Protein AF-0000000077101734 (afdb_homodimer)

pLDDT: mean 95.92, std 3.93, range [73.69, 98.94]

Secondary structure (DSSP, 8-state):
-HHHHHHHHHTTTTHHHHHHHHHHHHHTGGGS-HHHHHHHHHHHHHHHHHHTTEEEEEE-GGGS-SSS--EEEE----TTHHHHHHHH-SS--EEEEEGGGGGSTTHHHHHHHTTPEEE-TT-HHHHHHHHHHHHHHHHTT--EEE-TT-S--SSTTPPPPPPGGGGHHHHHHT--EEEEEEESTTHHHHSS--S-EEEEEEEPPPB-HHHHTTS-HHHHHHHHHHHHHHHHHT-/-HHHHHHHHHTTTTHHHHHHHHHHHHHTGGGS-HHHHHHHHHHHHHHHHHHTTEEEEEE-GGGS-SSS--EEEE----TTHHHHHHHH-SS--EEEEEGGGGGSTTHHHHHHHTTPEEE-TT-HHHHHHHHHHHHHHHHTT--EEE-TT-S--SSTTPPPPPPGGGGHHHHHHT--EEEEEEESTTHHHHSS--S-EEEEEEEPPPB-HHHHTTS-HHHHHHHHHHHHHHHHHT-

Sequence (470 aa):
MKRILLMVFRNIFLVPFMWIKLCYYASHVDKYPEEKRFAMLKFITSRANKGGNVTIEVHGEENIPEKDGFIFYPNHQGLYDVLAVAEACPRPFSVVAKKEVADIQFLKQVFACMKAYMIDRDDIRQSMQVILSVAEEVKRGRNYLIFAEGTRSKNGNEVQTLKGGSFKAAVKAKCPIVPVALVDAFLPFDSNTIKPVTVQVHFLKPLYYDDYKHMKTTEIAEQVKERIQKAIGLQMKRILLMVFRNIFLVPFMWIKLCYYASHVDKYPEEKRFAMLKFITSRANKGGNVTIEVHGEENIPEKDGFIFYPNHQGLYDVLAVAEACPRPFSVVAKKEVADIQFLKQVFACMKAYMIDRDDIRQSMQVILSVAEEVKRGRNYLIFAEGTRSKNGNEVQTLKGGSFKAAVKAKCPIVPVALVDAFLPFDSNTIKPVTVQVHFLKPLYYDDYKHMKTTEIAEQVKERIQKAIGLQ

Nearest PDB structures (foldseek):
  5kym-assembly2_B  TM=7.836E-01  e=4.437E-12  Thermotoga 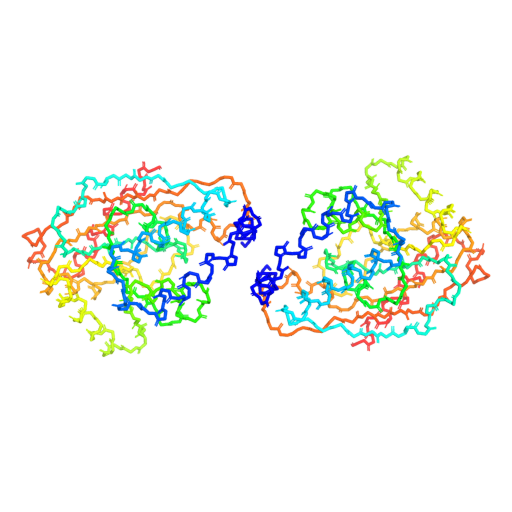maritima MSB8
  5kym-assembly1_A  TM=7.667E-01  e=6.655E-12  Thermotoga maritima MSB8
  5knk-assembly1_B-2  TM=5.303E-01  e=5.495E-05  Acinetobacter baumannii NIPH 410
  3hh1-assembly1_B  TM=5.830E-01  e=6.915E-01  Chlorobaculum tepidum
  5iw8-assembly1_A  TM=3.128E-01  e=2.473E+00  Mycobacterium tuberculosis H37Rv

Foldseek 3Di:
DVLQVQLCVQCVVCVVVLLVVLQVCLVVLVVDDLLVLLVSLLVSLVSSCVSLQEAEAEADLVQPDPFFLEEEEEFAADPQVVSNCSNRHPDQAAEEEAPVLCPDPPVVSSNSNSVHHHDHPVDPVRNLVSLQVLLVVSLVGHYYYYHQQNDHDPPAQDGHQGHLSNCVSCLSNQHKYWYKAKHRSNCSPPPPDSPRDYIYIHTDRIDGSVNDNPDRSSVVRVVSSVRNVVVRVVD/DVLQVQLCVQCVVCVVVLLVVLQVCLVVLVVDDLLVLLVSLLVSLVSSCVSLQEAEAEADLVQPDPFFLEEEEEFAADPQVVSNCSNRHPDQAAEEEAPVLCPDPPVVSSNSNSVHHHDHPVDPVRNLVSLQVLLVVSLVGHYYYYHQQNDHDPPAQDGHQGHLSSCVSCLSNQHKYWYKAKHRSNCSPPPPDSPRDYIYIHTDRIDGSVNDNPHRSSVVRVVSSVRNSVVRVVD

Organism: Anaerostipes caccae (strain DSM 14662 / CCUG 47493 / JCM 13470 / NCIMB 13811 / L1-92) (NCBI:txid411490)

InterPro domains:
  IPR002123 Phospholipid/glycerol acyltransferase [PF01553] (56-182)
  IPR002123 Phospholipid/glycerol acyltransferase [SM00563] (70-185)
  IPR004552 1-acyl-sn-glycerol-3-phosphate acyltransferase [TIGR00530] (54-182)

Solvent-accessible surface area (backbone atoms only — not comparable to full-atom values): 23902 Å² total; per-residue (Å²): 64,55,12,56,53,36,17,48,59,71,33,40,81,47,47,44,57,54,50,50,51,45,49,50,40,29,75,40,43,86,79,45,58,64,63,58,46,42,50,52,50,30,52,53,46,49,51,36,28,59,38,28,36,43,42,78,45,74,38,44,68,84,37,54,69,90,64,69,19,32,36,36,39,33,64,42,36,42,89,47,40,64,54,54,48,52,56,62,44,95,63,65,54,25,37,57,39,55,48,76,54,57,72,37,82,66,53,28,36,51,36,40,48,36,64,40,46,66,34,47,90,89,36,66,68,59,35,51,50,50,36,52,51,48,14,54,43,22,63,72,42,41,28,34,35,38,51,33,43,78,53,62,33,91,60,60,74,52,73,65,72,44,42,26,74,62,42,48,22,41,62,71,33,56,24,40,38,27,34,23,30,57,37,54,40,32,46,62,64,73,29,86,48,59,66,75,44,66,26,37,42,32,38,35,74,52,44,42,38,87,75,48,70,88,51,52,42,57,55,50,24,50,52,44,44,51,52,30,48,51,58,51,66,71,100,63,55,13,56,53,35,17,46,59,71,32,39,81,48,45,44,56,53,50,50,51,44,48,49,42,30,75,39,43,86,78,46,57,62,64,58,44,42,49,51,49,28,50,53,46,49,53,37,28,58,38,28,35,44,43,79,45,72,37,44,69,85,37,54,69,90,62,68,17,33,36,37,40,32,62,42,35,44,89,48,41,64,54,54,50,50,56,64,43,95,62,66,52,26,36,56,39,55,48,75,54,56,71,37,82,66,52,28,36,50,37,40,48,36,63,40,47,68,32,46,90,89,35,65,69,58,34,52,50,49,36,53,51,49,15,54,43,22,62,72,40,40,27,35,35,38,50,34,43,79,51,63,31,92,60,61,74,54,73,64,70,44,43,26,76,64,41,48,22,41,64,72,34,56,24,39,37,27,33,24,29,55,37,54,41,31,46,64,64,72,28,87,50,58,68,75,44,67,28,36,41,32,37,36,74,53,42,43,38,89,75,48,71,88,52,51,41,56,53,50,25,51,52,44,46,50,53,30,47,52,57,51,68,71,100

Radius of gyration: 28.19 Å; Cα contacts (8 Å, |Δi|>4): 875; chains: 2; bounding box: 44×86×60 Å

Structure (mmCIF, N/CA/C/O backbone):
data_AF-0000000077101734-model_v1
#
loop_
_entity.id
_entity.type
_entity.pdbx_description
1 polymer '1-acyl-sn-glycerol-3-phosphate acyltransferase'
#
loop_
_atom_site.group_PDB
_atom_site.id
_atom_site.type_symbol
_atom_site.label_atom_id
_atom_site.label_alt_id
_atom_site.label_comp_id
_atom_site.label_asym_id
_atom_site.label_entity_id
_atom_site.label_seq_id
_atom_site.pdbx_PDB_ins_code
_atom_site.Cartn_x
_atom_site.Cartn_y
_atom_site.Cartn_z
_atom_site.occupancy
_atom_site.B_iso_or_equiv
_atom_site.auth_seq_id
_atom_site.auth_comp_id
_atom_site.auth_asym_id
_atom_site.auth_atom_id
_atom_site.pdbx_PDB_model_num
ATOM 1 N N . MET A 1 1 ? 2.293 -4.672 2.643 1 78.12 1 MET A N 1
ATOM 2 C CA . MET A 1 1 ? 1.727 -3.566 1.875 1 78.12 1 MET A CA 1
ATOM 3 C C . MET A 1 1 ? 2.805 -2.559 1.496 1 78.12 1 MET A C 1
ATOM 5 O O . MET A 1 1 ? 2.787 -2.01 0.393 1 78.12 1 MET A O 1
ATOM 9 N N . LYS A 1 2 ? 3.881 -2.48 2.285 1 86.19 2 LYS A N 1
ATOM 10 C CA . LYS A 1 2 ? 4.984 -1.582 1.952 1 86.19 2 LYS A CA 1
ATOM 11 C C . LYS A 1 2 ? 5.648 -1.991 0.642 1 86.19 2 LYS A C 1
ATOM 13 O O . LYS A 1 2 ? 6 -1.138 -0.176 1 86.19 2 LYS A O 1
ATOM 18 N N . ARG A 1 3 ? 5.699 -3.262 0.476 1 92.75 3 ARG A N 1
ATOM 19 C CA . ARG A 1 3 ? 6.355 -3.768 -0.725 1 92.75 3 ARG A CA 1
ATOM 20 C C . ARG A 1 3 ? 5.531 -3.465 -1.97 1 92.75 3 ARG A C 1
ATOM 22 O O . ARG A 1 3 ? 6.082 -3.152 -3.027 1 92.75 3 ARG A O 1
ATOM 29 N N . ILE A 1 4 ? 4.219 -3.586 -1.874 1 91.88 4 ILE A N 1
ATOM 30 C CA . ILE A 1 4 ? 3.35 -3.285 -3.006 1 91.88 4 ILE A CA 1
ATOM 31 C C . ILE A 1 4 ? 3.508 -1.818 -3.4 1 91.88 4 ILE A C 1
ATOM 33 O O . ILE A 1 4 ? 3.605 -1.495 -4.586 1 91.88 4 ILE A O 1
ATOM 37 N N . LEU A 1 5 ? 3.545 -0.958 -2.395 1 90.69 5 LEU A N 1
ATOM 38 C CA . LEU A 1 5 ? 3.768 0.458 -2.664 1 90.69 5 LEU A CA 1
ATOM 39 C C . LEU A 1 5 ? 5.109 0.678 -3.35 1 90.69 5 LEU A C 1
ATOM 41 O O . LEU A 1 5 ? 5.227 1.513 -4.25 1 90.69 5 LEU A O 1
ATOM 45 N N . LEU A 1 6 ? 6.141 -0.069 -2.949 1 93.5 6 LEU A N 1
ATOM 46 C CA . LEU A 1 6 ? 7.457 -0.001 -3.574 1 93.5 6 LEU A CA 1
ATOM 47 C C . LEU A 1 6 ? 7.395 -0.459 -5.027 1 93.5 6 LEU A C 1
ATOM 49 O O . LEU A 1 6 ? 8.016 0.15 -5.902 1 93.5 6 LEU A O 1
ATOM 53 N N . MET A 1 7 ? 6.648 -1.553 -5.242 1 94.94 7 MET A N 1
ATOM 54 C CA . MET A 1 7 ? 6.445 -2.055 -6.598 1 94.94 7 MET A CA 1
ATOM 55 C C . MET A 1 7 ? 5.852 -0.974 -7.496 1 94.94 7 MET A C 1
ATOM 57 O O . MET A 1 7 ? 6.309 -0.781 -8.625 1 94.94 7 MET A O 1
ATOM 61 N N . VAL A 1 8 ? 4.863 -0.293 -6.996 1 93.25 8 VAL A N 1
ATOM 62 C CA . VAL A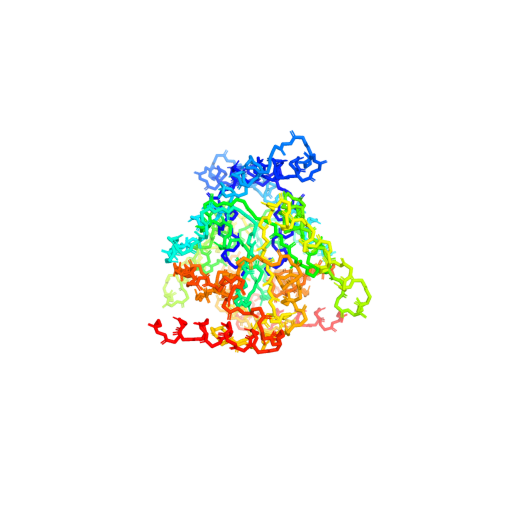 1 8 ? 4.18 0.75 -7.758 1 93.25 8 VAL A CA 1
ATOM 63 C C . VAL A 1 8 ? 5.117 1.94 -7.953 1 93.25 8 VAL A C 1
ATOM 65 O O . VAL A 1 8 ? 5.262 2.445 -9.07 1 93.25 8 VAL A O 1
ATOM 68 N N . PHE A 1 9 ? 5.848 2.338 -6.961 1 92.19 9 PHE A N 1
ATOM 69 C CA . PHE A 1 9 ? 6.711 3.514 -6.988 1 92.19 9 PHE A CA 1
ATOM 70 C C . PHE A 1 9 ? 7.852 3.324 -7.977 1 92.19 9 PHE A C 1
ATOM 72 O O . PHE A 1 9 ? 8.141 4.215 -8.781 1 92.19 9 PHE A O 1
ATOM 79 N N . ARG A 1 10 ? 8.484 2.215 -7.965 1 94.75 10 ARG A N 1
ATOM 80 C CA . ARG A 1 10 ? 9.648 1.977 -8.805 1 94.75 10 ARG A CA 1
ATOM 81 C C . ARG A 1 10 ? 9.25 1.753 -10.258 1 94.75 10 ARG A C 1
ATOM 83 O O . ARG A 1 10 ? 10.094 1.794 -11.156 1 94.75 10 ARG A O 1
ATOM 90 N N . ASN A 1 11 ? 7.918 1.534 -10.438 1 95.88 11 ASN A N 1
ATOM 91 C CA . ASN A 1 11 ? 7.383 1.415 -11.789 1 95.88 11 ASN A CA 1
ATOM 92 C C . ASN A 1 11 ? 6.379 2.521 -12.094 1 95.88 11 ASN A C 1
ATOM 94 O O . ASN A 1 11 ? 5.473 2.338 -12.906 1 95.88 11 ASN A O 1
ATOM 98 N N . ILE A 1 12 ? 6.469 3.59 -11.477 1 93.62 12 ILE A N 1
ATOM 99 C CA . ILE A 1 12 ? 5.445 4.629 -11.414 1 93.62 12 ILE A CA 1
ATOM 100 C C . ILE A 1 12 ? 5.086 5.078 -12.828 1 93.62 12 ILE A C 1
ATOM 102 O O . ILE A 1 12 ? 3.922 5.367 -13.117 1 93.62 12 ILE A O 1
ATOM 106 N N . PHE A 1 13 ? 5.973 5.113 -13.812 1 93 13 PHE A N 1
ATOM 107 C CA . PHE A 1 13 ? 5.742 5.613 -15.156 1 93 13 PHE A CA 1
ATOM 108 C C . PHE A 1 13 ? 5.164 4.52 -16.047 1 93 13 PHE A C 1
ATOM 110 O O . PHE A 1 13 ? 4.523 4.812 -17.062 1 93 13 PHE A O 1
ATOM 117 N N . LEU A 1 14 ? 5.336 3.33 -15.594 1 94.94 14 LEU A N 1
ATOM 118 C CA . LEU A 1 14 ? 4.863 2.217 -16.406 1 94.94 14 LEU A CA 1
ATOM 119 C C . LEU A 1 14 ? 3.516 1.71 -15.906 1 94.94 14 LEU A C 1
ATOM 121 O O . LEU A 1 14 ? 2.797 1.017 -16.625 1 94.94 14 LEU A O 1
ATOM 125 N N . VAL A 1 15 ? 3.211 2.053 -14.648 1 95.25 15 VAL A N 1
ATOM 126 C CA . VAL A 1 15 ? 2.053 1.475 -13.977 1 95.25 15 VAL A CA 1
ATOM 127 C C . VAL A 1 15 ? 0.784 1.792 -14.766 1 95.25 15 VAL A C 1
ATOM 129 O O . VAL A 1 15 ? -0.008 0.896 -15.062 1 95.25 15 VAL A O 1
ATOM 132 N N . PRO A 1 16 ? 0.594 3.074 -15.234 1 94.25 16 PRO A N 1
ATOM 133 C CA . PRO A 1 16 ? -0.624 3.338 -16 1 94.25 16 PRO A CA 1
ATOM 134 C C . PRO A 1 16 ? -0.69 2.529 -17.297 1 94.25 16 PRO A C 1
ATOM 136 O O . PRO A 1 16 ? -1.744 1.982 -17.641 1 94.25 16 PRO A O 1
ATOM 139 N N . PHE A 1 17 ? 0.403 2.412 -17.938 1 95.31 17 PHE A N 1
ATOM 140 C CA . PHE A 1 17 ? 0.454 1.661 -19.188 1 95.31 17 PHE A CA 1
ATOM 141 C C . PHE A 1 17 ? 0.2 0.179 -18.938 1 95.31 17 PHE A C 1
ATOM 143 O O . PHE A 1 17 ? -0.592 -0.448 -19.641 1 95.31 17 PHE A O 1
ATOM 150 N N . MET A 1 18 ? 0.87 -0.36 -17.984 1 96 18 MET A N 1
ATOM 151 C CA . MET A 1 18 ? 0.702 -1.771 -17.641 1 96 18 MET A CA 1
ATOM 152 C C . MET A 1 18 ? -0.729 -2.061 -17.203 1 96 18 MET A C 1
ATOM 154 O O . MET A 1 18 ? -1.287 -3.107 -17.531 1 96 18 MET A O 1
ATOM 158 N N . TRP A 1 19 ? -1.323 -1.105 -16.469 1 95.5 19 TRP A N 1
ATOM 159 C CA . TRP A 1 19 ? -2.703 -1.259 -16.016 1 95.5 19 TRP A CA 1
ATOM 160 C C . TRP A 1 19 ? -3.666 -1.259 -17.203 1 95.5 19 TRP A C 1
ATOM 162 O O . TRP A 1 19 ? -4.562 -2.102 -17.281 1 95.5 19 TRP A O 1
ATOM 172 N N . ILE A 1 20 ? -3.477 -0.383 -18.141 1 96.12 20 ILE A N 1
ATOM 173 C CA . ILE A 1 20 ? -4.324 -0.295 -19.328 1 96.12 20 ILE A CA 1
ATOM 174 C C . ILE A 1 20 ? -4.203 -1.581 -20.141 1 96.12 20 ILE A C 1
ATOM 176 O O . ILE A 1 20 ? -5.211 -2.145 -20.578 1 96.12 20 ILE A O 1
ATOM 180 N N . LYS A 1 21 ? -2.979 -2.006 -20.297 1 96.88 21 LYS A N 1
ATOM 181 C CA . LYS A 1 21 ? -2.74 -3.225 -21.062 1 96.88 21 LYS A CA 1
ATOM 182 C C . LYS A 1 21 ? -3.396 -4.43 -20.391 1 96.88 21 LYS A C 1
ATOM 184 O O . LYS A 1 21 ? -4.059 -5.23 -21.062 1 96.88 21 LYS A O 1
ATOM 189 N N . LEU A 1 22 ? -3.232 -4.551 -19.125 1 97.5 22 LEU A N 1
ATOM 190 C CA . LEU A 1 22 ? -3.828 -5.648 -18.375 1 97.5 22 LEU A CA 1
ATOM 191 C C . LEU A 1 22 ? -5.348 -5.629 -18.5 1 97.5 22 LEU A C 1
ATOM 193 O O . LEU A 1 22 ? -5.969 -6.66 -18.766 1 97.5 22 LEU A O 1
ATOM 197 N N . CYS A 1 23 ? -5.949 -4.473 -18.344 1 96.94 23 CYS A N 1
ATOM 198 C CA . CYS A 1 23 ? -7.398 -4.332 -18.422 1 96.94 23 CYS A CA 1
ATOM 199 C C . CYS A 1 23 ? -7.895 -4.641 -19.844 1 96.94 23 CYS A C 1
ATOM 201 O O . CYS A 1 23 ? -8.938 -5.281 -20.016 1 96.94 23 CYS A O 1
ATOM 203 N N . TYR A 1 24 ? -7.16 -4.184 -20.781 1 97.5 24 TYR A N 1
ATOM 204 C CA . TYR A 1 24 ? -7.539 -4.445 -22.156 1 97.5 24 TYR A CA 1
ATOM 205 C C . TYR A 1 24 ? -7.527 -5.938 -22.453 1 97.5 24 TYR A C 1
ATOM 207 O O . TYR A 1 24 ? -8.492 -6.473 -23.016 1 97.5 24 TYR A O 1
ATOM 215 N N . TYR A 1 25 ? -6.449 -6.625 -22.062 1 97.75 25 TYR A N 1
ATOM 216 C CA . TYR A 1 25 ? -6.352 -8.062 -22.281 1 97.75 25 TYR A CA 1
ATOM 217 C C . TYR A 1 25 ? -7.449 -8.797 -21.516 1 97.75 25 TYR A C 1
ATOM 219 O O . TYR A 1 25 ? -8.031 -9.766 -22.031 1 97.75 25 TYR A O 1
ATOM 227 N N . ALA A 1 26 ? -7.715 -8.32 -20.328 1 97.31 26 ALA A N 1
ATOM 228 C CA . ALA A 1 26 ? -8.734 -8.945 -19.484 1 97.31 26 ALA A CA 1
ATOM 229 C C . ALA A 1 26 ? -10.117 -8.812 -20.094 1 97.31 26 ALA A C 1
ATOM 231 O O . ALA A 1 26 ? -10.945 -9.727 -20 1 97.31 26 ALA A O 1
ATOM 232 N N . SER A 1 27 ? -10.375 -7.684 -20.75 1 96.94 27 SER A N 1
ATOM 233 C CA . SER A 1 27 ? -11.688 -7.422 -21.328 1 96.94 27 SER A CA 1
ATOM 234 C C . SER A 1 27 ? -11.797 -8.008 -22.734 1 96.94 27 SER A C 1
ATOM 236 O O . SER A 1 27 ? -12.898 -8.125 -23.281 1 96.94 27 SER A O 1
ATOM 238 N N . HIS A 1 28 ? -10.695 -8.398 -23.344 1 97.56 28 HIS A N 1
ATOM 239 C CA . HIS A 1 28 ? -10.656 -8.961 -24.688 1 97.56 28 HIS A CA 1
ATOM 240 C C . HIS A 1 28 ? -9.852 -10.266 -24.719 1 97.56 28 HIS A C 1
ATOM 242 O O . HIS A 1 28 ? -8.984 -10.445 -25.562 1 97.56 28 HIS A O 1
ATOM 248 N N . VAL A 1 29 ? -10.148 -11.078 -23.797 1 96.06 29 VAL A N 1
ATOM 249 C CA . VAL A 1 29 ? -9.352 -12.273 -23.531 1 96.06 29 VAL A CA 1
ATOM 250 C C . VAL A 1 29 ? -9.312 -13.156 -24.781 1 96.06 29 VAL A C 1
ATOM 252 O O . VAL A 1 29 ? -8.312 -13.836 -25.031 1 96.06 29 VAL A O 1
ATOM 255 N N . ASP A 1 30 ? -10.32 -13.188 -25.578 1 96.25 30 ASP A N 1
ATOM 256 C CA . ASP A 1 30 ? -10.414 -14.094 -26.719 1 96.25 30 ASP A CA 1
ATOM 257 C C . ASP A 1 30 ? -9.703 -13.516 -27.953 1 96.25 30 ASP A C 1
ATOM 259 O O . ASP A 1 30 ? -9.523 -14.211 -28.953 1 96.25 30 ASP A O 1
ATOM 263 N N . LYS A 1 31 ? -9.305 -12.273 -27.812 1 96.62 31 LYS A N 1
ATOM 264 C CA . LYS A 1 31 ? -8.633 -11.625 -28.938 1 96.62 31 LYS A CA 1
ATOM 265 C C . LYS A 1 31 ? -7.184 -12.086 -29.062 1 96.62 31 LYS A C 1
ATOM 267 O O . LYS A 1 31 ? -6.566 -11.945 -30.109 1 96.62 31 LYS A O 1
ATOM 272 N N . TYR A 1 32 ? -6.59 -12.648 -28.016 1 95.94 32 TYR A N 1
ATOM 273 C CA . TYR A 1 32 ? -5.184 -13.023 -27.984 1 95.94 32 TYR A CA 1
ATOM 274 C C . TYR A 1 32 ? -5.012 -14.477 -27.578 1 95.94 32 TYR A C 1
ATOM 276 O O . TYR A 1 32 ? -5.742 -14.969 -26.719 1 95.94 32 TYR A O 1
ATOM 284 N N . PRO A 1 33 ? -4.062 -15.07 -28.25 1 96.19 33 PRO A N 1
ATOM 285 C CA . PRO A 1 33 ? -3.756 -16.438 -27.797 1 96.19 33 PRO A CA 1
ATOM 286 C C . PRO A 1 33 ? -3.266 -16.469 -26.344 1 96.19 33 PRO A C 1
ATOM 288 O O . PRO A 1 33 ? -2.787 -15.461 -25.828 1 96.19 33 PRO A O 1
ATOM 291 N N . GLU A 1 34 ? -3.416 -17.609 -25.75 1 96.56 34 GLU A N 1
ATOM 292 C CA . GLU A 1 34 ? -3.072 -17.781 -24.344 1 96.56 34 GLU A CA 1
ATOM 293 C C . GLU A 1 34 ? -1.6 -17.469 -24.094 1 96.56 34 GLU A C 1
ATOM 295 O O . GLU A 1 34 ? -1.248 -16.906 -23.047 1 96.56 34 GLU A O 1
ATOM 300 N N . GLU A 1 35 ? -0.808 -17.812 -25.016 1 96.94 35 GLU A N 1
ATOM 301 C CA . GLU A 1 35 ? 0.626 -17.594 -24.875 1 96.94 35 GLU A CA 1
ATOM 302 C C . GLU A 1 35 ? 0.939 -16.094 -24.766 1 96.94 35 GLU A C 1
ATOM 304 O O . GLU A 1 35 ? 1.795 -15.688 -23.984 1 96.94 35 GLU A O 1
ATOM 309 N N . LYS A 1 36 ? 0.226 -15.344 -25.531 1 97.5 36 LYS A N 1
ATOM 310 C CA . LYS A 1 36 ? 0.439 -13.898 -25.531 1 97.5 36 LYS A CA 1
ATOM 311 C C . LYS A 1 36 ? -0.053 -13.266 -24.234 1 97.5 36 LYS A C 1
ATOM 313 O O . LYS A 1 36 ? 0.612 -12.391 -23.672 1 97.5 36 LYS A O 1
ATOM 318 N N . ARG A 1 37 ? -1.223 -13.688 -23.812 1 98.19 37 ARG A N 1
ATOM 319 C CA . ARG A 1 37 ? -1.743 -13.188 -22.547 1 98.19 37 ARG A CA 1
ATOM 320 C C . ARG A 1 37 ? -0.804 -13.531 -21.391 1 98.19 37 ARG A C 1
ATOM 322 O O . ARG A 1 37 ? -0.529 -12.688 -20.547 1 98.19 37 ARG A O 1
ATOM 329 N N . PHE A 1 38 ? -0.293 -14.727 -21.422 1 98.06 38 PHE A N 1
ATOM 330 C CA . PHE A 1 38 ? 0.594 -15.195 -20.359 1 98.06 38 PHE A CA 1
ATOM 331 C C . PHE A 1 38 ? 1.911 -14.43 -20.375 1 98.06 38 PHE A C 1
ATOM 333 O O . PHE A 1 38 ? 2.451 -14.094 -19.328 1 98.06 38 PHE A O 1
ATOM 340 N N . ALA A 1 39 ? 2.396 -14.172 -21.516 1 97.75 39 ALA A N 1
ATOM 341 C CA . ALA A 1 39 ? 3.625 -13.398 -21.656 1 97.75 39 ALA A CA 1
ATOM 342 C C . ALA A 1 39 ? 3.453 -11.992 -21.078 1 97.75 39 ALA A C 1
ATOM 344 O O . ALA A 1 39 ? 4.355 -11.469 -20.422 1 97.75 39 ALA A O 1
ATOM 345 N N . MET A 1 40 ? 2.32 -11.414 -21.375 1 97.94 40 MET A N 1
ATOM 346 C CA . MET A 1 40 ? 2.002 -10.102 -20.828 1 97.94 40 MET A CA 1
ATOM 347 C C . MET A 1 40 ? 1.952 -10.141 -19.297 1 97.94 40 MET A C 1
ATOM 349 O O . MET A 1 40 ? 2.52 -9.266 -18.641 1 97.94 40 MET A O 1
ATOM 353 N N . LEU A 1 41 ? 1.351 -11.156 -18.766 1 98.25 41 LEU A N 1
ATOM 354 C CA . LEU A 1 41 ? 1.281 -11.312 -17.312 1 98.25 41 LEU A CA 1
ATOM 355 C C . LEU A 1 41 ? 2.674 -11.492 -16.719 1 98.25 41 LEU A C 1
ATOM 357 O O . LEU A 1 41 ? 2.99 -10.906 -15.68 1 98.25 41 LEU A O 1
ATOM 361 N N . LYS A 1 42 ? 3.453 -12.234 -17.375 1 97.81 42 LYS A N 1
ATOM 362 C CA . LYS A 1 42 ? 4.816 -12.469 -16.906 1 97.81 42 LYS A CA 1
ATOM 363 C C . LYS A 1 42 ? 5.625 -11.18 -16.906 1 97.81 42 LYS A C 1
ATOM 365 O O . LYS A 1 42 ? 6.41 -10.93 -15.992 1 97.81 42 LYS A O 1
ATOM 370 N N . PHE A 1 43 ? 5.449 -10.438 -17.906 1 97.5 43 PHE A N 1
ATOM 371 C CA . PHE A 1 43 ? 6.133 -9.148 -17.984 1 97.5 43 PHE A CA 1
ATOM 372 C C . PHE A 1 43 ? 5.754 -8.266 -16.797 1 97.5 43 PHE A C 1
ATOM 374 O O . PHE A 1 43 ? 6.625 -7.73 -16.109 1 97.5 43 PHE A O 1
ATOM 381 N N . ILE A 1 44 ? 4.469 -8.148 -16.594 1 97.56 44 ILE A N 1
ATOM 382 C CA . ILE A 1 44 ? 3.969 -7.285 -15.523 1 97.56 44 ILE A CA 1
ATOM 383 C C . ILE A 1 44 ? 4.457 -7.801 -14.172 1 97.56 44 ILE A C 1
ATOM 385 O O . ILE A 1 44 ? 4.941 -7.027 -13.344 1 97.56 44 ILE A O 1
ATOM 389 N N . THR A 1 45 ? 4.375 -9.117 -13.961 1 97.5 45 THR A N 1
ATOM 390 C CA . THR A 1 45 ? 4.777 -9.711 -12.688 1 97.5 45 THR A CA 1
ATOM 391 C C . THR A 1 45 ? 6.277 -9.562 -12.469 1 97.5 45 THR A C 1
ATOM 393 O O . THR A 1 45 ? 6.723 -9.258 -11.359 1 97.5 45 THR A O 1
ATOM 396 N N . SER A 1 46 ? 7.008 -9.758 -13.508 1 97.75 46 SER A N 1
ATOM 397 C CA . SER A 1 46 ? 8.461 -9.641 -13.398 1 97.75 46 SER A CA 1
ATOM 398 C C . SER A 1 46 ? 8.875 -8.203 -13.07 1 97.75 46 SER A C 1
ATOM 400 O O . SER A 1 46 ? 9.766 -7.988 -12.25 1 97.75 46 SER A O 1
ATOM 402 N N . ARG A 1 47 ? 8.234 -7.254 -13.695 1 97.44 47 ARG A N 1
ATOM 403 C CA . ARG A 1 47 ? 8.492 -5.848 -13.406 1 97.44 47 ARG A CA 1
ATOM 404 C C . ARG A 1 47 ? 8.133 -5.504 -11.969 1 97.44 47 ARG A C 1
ATOM 406 O O . ARG A 1 47 ? 8.891 -4.812 -11.281 1 97.44 47 ARG A O 1
ATOM 413 N N . ALA A 1 48 ? 6.992 -5.957 -11.578 1 97.19 48 ALA A N 1
ATOM 414 C CA . ALA A 1 48 ? 6.551 -5.727 -10.203 1 97.19 48 ALA A CA 1
ATOM 415 C C . ALA A 1 48 ? 7.527 -6.34 -9.203 1 97.19 48 ALA A C 1
ATOM 417 O O . ALA A 1 48 ? 7.898 -5.699 -8.219 1 97.19 48 ALA A O 1
ATOM 418 N N . ASN A 1 49 ? 7.98 -7.555 -9.484 1 98.12 49 ASN A N 1
ATOM 419 C CA . ASN A 1 49 ? 8.891 -8.25 -8.586 1 98.12 49 ASN A CA 1
ATOM 420 C C . ASN A 1 49 ? 10.242 -7.539 -8.492 1 98.12 49 ASN A C 1
ATOM 422 O O . ASN A 1 49 ? 10.773 -7.359 -7.395 1 98.12 49 ASN A O 1
ATOM 426 N N . LYS A 1 50 ? 10.742 -7.152 -9.609 1 97.56 50 LYS A N 1
ATOM 427 C CA . LYS A 1 50 ? 12 -6.402 -9.602 1 97.56 50 LYS A CA 1
ATOM 428 C C . LYS A 1 50 ? 11.867 -5.117 -8.789 1 97.56 50 LYS A C 1
ATOM 430 O O . LYS A 1 50 ? 12.727 -4.809 -7.961 1 97.56 50 LYS A O 1
ATOM 435 N N . GLY A 1 51 ? 10.812 -4.426 -8.992 1 97.12 51 GLY A N 1
ATOM 436 C CA . GLY A 1 51 ? 10.57 -3.191 -8.266 1 97.12 51 GLY A CA 1
ATOM 437 C C . GLY A 1 51 ? 10.367 -3.404 -6.777 1 97.12 51 GLY A C 1
ATOM 438 O O . GLY A 1 51 ? 10.648 -2.512 -5.977 1 97.12 51 GLY A O 1
ATOM 439 N N . GLY A 1 52 ? 9.867 -4.547 -6.363 1 97.19 52 GLY A N 1
ATOM 440 C CA . GLY A 1 52 ? 9.531 -4.84 -4.98 1 97.19 52 GLY A CA 1
ATOM 441 C C . GLY A 1 52 ? 10.617 -5.613 -4.254 1 97.19 52 GLY A C 1
ATOM 442 O O . GLY A 1 52 ? 10.383 -6.141 -3.164 1 97.19 52 GLY A O 1
ATOM 443 N N . ASN A 1 53 ? 11.766 -5.789 -4.848 1 97.94 53 ASN A N 1
ATOM 444 C CA . ASN A 1 53 ? 12.883 -6.52 -4.266 1 97.94 53 ASN A CA 1
ATOM 445 C C . ASN A 1 53 ? 12.539 -7.988 -4.031 1 97.94 53 ASN A C 1
ATOM 447 O O . ASN A 1 53 ? 12.82 -8.531 -2.963 1 97.94 53 ASN A O 1
ATOM 451 N N . VAL A 1 54 ? 11.891 -8.57 -4.984 1 98.38 54 VAL A N 1
ATOM 452 C CA . VAL A 1 54 ? 11.539 -9.984 -4.91 1 98.38 54 VAL A CA 1
ATOM 453 C C . VAL A 1 54 ? 12.312 -10.766 -5.969 1 98.38 54 VAL A C 1
ATOM 455 O O . VAL A 1 54 ? 12.297 -10.406 -7.148 1 98.38 54 VAL A O 1
ATOM 458 N N . THR A 1 55 ? 12.969 -11.75 -5.586 1 98.5 55 THR A N 1
ATOM 459 C CA . THR A 1 55 ? 13.648 -12.672 -6.492 1 98.5 55 THR A CA 1
ATOM 460 C C . THR A 1 55 ? 12.953 -14.031 -6.504 1 98.5 55 THR A C 1
ATOM 462 O O . THR A 1 55 ? 12.672 -14.602 -5.445 1 98.5 55 THR A O 1
ATOM 465 N N . ILE A 1 56 ? 12.656 -14.484 -7.66 1 98.5 56 ILE A N 1
ATOM 466 C CA . ILE A 1 56 ? 12.062 -15.805 -7.812 1 98.5 56 ILE A CA 1
ATOM 467 C C . ILE A 1 56 ? 13.133 -16.812 -8.195 1 98.5 56 ILE A C 1
ATOM 469 O O . ILE A 1 56 ? 13.805 -16.656 -9.219 1 98.5 56 ILE A O 1
ATOM 473 N N . GLU A 1 57 ? 13.328 -17.766 -7.344 1 98.38 57 GLU A N 1
ATOM 474 C CA . GLU A 1 57 ? 14.195 -18.906 -7.656 1 98.38 57 GLU A CA 1
ATOM 475 C C . GLU A 1 57 ? 13.383 -20.109 -8.117 1 98.38 57 GLU A C 1
ATOM 477 O O . GLU A 1 57 ? 12.516 -20.594 -7.383 1 98.38 57 GLU A O 1
ATOM 482 N N . VAL A 1 58 ? 13.719 -20.562 -9.281 1 98.5 58 VAL A N 1
ATOM 483 C CA . VAL A 1 58 ? 12.961 -21.672 -9.875 1 98.5 58 VAL A CA 1
ATOM 484 C C . VAL A 1 58 ? 13.766 -22.953 -9.781 1 98.5 58 VAL A C 1
ATOM 486 O O . VAL A 1 58 ? 14.953 -22.984 -10.133 1 98.5 58 VAL A O 1
ATOM 489 N N . HIS A 1 59 ? 13.133 -23.969 -9.242 1 98.12 59 HIS A N 1
ATOM 490 C CA . HIS A 1 59 ? 13.727 -25.297 -9.156 1 98.12 59 HIS A CA 1
ATOM 491 C C . HIS A 1 59 ? 12.828 -26.359 -9.797 1 98.12 59 HIS A C 1
ATOM 493 O O . HIS A 1 59 ? 11.602 -26.25 -9.719 1 98.12 59 HIS A O 1
ATOM 499 N N . GLY A 1 60 ? 13.438 -27.297 -10.445 1 98.38 60 GLY A N 1
ATOM 500 C CA . GLY A 1 60 ? 12.703 -28.438 -10.969 1 98.38 60 GLY A CA 1
ATOM 501 C C . GLY A 1 60 ? 11.898 -28.109 -12.211 1 98.38 60 GLY A C 1
ATOM 502 O O . GLY A 1 60 ? 10.867 -28.734 -12.477 1 98.38 60 GLY A O 1
ATOM 503 N N . GLU A 1 61 ? 12.297 -27.141 -12.914 1 97.88 61 GLU A N 1
ATOM 504 C CA . GLU A 1 61 ? 11.617 -26.781 -14.156 1 97.88 61 GLU A CA 1
ATOM 505 C C . GLU A 1 61 ? 11.555 -27.953 -15.125 1 97.88 61 GLU A C 1
ATOM 507 O O . GLU A 1 61 ? 10.586 -28.109 -15.867 1 97.88 61 GLU A O 1
ATOM 512 N N . GLU A 1 62 ? 12.547 -28.781 -15.102 1 97.56 62 GLU A N 1
ATOM 513 C CA . GLU A 1 62 ? 12.633 -29.953 -15.961 1 97.56 62 GLU A CA 1
ATOM 514 C C . GLU A 1 62 ? 11.555 -30.969 -15.625 1 97.56 62 GLU A C 1
ATOM 516 O O . GLU A 1 62 ? 11.281 -31.891 -16.406 1 97.56 62 GLU A O 1
ATOM 521 N N . ASN A 1 63 ? 10.992 -30.812 -14.414 1 98.5 63 ASN A N 1
ATOM 522 C CA . ASN A 1 63 ? 9.961 -31.75 -13.984 1 98.5 63 ASN A CA 1
ATOM 523 C C . ASN A 1 63 ? 8.609 -31.422 -14.625 1 98.5 63 ASN A C 1
ATOM 525 O O . ASN A 1 63 ? 7.691 -32.25 -14.586 1 98.5 63 ASN A O 1
ATOM 529 N N . ILE A 1 64 ? 8.438 -30.281 -15.211 1 98.5 64 ILE A N 1
ATOM 530 C CA . ILE A 1 64 ? 7.191 -29.953 -15.891 1 98.5 64 ILE A CA 1
ATOM 531 C C . ILE A 1 64 ? 7.016 -30.828 -17.125 1 98.5 64 ILE A C 1
ATOM 533 O O . ILE A 1 64 ? 7.914 -30.938 -17.953 1 98.5 64 ILE A O 1
ATOM 537 N N . PRO A 1 65 ? 5.922 -31.484 -17.234 1 98.38 65 PRO A N 1
ATOM 538 C CA . PRO A 1 65 ? 5.715 -32.406 -18.359 1 98.38 65 PRO A CA 1
ATOM 539 C C . PRO A 1 65 ? 5.922 -31.719 -19.719 1 98.38 65 PRO A C 1
ATOM 541 O O . PRO A 1 65 ? 5.574 -30.547 -19.875 1 98.38 65 PRO A O 1
ATOM 544 N N . GLU A 1 66 ? 6.457 -32.438 -20.688 1 96.62 66 GLU A N 1
ATOM 545 C CA . GLU A 1 66 ? 6.703 -31.906 -22.016 1 96.62 66 GLU A CA 1
ATOM 546 C C . GLU A 1 66 ? 5.395 -31.562 -22.734 1 96.62 66 GLU A C 1
ATOM 548 O O . GLU A 1 66 ? 5.297 -30.547 -23.422 1 96.62 66 GLU A O 1
ATOM 553 N N . LYS A 1 67 ? 4.465 -32.469 -22.547 1 97.25 67 LYS A N 1
ATOM 554 C CA . LYS A 1 67 ? 3.156 -32.25 -23.156 1 97.25 67 LYS A CA 1
ATOM 555 C C . LYS A 1 67 ? 2.236 -31.484 -22.203 1 97.25 67 LYS A C 1
ATOM 557 O O . LYS A 1 67 ? 2.207 -31.75 -21 1 97.25 67 LYS A O 1
ATOM 562 N N . ASP A 1 68 ? 1.491 -30.594 -22.766 1 98.06 68 ASP A N 1
ATOM 563 C CA . ASP A 1 68 ? 0.51 -29.844 -21.984 1 98.06 68 ASP A CA 1
ATOM 564 C C . ASP A 1 68 ? -0.641 -30.734 -21.547 1 98.06 68 ASP A C 1
ATOM 566 O O . ASP A 1 68 ? -0.746 -31.891 -21.984 1 98.06 68 ASP A O 1
ATOM 570 N N . GLY A 1 69 ? -1.491 -30.203 -20.703 1 98.62 69 GLY A N 1
ATOM 571 C CA . GLY A 1 69 ? -2.572 -30.984 -20.125 1 98.62 69 GLY A CA 1
ATOM 572 C C . GLY A 1 69 ? -2.223 -31.578 -18.766 1 98.62 69 GLY A C 1
ATOM 573 O O . GLY A 1 69 ? -2.424 -32.781 -18.547 1 98.62 69 GLY A O 1
ATOM 574 N N . PHE A 1 70 ? -1.598 -30.812 -17.984 1 98.88 70 PHE A N 1
ATOM 575 C CA . PHE A 1 70 ? -1.252 -31.203 -16.609 1 98.88 70 PHE A CA 1
ATOM 576 C C . PHE A 1 70 ? -1.832 -30.234 -15.609 1 98.88 70 PHE A C 1
ATOM 578 O O . PHE A 1 70 ? -2.326 -29.156 -15.977 1 98.88 70 PHE A O 1
ATOM 585 N N . ILE A 1 71 ? -1.774 -30.609 -14.305 1 98.94 71 ILE A N 1
ATOM 586 C CA . ILE A 1 71 ? -2.273 -29.734 -13.242 1 98.94 71 ILE A CA 1
ATOM 587 C C . ILE A 1 71 ? -1.199 -29.562 -12.172 1 98.94 71 ILE A C 1
ATOM 589 O O . ILE A 1 71 ? -0.627 -30.547 -11.695 1 98.94 71 ILE A O 1
ATOM 593 N N . PHE A 1 72 ? -0.908 -28.281 -11.844 1 98.94 72 PHE A N 1
ATOM 594 C CA . PHE A 1 72 ? -0.075 -27.938 -10.695 1 98.94 72 PHE A CA 1
ATOM 595 C C . PHE A 1 72 ? -0.888 -27.984 -9.406 1 98.94 72 PHE A C 1
ATOM 597 O O . PHE A 1 72 ? -2.027 -27.516 -9.367 1 98.94 72 PHE A O 1
ATOM 604 N N . TYR A 1 73 ? -0.289 -28.562 -8.391 1 98.88 73 TYR A N 1
ATOM 605 C CA . TYR A 1 73 ? -0.864 -28.531 -7.055 1 98.88 73 TYR A CA 1
ATOM 606 C C . TYR A 1 73 ? 0.128 -27.969 -6.047 1 98.88 73 TYR A C 1
ATOM 608 O O . TYR A 1 73 ? 0.89 -28.703 -5.426 1 98.88 73 TYR A O 1
ATOM 616 N N . PRO A 1 74 ? 0.077 -26.688 -5.816 1 98.69 74 PRO A N 1
ATOM 617 C CA . PRO A 1 74 ? 0.972 -26.047 -4.848 1 98.69 74 PRO A CA 1
ATOM 618 C C . PRO A 1 74 ? 0.365 -25.953 -3.451 1 98.69 74 PRO A C 1
ATOM 620 O O . PRO A 1 74 ? -0.847 -26.125 -3.289 1 98.69 74 PRO A O 1
ATOM 623 N N . ASN A 1 75 ? 1.298 -25.781 -2.459 1 98 75 ASN A N 1
ATOM 624 C CA . ASN A 1 75 ? 0.824 -25.234 -1.192 1 98 75 ASN A CA 1
ATOM 625 C C . ASN A 1 75 ? 0.36 -23.797 -1.345 1 98 75 ASN A C 1
ATOM 627 O O . ASN A 1 75 ? 0.655 -23.141 -2.352 1 98 75 ASN A O 1
ATOM 631 N N . HIS A 1 76 ? -0.351 -23.312 -0.366 1 97.25 76 HIS A N 1
ATOM 632 C CA . HIS A 1 76 ? -0.993 -22.016 -0.492 1 97.25 76 HIS A CA 1
ATOM 633 C C . HIS A 1 76 ? -0.629 -21.109 0.678 1 97.25 76 HIS A C 1
ATOM 635 O O . HIS A 1 76 ? -1.038 -21.359 1.814 1 97.25 76 HIS A O 1
ATOM 641 N N . GLN A 1 77 ? 0.079 -20.047 0.364 1 96.06 77 GLN A N 1
ATOM 642 C CA . GLN A 1 77 ? 0.595 -19.188 1.433 1 96.06 77 GLN A CA 1
ATOM 643 C C . GLN A 1 77 ? -0.021 -17.797 1.372 1 96.06 77 GLN A C 1
ATOM 645 O O . GLN A 1 77 ? -0.007 -17.062 2.363 1 96.06 77 GLN A O 1
ATOM 650 N N . GLY A 1 78 ? -0.499 -17.406 0.151 1 93.38 78 GLY A N 1
ATOM 651 C CA . GLY A 1 78 ? -1.054 -16.078 0.052 1 93.38 78 GLY A CA 1
ATOM 652 C C . GLY A 1 78 ? -1.452 -15.695 -1.362 1 93.38 78 GLY A C 1
ATOM 653 O O . GLY A 1 78 ? -1.391 -16.516 -2.273 1 93.38 78 GLY A O 1
ATOM 654 N N . LEU A 1 79 ? -1.888 -14.406 -1.506 1 91.44 79 LEU A N 1
ATOM 655 C CA . LEU A 1 79 ? -2.35 -13.883 -2.787 1 91.44 79 LEU A CA 1
ATOM 656 C C . LEU A 1 79 ? -1.205 -13.828 -3.795 1 91.44 79 LEU A C 1
ATOM 658 O O . LEU A 1 79 ? -1.437 -13.875 -5.004 1 91.44 79 LEU A O 1
ATOM 662 N N . TYR A 1 80 ? -0.022 -13.859 -3.328 1 95.88 80 TYR A N 1
ATOM 663 C CA . TYR A 1 80 ? 1.158 -13.703 -4.172 1 95.88 80 TYR A CA 1
ATOM 664 C C . TYR A 1 80 ? 1.498 -15.016 -4.875 1 95.88 80 TYR A C 1
ATOM 666 O O . TYR A 1 80 ? 2.232 -15.023 -5.863 1 95.88 80 TYR A O 1
ATOM 674 N N . ASP A 1 81 ? 0.948 -16.078 -4.422 1 97.5 81 ASP A N 1
ATOM 675 C CA . ASP A 1 81 ? 1.329 -17.422 -4.855 1 97.5 81 ASP A CA 1
ATOM 676 C C . ASP A 1 81 ? 1.21 -17.562 -6.375 1 97.5 81 ASP A C 1
ATOM 678 O O . ASP A 1 81 ? 2.152 -18 -7.035 1 97.5 81 ASP A O 1
ATOM 682 N N . VAL A 1 82 ? 0.091 -17.188 -6.887 1 97.06 82 VAL A N 1
ATOM 683 C CA . VAL A 1 82 ? -0.172 -17.391 -8.312 1 97.06 82 VAL A CA 1
ATOM 684 C C . VAL A 1 82 ? 0.799 -16.547 -9.133 1 97.06 82 VAL A C 1
ATOM 686 O O . VAL A 1 82 ? 1.262 -16.984 -10.195 1 97.06 82 VAL A O 1
ATOM 689 N N . LEU A 1 83 ? 1.146 -15.398 -8.664 1 97 83 LEU A N 1
ATOM 690 C CA . LEU A 1 83 ? 2.074 -14.523 -9.367 1 97 83 LEU A CA 1
ATOM 691 C C . LEU A 1 83 ? 3.477 -15.125 -9.391 1 97 83 LEU A C 1
ATOM 693 O O . LEU A 1 83 ? 4.184 -15.023 -10.398 1 97 83 LEU A O 1
ATOM 697 N N . ALA A 1 84 ? 3.855 -15.766 -8.297 1 98.25 84 ALA A N 1
ATOM 698 C CA . ALA A 1 84 ? 5.152 -16.438 -8.234 1 98.25 84 ALA A CA 1
ATOM 699 C C . ALA A 1 84 ? 5.238 -17.562 -9.258 1 98.25 84 ALA A C 1
ATOM 701 O O . ALA A 1 84 ? 6.227 -17.672 -9.992 1 98.25 84 ALA A O 1
ATOM 702 N N . VAL A 1 85 ? 4.199 -18.328 -9.289 1 98.56 85 VAL A N 1
ATOM 703 C CA . VAL A 1 85 ? 4.203 -19.469 -10.211 1 98.56 85 VAL A CA 1
ATOM 704 C C . VAL A 1 85 ? 4.141 -18.969 -11.648 1 98.56 85 VAL A C 1
ATOM 706 O O . VAL A 1 85 ? 4.785 -19.531 -12.539 1 98.56 85 VAL A O 1
ATOM 709 N N . ALA A 1 86 ? 3.365 -17.938 -11.891 1 97.88 86 ALA A N 1
ATOM 710 C CA . ALA A 1 86 ? 3.256 -17.359 -13.234 1 97.88 86 ALA A CA 1
ATOM 711 C C . ALA A 1 86 ? 4.621 -16.906 -13.75 1 97.88 86 ALA A C 1
ATOM 713 O O . ALA A 1 86 ? 4.957 -17.125 -14.914 1 97.88 86 ALA A O 1
ATOM 714 N N . GLU A 1 87 ? 5.332 -16.328 -12.906 1 97.69 87 GLU A N 1
ATOM 715 C CA . GLU A 1 87 ? 6.656 -15.875 -13.32 1 97.69 87 GLU A CA 1
ATOM 716 C C . GLU A 1 87 ? 7.602 -17.062 -13.516 1 97.69 87 GLU A C 1
ATOM 718 O O . GLU A 1 87 ? 8.43 -17.062 -14.43 1 97.69 87 GLU A O 1
ATOM 723 N N . ALA A 1 88 ? 7.508 -18.031 -12.719 1 98.19 88 ALA A N 1
ATOM 724 C CA . ALA A 1 88 ? 8.438 -19.141 -12.688 1 98.19 88 ALA A CA 1
ATOM 725 C C . ALA A 1 88 ? 8.18 -20.109 -13.836 1 98.19 88 ALA A C 1
ATOM 727 O O . ALA A 1 88 ? 9.102 -20.75 -14.344 1 98.19 88 ALA A O 1
ATOM 728 N N . CYS A 1 89 ? 6.941 -20.281 -14.195 1 98 89 CYS A N 1
ATOM 729 C CA . CYS A 1 89 ? 6.543 -21.312 -15.141 1 98 89 CYS A CA 1
ATOM 730 C C . CYS A 1 89 ? 6.746 -20.844 -16.578 1 98 89 CYS A C 1
ATOM 732 O O . CYS A 1 89 ? 6.277 -19.781 -16.953 1 98 89 CYS A O 1
ATOM 734 N N . PRO A 1 90 ? 7.328 -21.641 -17.453 1 96.56 90 PRO A N 1
ATOM 735 C CA . PRO A 1 90 ? 7.566 -21.25 -18.844 1 96.56 90 PRO A CA 1
ATOM 736 C C . PRO A 1 90 ? 6.355 -21.469 -19.734 1 96.56 90 PRO A C 1
ATOM 738 O O . PRO A 1 90 ? 6.367 -21.094 -20.906 1 96.56 90 PRO A O 1
ATOM 741 N N . ARG A 1 91 ? 5.273 -22.109 -19.172 1 95.81 91 ARG A N 1
ATOM 742 C CA . ARG A 1 91 ? 4.086 -22.453 -19.953 1 95.81 91 ARG A CA 1
ATOM 743 C C . ARG A 1 91 ? 2.84 -21.797 -19.375 1 95.81 91 ARG A C 1
ATOM 745 O O . ARG A 1 91 ? 2.717 -21.641 -18.156 1 95.81 91 ARG A O 1
ATOM 752 N N . PRO A 1 92 ? 1.946 -21.453 -20.328 1 97.94 92 PRO A N 1
ATOM 753 C CA . PRO A 1 92 ? 0.7 -20.891 -19.797 1 97.94 92 PRO A CA 1
ATOM 754 C C . PRO A 1 92 ? -0.107 -21.891 -18.984 1 97.94 92 PRO A C 1
ATOM 756 O O . PRO A 1 92 ? -0.057 -23.094 -19.266 1 97.94 92 PRO A O 1
ATOM 759 N N . PHE A 1 93 ? -0.769 -21.453 -18.062 1 98.69 93 PHE A N 1
ATOM 760 C CA . PHE A 1 93 ? -1.71 -22.25 -17.281 1 98.69 93 PHE A CA 1
ATOM 761 C C . PHE A 1 93 ? -2.867 -21.375 -16.797 1 98.69 93 PHE A C 1
ATOM 763 O O . PHE A 1 93 ? -2.75 -20.156 -16.719 1 98.69 93 PHE A O 1
ATOM 770 N N . SER A 1 94 ? -3.963 -22.016 -16.5 1 98.44 94 SER A N 1
ATOM 771 C CA . SER A 1 94 ? -5.098 -21.375 -15.844 1 98.44 94 SER A CA 1
ATOM 772 C C . SER A 1 94 ? -5.164 -21.766 -14.367 1 98.44 94 SER A C 1
ATOM 774 O O . SER A 1 94 ? -4.297 -22.484 -13.867 1 98.44 94 SER A O 1
ATOM 776 N N . VAL A 1 95 ? -6.148 -21.141 -13.68 1 98.19 95 VAL A N 1
ATOM 777 C CA . VAL A 1 95 ? -6.207 -21.328 -12.227 1 98.19 95 VAL A CA 1
ATOM 778 C C . VAL A 1 95 ? -7.652 -21.547 -11.797 1 98.19 95 VAL A C 1
ATOM 780 O O . VAL A 1 95 ? -8.586 -21.078 -12.453 1 98.19 95 VAL A O 1
ATOM 783 N N . VAL A 1 96 ? -7.801 -22.391 -10.789 1 97.31 96 VAL A N 1
ATOM 784 C CA . VAL A 1 96 ? -9.055 -22.438 -10.039 1 97.31 96 VAL A CA 1
ATOM 785 C C . VAL A 1 96 ? -8.93 -21.594 -8.773 1 97.31 96 VAL A C 1
ATOM 787 O O . VAL A 1 96 ? -8.078 -21.859 -7.926 1 97.31 96 VAL A O 1
ATOM 790 N N . ALA A 1 97 ? -9.727 -20.547 -8.734 1 94.31 97 ALA A N 1
ATOM 791 C CA . ALA A 1 97 ? -9.625 -19.609 -7.621 1 94.31 97 ALA A CA 1
ATOM 792 C C . ALA A 1 97 ? -10.977 -19.422 -6.941 1 94.31 97 ALA A C 1
ATOM 794 O O . ALA A 1 97 ? -12.023 -19.703 -7.527 1 94.31 97 ALA A O 1
ATOM 795 N N . LYS A 1 98 ? -10.852 -18.984 -5.734 1 92.5 98 LYS A N 1
ATOM 796 C CA . LYS A 1 98 ? -12.078 -18.672 -5 1 92.5 98 LYS A CA 1
ATOM 797 C C . LYS A 1 98 ? -12.781 -17.453 -5.594 1 92.5 98 LYS A C 1
ATOM 799 O O . LYS A 1 98 ? -12.133 -16.484 -5.973 1 92.5 98 LYS A O 1
ATOM 804 N N . LYS A 1 99 ? -14.062 -17.5 -5.512 1 91.56 99 LYS A N 1
ATOM 805 C CA . LYS A 1 99 ? -14.898 -16.469 -6.117 1 91.56 99 LYS A CA 1
ATOM 806 C C . LYS A 1 99 ? -14.609 -15.102 -5.496 1 91.56 99 LYS A C 1
ATOM 808 O O . LYS A 1 99 ? -14.641 -14.086 -6.191 1 91.56 99 LYS A O 1
ATOM 813 N N . GLU A 1 100 ? -14.312 -15.039 -4.242 1 89.25 100 GLU A N 1
ATOM 814 C CA . GLU A 1 100 ? -14.109 -13.789 -3.523 1 89.25 100 GLU A CA 1
ATOM 815 C C . GLU A 1 100 ? -12.844 -13.078 -4.004 1 89.25 100 GLU A C 1
ATOM 817 O O . GLU A 1 100 ? -12.727 -11.859 -3.871 1 89.25 100 GLU A O 1
ATOM 822 N N . VAL A 1 101 ? -11.891 -13.781 -4.535 1 87.56 101 VAL A N 1
ATOM 823 C CA . VAL A 1 101 ? -10.633 -13.195 -4.992 1 87.56 101 VAL A CA 1
ATOM 824 C C . VAL A 1 101 ? -10.867 -12.391 -6.27 1 87.56 101 VAL A C 1
ATOM 826 O O . VAL A 1 101 ? -10.086 -11.508 -6.609 1 87.56 101 VAL A O 1
ATOM 829 N N . ALA A 1 102 ? -11.977 -12.719 -6.922 1 85.56 102 ALA A N 1
ATOM 830 C CA . ALA A 1 102 ? -12.32 -12.055 -8.18 1 85.56 102 ALA A CA 1
ATOM 831 C C . ALA A 1 102 ? -12.734 -10.602 -7.941 1 85.56 102 ALA A C 1
ATOM 833 O O . ALA A 1 102 ? -12.852 -9.82 -8.883 1 85.56 102 ALA A O 1
ATOM 834 N N . ASP A 1 103 ? -12.836 -10.227 -6.703 1 85 103 ASP A N 1
ATOM 835 C CA . ASP A 1 103 ? -13.242 -8.867 -6.383 1 85 103 ASP A CA 1
ATOM 836 C C . ASP A 1 103 ? -12.031 -7.977 -6.109 1 85 103 ASP A C 1
ATOM 838 O O . ASP A 1 103 ? -12.172 -6.758 -5.969 1 85 103 ASP A O 1
ATOM 842 N N . ILE A 1 104 ? -10.977 -8.586 -6.012 1 86.12 104 ILE A N 1
ATOM 843 C CA . ILE A 1 104 ? -9.75 -7.832 -5.758 1 86.12 104 ILE A CA 1
ATOM 844 C C . ILE A 1 104 ? -9.203 -7.277 -7.07 1 86.12 104 ILE A C 1
ATOM 846 O O . ILE A 1 104 ? -8.844 -8.039 -7.969 1 86.12 104 ILE A O 1
ATOM 850 N N . GLN A 1 105 ? -9.148 -5.922 -7.098 1 85.69 105 GLN A N 1
ATOM 851 C CA . GLN A 1 105 ? -8.641 -5.281 -8.305 1 85.69 105 GLN A CA 1
ATOM 852 C C . GLN A 1 105 ? -7.23 -5.766 -8.633 1 85.69 105 GLN A C 1
ATOM 854 O O . GLN A 1 105 ? -6.41 -5.973 -7.738 1 85.69 105 GLN A O 1
ATOM 859 N N . PHE A 1 106 ? -6.801 -5.801 -9.773 1 89.62 106 PHE A N 1
ATOM 860 C CA . PHE A 1 106 ? -5.555 -6.32 -10.32 1 89.62 106 PHE A CA 1
ATOM 861 C C . PHE A 1 106 ? -5.617 -7.836 -10.453 1 89.62 106 PHE A C 1
ATOM 863 O O . PHE A 1 106 ? -5.398 -8.375 -11.539 1 89.62 106 PHE A O 1
ATOM 870 N N . LEU A 1 107 ? -5.969 -8.539 -9.328 1 92.81 107 LEU A N 1
ATOM 871 C CA . LEU A 1 107 ? -6.055 -9.992 -9.398 1 92.81 107 LEU A CA 1
ATOM 872 C C . LEU A 1 107 ? -7.23 -10.422 -10.273 1 92.81 107 LEU A C 1
ATOM 874 O O . LEU A 1 107 ? -7.148 -11.43 -10.977 1 92.81 107 LEU A O 1
ATOM 878 N N . LYS A 1 108 ? -8.289 -9.602 -10.195 1 94.38 108 LYS A N 1
ATOM 879 C CA . LYS A 1 108 ? -9.438 -9.852 -11.055 1 94.38 108 LYS A CA 1
ATOM 880 C C . LYS A 1 108 ? -9.031 -9.891 -12.523 1 94.38 108 LYS A C 1
ATOM 882 O O . LYS A 1 108 ? -9.43 -10.797 -13.258 1 94.38 108 LYS A O 1
ATOM 887 N N . GLN A 1 109 ? -8.289 -8.961 -12.945 1 96.38 109 GLN A N 1
ATOM 888 C CA . GLN A 1 109 ? -7.844 -8.867 -14.328 1 96.38 109 GLN A CA 1
ATOM 889 C C . GLN A 1 109 ? -6.855 -9.977 -14.672 1 96.38 109 GLN A C 1
ATOM 891 O O . GLN A 1 109 ? -6.883 -10.523 -15.773 1 96.38 109 GLN A O 1
ATOM 896 N N . VAL A 1 110 ? -5.996 -10.312 -13.695 1 97.12 110 VAL A N 1
ATOM 897 C CA . VAL A 1 110 ? -5.039 -11.398 -13.891 1 97.12 110 VAL A CA 1
ATOM 898 C C . VAL A 1 110 ? -5.789 -12.703 -14.148 1 97.12 110 VAL A C 1
ATOM 900 O O . VAL A 1 110 ? -5.52 -13.398 -15.125 1 97.12 110 VAL A O 1
ATOM 903 N N . PHE A 1 111 ? -6.766 -12.93 -13.328 1 97.12 111 PHE A N 1
ATOM 904 C CA . PHE A 1 111 ? -7.512 -14.18 -13.43 1 97.12 111 PHE A CA 1
ATOM 905 C C . PHE A 1 111 ? -8.359 -14.203 -14.703 1 97.12 111 PHE A C 1
ATOM 907 O O . PHE A 1 111 ? -8.555 -15.258 -15.305 1 97.12 111 PHE A O 1
ATOM 914 N N . ALA A 1 112 ? -8.836 -13.055 -15.102 1 96.62 112 ALA A N 1
ATOM 915 C CA . ALA A 1 112 ? -9.539 -12.969 -16.375 1 96.62 112 ALA A CA 1
ATOM 916 C C . ALA A 1 112 ? -8.625 -13.344 -17.547 1 96.62 112 ALA A C 1
ATOM 918 O O . ALA A 1 112 ? -9 -14.133 -18.406 1 96.62 112 ALA A O 1
ATOM 919 N N . CYS A 1 113 ? -7.43 -12.828 -17.5 1 97.75 113 CYS A N 1
ATOM 920 C CA . CYS A 1 113 ? -6.457 -13.102 -18.562 1 97.75 113 CYS A CA 1
ATOM 921 C C . CYS A 1 113 ? -6.09 -14.586 -18.594 1 97.75 113 CYS A C 1
ATOM 923 O O . CYS A 1 113 ? -5.816 -15.133 -19.656 1 97.75 113 CYS A O 1
ATOM 925 N N . MET A 1 114 ? -6.191 -15.18 -17.406 1 97.88 114 MET A N 1
ATOM 926 C CA . MET A 1 114 ? -5.844 -16.594 -17.297 1 97.88 114 MET A CA 1
ATOM 927 C C . MET A 1 114 ? -7.059 -17.469 -17.562 1 97.88 114 MET A C 1
ATOM 929 O O . MET A 1 114 ? -6.957 -18.703 -17.531 1 97.88 114 MET A O 1
ATOM 933 N N . LYS A 1 115 ? -8.188 -16.891 -17.75 1 97.38 115 LYS A N 1
ATOM 934 C CA . LYS A 1 115 ? -9.453 -17.609 -17.906 1 97.38 115 LYS A CA 1
ATOM 935 C C . LYS A 1 115 ? -9.672 -18.594 -16.75 1 97.38 115 LYS A C 1
ATOM 937 O O . LYS A 1 115 ? -9.984 -19.766 -16.969 1 97.38 115 LYS A O 1
ATOM 942 N N . ALA A 1 116 ? -9.484 -18 -15.617 1 97.56 116 ALA A N 1
ATOM 943 C CA . ALA A 1 116 ? -9.586 -18.797 -14.398 1 97.56 116 ALA A CA 1
ATOM 944 C C . ALA A 1 116 ? -11.023 -19.234 -14.141 1 97.56 116 ALA A C 1
ATOM 946 O O . ALA A 1 116 ? -11.969 -18.547 -14.516 1 97.56 116 ALA A O 1
ATOM 947 N N . TYR A 1 117 ? -11.188 -20.391 -13.531 1 96.94 117 TYR A N 1
ATOM 948 C CA . TYR A 1 117 ? -12.469 -20.812 -12.969 1 96.94 117 TYR A CA 1
ATOM 949 C C . TYR A 1 117 ? -12.609 -20.344 -11.523 1 96.94 117 TYR A C 1
ATOM 951 O O . TYR A 1 117 ? -11.703 -20.531 -10.711 1 96.94 117 TYR A O 1
ATOM 959 N N . MET A 1 118 ? -13.711 -19.75 -11.281 1 94.88 118 MET A N 1
ATOM 960 C CA . MET A 1 118 ? -14 -19.312 -9.922 1 94.88 118 MET A CA 1
ATOM 961 C C . MET A 1 118 ? -14.883 -20.328 -9.203 1 94.88 118 MET A C 1
ATOM 963 O O . MET A 1 118 ? -15.898 -20.766 -9.734 1 94.88 118 MET A O 1
ATOM 967 N N . ILE A 1 119 ? -14.445 -20.641 -8.047 1 94.06 119 ILE A N 1
ATOM 968 C CA . ILE A 1 119 ? -15.18 -21.656 -7.309 1 94.06 119 ILE A CA 1
ATOM 969 C C . ILE A 1 119 ? -15.82 -21.031 -6.066 1 94.06 119 ILE A C 1
ATOM 971 O O . ILE A 1 119 ? -15.227 -20.156 -5.43 1 94.06 119 ILE A O 1
ATOM 975 N N . ASP A 1 120 ? -17.047 -21.469 -5.836 1 91.88 120 ASP A N 1
ATOM 976 C CA . ASP A 1 120 ? -17.734 -21.172 -4.582 1 91.88 120 ASP A CA 1
ATOM 977 C C . ASP A 1 120 ? -17.625 -22.344 -3.605 1 91.88 120 ASP A C 1
ATOM 979 O O . ASP A 1 120 ? -18.312 -23.344 -3.74 1 91.88 120 ASP A O 1
ATOM 983 N N . ARG A 1 121 ? -16.844 -22.109 -2.549 1 84.38 121 ARG A N 1
ATOM 984 C CA . ARG A 1 121 ? -16.531 -23.219 -1.652 1 84.38 121 ARG A CA 1
ATOM 985 C C . ARG A 1 121 ? -17.75 -23.609 -0.823 1 84.38 121 ARG A C 1
ATOM 987 O O . ARG A 1 121 ? -17.797 -24.703 -0.26 1 84.38 121 ARG A O 1
ATOM 994 N N . ASP A 1 122 ? -18.734 -22.781 -0.777 1 89.56 122 ASP A N 1
ATOM 995 C CA . ASP A 1 122 ? -19.938 -23.062 -0.008 1 89.56 122 ASP A CA 1
ATOM 996 C C . ASP A 1 122 ? -20.984 -23.781 -0.866 1 89.56 122 ASP A C 1
ATOM 998 O O . ASP A 1 122 ? -22.016 -24.234 -0.355 1 89.56 122 ASP A O 1
ATOM 1002 N N . ASP A 1 123 ? -20.703 -23.875 -2.17 1 92.81 123 ASP A N 1
ATOM 1003 C CA . ASP A 1 123 ? -21.594 -24.531 -3.117 1 92.81 123 ASP A CA 1
ATOM 1004 C C . ASP A 1 123 ? -20.938 -25.781 -3.701 1 92.81 123 ASP A C 1
ATOM 1006 O O . ASP A 1 123 ? -20.266 -25.719 -4.73 1 92.81 123 ASP A O 1
ATOM 1010 N N . ILE A 1 124 ? -21.25 -26.938 -3.096 1 90.31 124 ILE A N 1
ATOM 1011 C CA . ILE A 1 124 ? -20.609 -28.203 -3.445 1 90.31 124 ILE A CA 1
ATOM 1012 C C . ILE A 1 124 ? -20.922 -28.547 -4.902 1 90.31 124 ILE A C 1
ATOM 1014 O O . ILE A 1 124 ? -20.031 -29.016 -5.629 1 90.31 124 ILE A O 1
ATOM 1018 N N . ARG A 1 125 ? -22.109 -28.312 -5.309 1 94 125 ARG A N 1
ATOM 1019 C CA . ARG A 1 125 ? -22.5 -28.609 -6.68 1 94 125 ARG A CA 1
ATOM 1020 C C . ARG A 1 125 ? -21.719 -27.781 -7.68 1 94 125 ARG A C 1
ATOM 1022 O O . ARG A 1 125 ? -21.219 -28.297 -8.672 1 94 125 ARG A O 1
ATOM 1029 N N . GLN A 1 126 ? -21.625 -26.484 -7.398 1 95.56 126 GLN A N 1
ATOM 1030 C CA . GLN A 1 126 ? -20.891 -25.594 -8.281 1 95.56 126 GLN A CA 1
ATOM 1031 C C . GLN A 1 126 ? -19.406 -25.953 -8.305 1 95.56 126 GLN A C 1
ATOM 1033 O O . GLN A 1 126 ? -18.766 -25.922 -9.367 1 95.56 126 GLN A O 1
ATOM 1038 N N . SER A 1 127 ? -18.906 -26.344 -7.168 1 94.56 127 SER A N 1
ATOM 1039 C CA . SER A 1 127 ? -17.516 -26.734 -7.074 1 94.56 127 SER A CA 1
ATOM 1040 C C . SER A 1 127 ? -17.219 -27.984 -7.91 1 94.56 127 SER A C 1
ATOM 1042 O O . SER A 1 127 ? -16.219 -28.047 -8.617 1 94.56 127 SER A O 1
ATOM 1044 N N . MET A 1 128 ? -18.109 -28.891 -7.836 1 94.69 128 MET A N 1
ATOM 1045 C CA . MET A 1 128 ? -17.953 -30.125 -8.609 1 94.69 128 MET A CA 1
ATOM 1046 C C . MET A 1 128 ? -18.031 -29.844 -10.102 1 94.69 128 MET A C 1
ATOM 1048 O O . MET A 1 128 ? -17.297 -30.438 -10.891 1 94.69 128 MET A O 1
ATOM 1052 N N . GLN A 1 129 ? -18.875 -28.969 -10.469 1 97 129 GLN A N 1
ATOM 1053 C CA . GLN A 1 129 ? -18.984 -28.594 -11.875 1 97 129 GLN A CA 1
ATOM 1054 C C . GLN A 1 129 ? -17.703 -27.953 -12.391 1 97 129 GLN A C 1
ATOM 1056 O O . GLN A 1 129 ? -17.266 -28.234 -13.508 1 97 129 GLN A O 1
ATOM 1061 N N . VAL A 1 130 ? -17.141 -27.125 -11.578 1 97.44 130 VAL A N 1
ATOM 1062 C CA . VAL A 1 130 ? -15.875 -26.5 -11.945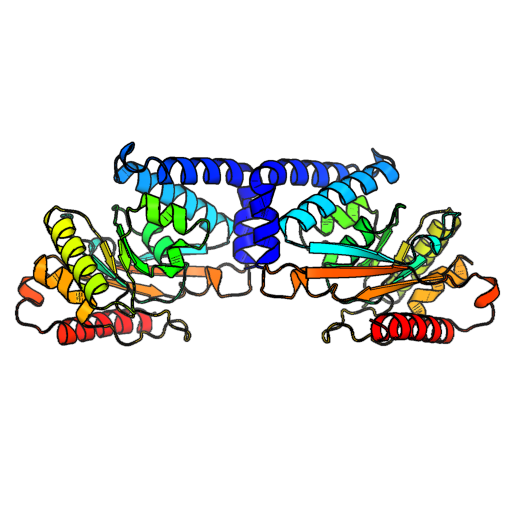 1 97.44 130 VAL A CA 1
ATOM 1063 C C . VAL A 1 130 ? -14.797 -27.562 -12.125 1 97.44 130 VAL A C 1
ATOM 1065 O O . VAL A 1 130 ? -14.062 -27.547 -13.117 1 97.44 130 VAL A O 1
ATOM 1068 N N . ILE A 1 131 ? -14.742 -28.484 -11.203 1 97 131 ILE A N 1
ATOM 1069 C CA . ILE A 1 131 ? -13.75 -29.562 -11.234 1 97 131 ILE A CA 1
ATOM 1070 C C . ILE A 1 131 ? -13.898 -30.375 -12.516 1 97 131 ILE A C 1
ATOM 1072 O O . ILE A 1 131 ? -12.906 -30.688 -13.172 1 97 131 ILE A O 1
ATOM 1076 N N . LEU A 1 132 ? -15.07 -30.625 -12.914 1 97.62 132 LEU A N 1
ATOM 1077 C CA . LEU A 1 132 ? -15.336 -31.391 -14.133 1 97.62 132 LEU A CA 1
ATOM 1078 C C . LEU A 1 132 ? -14.961 -30.594 -15.367 1 97.62 132 LEU A C 1
ATOM 1080 O O . LEU A 1 132 ? -14.398 -31.125 -16.328 1 97.62 132 LEU A O 1
ATOM 1084 N N . SER A 1 133 ? -15.297 -29.328 -15.312 1 98.38 133 SER A N 1
ATOM 1085 C CA . SER A 1 133 ? -14.93 -28.453 -16.422 1 98.38 133 SER A CA 1
ATOM 1086 C C . SER A 1 133 ? -13.414 -28.375 -16.594 1 98.38 133 SER A C 1
ATOM 1088 O O . SER A 1 133 ? -12.898 -28.391 -17.703 1 98.38 133 SER A O 1
ATOM 1090 N N . VAL A 1 134 ? -12.727 -28.297 -15.5 1 98.62 134 VAL A N 1
ATOM 1091 C CA . VAL A 1 134 ? -11.273 -28.266 -15.516 1 98.62 134 VAL A CA 1
ATOM 1092 C C . VAL A 1 134 ? -10.742 -29.562 -16.125 1 98.62 134 VAL A C 1
ATOM 1094 O O . VAL A 1 134 ? -9.852 -29.531 -16.984 1 98.62 134 VAL A O 1
ATOM 1097 N N . ALA A 1 135 ? -11.336 -30.688 -15.719 1 98.75 135 ALA A N 1
ATOM 1098 C CA . ALA A 1 135 ? -10.914 -31.984 -16.266 1 98.75 135 ALA A CA 1
ATOM 1099 C C . ALA A 1 135 ? -11.039 -32 -17.781 1 98.75 135 ALA A C 1
ATOM 1101 O O . ALA A 1 135 ? -10.133 -32.469 -18.484 1 98.75 135 ALA A O 1
ATOM 1102 N N . GLU A 1 136 ? -12.094 -31.469 -18.25 1 98.56 136 GLU A N 1
ATOM 1103 C CA . GLU A 1 136 ? -12.344 -31.469 -19.688 1 98.56 136 GLU A CA 1
ATOM 1104 C C . GLU A 1 136 ? -11.336 -30.578 -20.422 1 98.56 136 GLU A C 1
ATOM 1106 O O . GLU A 1 136 ? -10.836 -30.938 -21.484 1 98.56 136 GLU A O 1
ATOM 1111 N N . GLU A 1 137 ? -11.047 -29.422 -19.859 1 98.56 137 GLU A N 1
ATOM 1112 C CA . GLU A 1 137 ? -10.086 -28.516 -20.469 1 98.56 137 GLU A CA 1
ATOM 1113 C C . GLU A 1 137 ? -8.68 -29.094 -20.453 1 98.56 137 GLU A C 1
ATOM 1115 O O . GLU A 1 137 ? -7.922 -28.953 -21.406 1 98.56 137 GLU A O 1
ATOM 1120 N N . VAL A 1 138 ? -8.383 -29.766 -19.406 1 98.75 138 VAL A N 1
ATOM 1121 C CA . VAL A 1 138 ? -7.062 -30.375 -19.281 1 98.75 138 VAL A CA 1
ATOM 1122 C C . VAL A 1 138 ? -6.91 -31.484 -20.312 1 98.75 138 VAL A C 1
ATOM 1124 O O . VAL A 1 138 ? -5.855 -31.609 -20.938 1 98.75 138 VAL A O 1
ATOM 1127 N N . LYS A 1 139 ? -7.965 -32.219 -20.531 1 98.12 139 LYS A N 1
ATOM 1128 C CA . LYS A 1 139 ? -7.961 -33.25 -21.562 1 98.12 139 LYS A CA 1
ATOM 1129 C C . LYS A 1 139 ? -7.684 -32.688 -22.938 1 98.12 139 LYS A C 1
ATOM 1131 O O . LYS A 1 139 ? -7.102 -33.344 -23.797 1 98.12 139 LYS A O 1
ATOM 1136 N N . ARG A 1 140 ? -8.086 -31.438 -23.031 1 97.69 140 ARG A N 1
ATOM 1137 C CA . ARG A 1 140 ? -7.922 -30.766 -24.328 1 97.69 140 ARG A CA 1
ATOM 1138 C C . ARG A 1 140 ? -6.582 -30.047 -24.406 1 97.69 140 ARG A C 1
ATOM 1140 O O . ARG A 1 140 ? -6.312 -29.328 -25.359 1 97.69 140 ARG A O 1
ATOM 1147 N N . GLY A 1 141 ? -5.785 -30.172 -23.359 1 97.81 141 GLY A N 1
ATOM 1148 C CA . GLY A 1 141 ? -4.41 -29.719 -23.453 1 97.81 141 GLY A CA 1
ATOM 1149 C C . GLY A 1 141 ? -4.156 -28.438 -22.672 1 97.81 141 GLY A C 1
ATOM 1150 O O . GLY A 1 141 ? -3.09 -27.828 -22.797 1 97.81 141 GLY A O 1
ATOM 1151 N N . ARG A 1 142 ? -5.098 -27.938 -21.891 1 97.94 142 ARG A N 1
ATOM 1152 C CA . ARG A 1 142 ? -4.852 -26.75 -21.078 1 97.94 142 ARG A CA 1
ATOM 1153 C C . ARG A 1 142 ? -4.258 -27.109 -19.719 1 97.94 142 ARG A C 1
ATOM 1155 O O . ARG A 1 142 ? -4.664 -28.094 -19.109 1 97.94 142 ARG A O 1
ATOM 1162 N N . ASN A 1 143 ? -3.297 -26.391 -19.312 1 98.81 143 ASN A N 1
ATOM 1163 C CA . ASN A 1 143 ? -2.699 -26.594 -17.98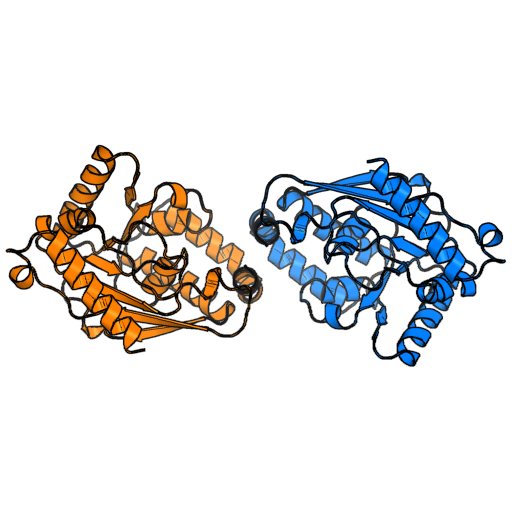4 1 98.81 143 ASN A CA 1
ATOM 1164 C C . ASN A 1 143 ? -3.438 -25.797 -16.906 1 98.81 143 ASN A C 1
ATOM 1166 O O . ASN A 1 143 ? -3.977 -24.719 -17.188 1 98.81 143 ASN A O 1
ATOM 1170 N N . TYR A 1 144 ? -3.432 -26.344 -15.695 1 98.88 144 TYR A N 1
ATOM 1171 C CA . TYR A 1 144 ? -4.137 -25.672 -14.609 1 98.88 144 TYR A CA 1
ATOM 1172 C C . TYR A 1 144 ? -3.301 -25.656 -13.336 1 98.88 144 TYR A C 1
ATOM 1174 O O . TYR A 1 144 ? -2.377 -26.469 -13.188 1 98.88 144 TYR A O 1
ATOM 1182 N N . LEU A 1 145 ? -3.592 -24.781 -12.477 1 98.81 145 LEU A N 1
ATOM 1183 C CA . LEU A 1 145 ? -3.092 -24.672 -11.109 1 98.81 145 LEU A CA 1
ATOM 1184 C C . LEU A 1 145 ? -4.242 -24.688 -10.109 1 98.81 145 LEU A C 1
ATOM 1186 O O . LEU A 1 145 ? -5.191 -23.922 -10.242 1 98.81 145 LEU A O 1
ATOM 1190 N N . ILE A 1 146 ? -4.211 -25.641 -9.117 1 98.38 146 ILE A N 1
ATOM 1191 C CA . ILE A 1 146 ? -5.234 -25.75 -8.086 1 98.38 146 ILE A CA 1
ATOM 1192 C C . ILE A 1 146 ? -4.578 -25.766 -6.707 1 98.38 146 ILE A C 1
ATOM 1194 O O . ILE A 1 146 ? -3.676 -26.562 -6.449 1 98.38 146 ILE A O 1
ATOM 1198 N N . PHE A 1 147 ? -4.996 -24.875 -5.867 1 97.62 147 PHE A N 1
ATOM 1199 C CA . PHE A 1 147 ? -4.574 -24.906 -4.473 1 97.62 147 PHE A CA 1
ATOM 1200 C C . PHE A 1 147 ? -5.453 -25.859 -3.664 1 97.62 147 PHE A C 1
ATOM 1202 O O . PHE A 1 147 ? -6.492 -25.453 -3.139 1 97.62 147 PHE A O 1
ATOM 1209 N N . ALA A 1 148 ? -4.973 -27 -3.459 1 97.38 148 ALA A N 1
ATOM 1210 C CA . ALA A 1 148 ? -5.785 -28.078 -2.895 1 97.38 148 ALA A CA 1
ATOM 1211 C C . ALA A 1 148 ? -5.973 -27.891 -1.392 1 97.38 148 ALA A C 1
ATOM 1213 O O . ALA A 1 148 ? -6.828 -28.547 -0.782 1 97.38 148 ALA A O 1
ATOM 1214 N N . GLU A 1 149 ? -5.152 -26.969 -0.803 1 96 149 GLU A N 1
ATOM 1215 C CA . GLU A 1 149 ? -5.359 -26.672 0.61 1 96 149 GLU A CA 1
ATOM 1216 C C . GLU A 1 149 ? -6.711 -26 0.838 1 96 149 GLU A C 1
ATOM 1218 O O . GLU A 1 149 ? -7.293 -26.109 1.919 1 96 149 GLU A O 1
ATOM 1223 N N . GLY A 1 150 ? -7.164 -25.281 -0.128 1 90.62 150 GLY A N 1
ATOM 1224 C CA . GLY A 1 150 ? -8.461 -24.625 -0.072 1 90.62 150 GLY A CA 1
ATOM 1225 C C . GLY A 1 150 ? -8.422 -23.312 0.701 1 90.62 150 GLY A C 1
ATOM 1226 O O . GLY A 1 150 ? -9.359 -22.516 0.623 1 90.62 150 GLY A O 1
ATOM 1227 N N . THR A 1 151 ? -7.449 -23.172 1.534 1 88.81 151 THR A N 1
ATOM 1228 C CA . THR A 1 151 ? -7.25 -21.953 2.303 1 88.81 151 THR A CA 1
ATOM 1229 C C . THR A 1 151 ? -5.762 -21.625 2.439 1 88.81 151 THR A C 1
ATOM 1231 O O . THR A 1 151 ? -4.922 -22.531 2.336 1 88.81 151 THR A O 1
ATOM 1234 N N . ARG A 1 152 ? -5.512 -20.375 2.592 1 91.44 152 ARG A N 1
ATOM 1235 C CA . ARG A 1 152 ? -4.121 -19.984 2.791 1 91.44 152 ARG A CA 1
ATOM 1236 C C . ARG A 1 152 ? -3.627 -20.391 4.172 1 91.44 152 ARG A C 1
ATOM 1238 O O . ARG A 1 152 ? -4.363 -20.297 5.156 1 91.44 152 ARG A O 1
ATOM 1245 N N . SER A 1 153 ? -2.402 -20.781 4.148 1 89 153 SER A N 1
ATOM 1246 C CA . SER A 1 153 ? -1.772 -21.047 5.434 1 89 153 SER A CA 1
ATOM 1247 C C . SER A 1 153 ? -1.463 -19.766 6.191 1 89 153 SER A C 1
ATOM 1249 O O . SER A 1 153 ? -1.018 -18.781 5.594 1 89 153 SER A O 1
ATOM 1251 N N . LYS A 1 154 ? -1.655 -19.703 7.473 1 86.75 154 LYS A N 1
ATOM 1252 C CA . LYS A 1 154 ? -1.318 -18.562 8.312 1 86.75 154 LYS A CA 1
ATOM 1253 C C . LYS A 1 154 ? 0.003 -18.781 9.047 1 86.75 154 LYS A C 1
ATOM 1255 O O . LYS A 1 154 ? 0.414 -17.953 9.867 1 86.75 154 LYS A O 1
ATOM 1260 N N . ASN A 1 155 ? 0.654 -19.891 8.711 1 91.19 155 ASN A N 1
ATOM 1261 C CA . ASN A 1 155 ? 1.865 -20.281 9.422 1 91.19 155 ASN A CA 1
ATOM 1262 C C . ASN A 1 155 ? 3.061 -20.391 8.484 1 91.19 155 ASN A C 1
ATOM 1264 O O . ASN A 1 155 ? 3.844 -21.344 8.57 1 91.19 155 ASN A O 1
ATOM 1268 N N . GLY A 1 156 ? 3.107 -19.531 7.625 1 91.75 156 GLY A N 1
ATOM 1269 C CA . GLY A 1 156 ? 4.266 -19.438 6.754 1 91.75 156 GLY A CA 1
ATOM 1270 C C . GLY A 1 156 ? 4.426 -20.656 5.848 1 91.75 156 GLY A C 1
ATOM 1271 O O . GLY A 1 156 ? 3.527 -20.969 5.066 1 91.75 156 GLY A O 1
ATOM 1272 N N . ASN A 1 157 ? 5.488 -21.391 6.055 1 94.88 157 ASN A N 1
ATOM 1273 C CA . ASN A 1 157 ? 5.852 -22.469 5.156 1 94.88 157 ASN A CA 1
ATOM 1274 C C . ASN A 1 157 ? 5.227 -23.797 5.59 1 94.88 157 ASN A C 1
ATOM 1276 O O . ASN A 1 157 ? 5.504 -24.844 5.004 1 94.88 157 ASN A O 1
ATOM 1280 N N . GLU A 1 158 ? 4.309 -23.797 6.52 1 94.5 158 GLU A N 1
ATOM 1281 C CA . GLU A 1 158 ? 3.615 -25.016 6.918 1 94.5 158 GLU A CA 1
ATOM 1282 C C . GLU A 1 158 ? 2.547 -25.406 5.902 1 94.5 158 GLU A C 1
ATOM 1284 O O . GLU A 1 158 ? 1.729 -24.578 5.504 1 94.5 158 GLU A O 1
ATOM 1289 N N . VAL A 1 159 ? 2.592 -26.656 5.504 1 96.44 159 VAL A N 1
ATOM 1290 C CA . VAL A 1 159 ? 1.622 -27.172 4.539 1 96.44 159 VAL A CA 1
ATOM 1291 C C . VAL A 1 159 ? 0.406 -27.734 5.273 1 96.44 159 VAL A C 1
ATOM 1293 O O . VAL A 1 159 ? 0.547 -28.531 6.207 1 96.44 159 VAL A O 1
ATOM 1296 N N . GLN A 1 160 ? -0.737 -27.312 4.898 1 96.19 160 GLN A N 1
ATOM 1297 C CA . GLN A 1 160 ? -1.976 -27.812 5.484 1 96.19 160 GLN A CA 1
ATOM 1298 C C . GLN A 1 160 ? -2.488 -29.031 4.719 1 96.19 160 GLN A C 1
ATOM 1300 O O . GLN A 1 160 ? -1.889 -29.453 3.723 1 96.19 160 GLN A O 1
ATOM 1305 N N . THR A 1 161 ? -3.535 -29.594 5.293 1 96.38 161 THR A N 1
ATOM 1306 C CA . THR A 1 161 ? -4.141 -30.75 4.637 1 96.38 161 THR A CA 1
ATOM 1307 C C . THR A 1 161 ? -4.664 -30.375 3.254 1 96.38 161 THR A C 1
ATOM 1309 O O . THR A 1 161 ? -5.289 -29.328 3.088 1 96.38 161 THR A O 1
ATOM 1312 N N . LEU A 1 162 ? -4.344 -31.219 2.295 1 97.88 162 LEU A N 1
ATOM 1313 C CA . LEU A 1 162 ? -4.879 -31.031 0.951 1 97.88 162 LEU A CA 1
ATOM 1314 C C . LEU A 1 162 ? -6.211 -31.766 0.792 1 97.88 162 LEU A C 1
ATOM 1316 O O . LEU A 1 162 ? -6.355 -32.906 1.216 1 97.88 162 LEU A O 1
ATOM 1320 N N . LYS A 1 163 ? -7.117 -31.109 0.165 1 95.81 163 LYS A N 1
ATOM 1321 C CA . LYS A 1 163 ? -8.445 -31.688 -0.031 1 95.81 163 LYS A CA 1
ATOM 1322 C C . LYS A 1 163 ? -8.461 -32.656 -1.214 1 95.81 163 LYS A C 1
ATOM 1324 O O . LYS A 1 163 ? -8.18 -32.25 -2.348 1 95.81 163 LYS A O 1
ATOM 1329 N N . GLY A 1 164 ? -8.914 -33.812 -0.946 1 96.81 164 GLY A N 1
ATOM 1330 C CA . GLY A 1 164 ? -8.938 -34.875 -1.963 1 96.81 164 GLY A CA 1
ATOM 1331 C C . GLY A 1 164 ? -9.82 -34.531 -3.148 1 96.81 164 GLY A C 1
ATOM 1332 O O . GLY A 1 164 ? -9.547 -34.938 -4.277 1 96.81 164 GLY A O 1
ATOM 1333 N N . GLY A 1 165 ? -10.883 -33.75 -2.891 1 95.25 165 GLY A N 1
ATOM 1334 C CA . GLY A 1 165 ? -11.82 -33.406 -3.941 1 95.25 165 GLY A CA 1
ATOM 1335 C C . GLY A 1 165 ? -11.172 -32.625 -5.082 1 95.25 165 GLY A C 1
ATOM 1336 O O . GLY A 1 165 ? -11.609 -32.75 -6.23 1 95.25 165 GLY A O 1
ATOM 1337 N N . SER A 1 166 ? -10.156 -31.922 -4.801 1 96 166 SER A N 1
ATOM 1338 C CA . SER A 1 166 ? -9.461 -31.109 -5.801 1 96 166 SER A CA 1
ATOM 1339 C C . SER A 1 166 ? -8.742 -31.984 -6.816 1 96 166 SER A C 1
ATOM 1341 O O . SER A 1 166 ? -8.492 -31.562 -7.949 1 96 166 SER A O 1
ATOM 1343 N N . PHE A 1 167 ? -8.453 -33.219 -6.438 1 98.44 167 PHE A N 1
ATOM 1344 C CA . PHE A 1 167 ? -7.668 -34.094 -7.293 1 98.44 167 PHE A CA 1
ATOM 1345 C C . PHE A 1 167 ? -8.57 -34.906 -8.234 1 98.44 167 PHE A C 1
ATOM 1347 O O . PHE A 1 167 ? -8.086 -35.594 -9.125 1 98.44 167 PHE A O 1
ATOM 1354 N N . LYS A 1 168 ? -9.859 -34.75 -8.094 1 98.12 168 LYS A N 1
ATOM 1355 C CA . LYS A 1 168 ? -10.797 -35.406 -9 1 98.12 168 LYS A CA 1
ATOM 1356 C C . LYS A 1 168 ? -10.609 -34.906 -10.43 1 98.12 168 LYS A C 1
ATOM 1358 O O . LYS A 1 168 ? -10.781 -35.688 -11.383 1 98.12 168 LYS A O 1
ATOM 1363 N N . ALA A 1 169 ? -10.25 -33.688 -10.547 1 98.62 169 ALA A N 1
ATOM 1364 C CA . ALA A 1 169 ? -9.992 -33.125 -11.883 1 98.62 169 ALA A CA 1
ATOM 1365 C C . ALA A 1 169 ? -8.867 -33.906 -12.57 1 98.62 169 ALA A C 1
ATOM 1367 O O . ALA A 1 169 ? -8.984 -34.281 -13.742 1 98.62 169 ALA A O 1
ATOM 1368 N N . ALA A 1 170 ? -7.816 -34.156 -11.859 1 98.75 170 ALA A N 1
ATOM 1369 C CA . ALA A 1 170 ? -6.668 -34.844 -12.414 1 98.75 170 ALA A CA 1
ATOM 1370 C C . ALA A 1 170 ? -7.016 -36.312 -12.742 1 98.75 170 ALA A C 1
ATOM 1372 O O . ALA A 1 170 ? -6.629 -36.812 -13.789 1 98.75 170 ALA A O 1
ATOM 1373 N N . VAL A 1 171 ? -7.746 -36.969 -11.852 1 98.62 171 VAL A N 1
ATOM 1374 C CA . VAL A 1 171 ? -8.125 -38.375 -12.031 1 98.62 171 VAL A CA 1
ATOM 1375 C C . VAL A 1 171 ? -9.031 -38.5 -13.258 1 98.62 171 VAL A C 1
ATOM 1377 O O . VAL A 1 171 ? -8.812 -39.375 -14.102 1 98.62 171 VAL A O 1
ATOM 1380 N N . LYS A 1 172 ? -9.945 -37.594 -13.367 1 98.44 172 LYS A N 1
ATOM 1381 C CA . LYS A 1 172 ? -10.875 -37.625 -14.492 1 98.44 172 LYS A CA 1
ATOM 1382 C C . LYS A 1 172 ? -10.156 -37.344 -15.805 1 98.44 172 LYS A C 1
ATOM 1384 O O . LYS A 1 172 ? -10.453 -37.938 -16.828 1 98.44 172 LYS A O 1
ATOM 1389 N N . ALA A 1 173 ? -9.227 -36.469 -15.781 1 98.75 173 ALA A N 1
ATOM 1390 C CA . ALA A 1 173 ? -8.484 -36.062 -16.984 1 98.75 173 ALA A CA 1
ATOM 1391 C C . ALA A 1 173 ? -7.375 -37.062 -17.297 1 98.75 173 ALA A C 1
ATOM 1393 O O . ALA A 1 173 ? -6.805 -37.062 -18.391 1 98.75 173 ALA A O 1
ATOM 1394 N N . LYS A 1 174 ? -7.102 -37.938 -16.359 1 98.69 174 LYS A N 1
ATOM 1395 C CA . LYS A 1 174 ? -5.98 -38.875 -16.453 1 98.69 174 LYS A CA 1
ATOM 1396 C C . LYS A 1 174 ? -4.691 -38.156 -16.828 1 98.69 174 LYS A C 1
ATOM 1398 O O . LYS A 1 174 ? -3.947 -38.594 -17.703 1 98.69 174 LYS A O 1
ATOM 1403 N N . CYS A 1 175 ? -4.438 -37 -16.219 1 98.75 175 CYS A N 1
ATOM 1404 C CA . CYS A 1 175 ? -3.336 -36.125 -16.594 1 98.75 175 CYS A CA 1
ATOM 1405 C C . CYS A 1 175 ? -2.223 -36.188 -15.555 1 98.75 175 CYS A C 1
ATOM 1407 O O . CYS A 1 175 ? -2.426 -36.688 -14.445 1 98.75 175 CYS A O 1
ATOM 1409 N N . PRO A 1 176 ? -1.024 -35.656 -15.852 1 98.88 176 PRO A N 1
ATOM 1410 C CA . PRO A 1 176 ? 0.042 -35.562 -14.859 1 98.88 176 PRO A CA 1
ATOM 1411 C C . PRO A 1 176 ? -0.297 -34.562 -13.742 1 98.88 176 PRO A C 1
ATOM 1413 O O . PRO A 1 176 ? -0.865 -33.5 -14 1 98.88 176 PRO A O 1
ATOM 1416 N N . ILE A 1 177 ? -0.009 -35 -12.547 1 98.88 177 ILE A N 1
ATOM 1417 C CA . ILE A 1 177 ? -0.079 -34.188 -11.344 1 98.88 177 ILE A CA 1
ATOM 1418 C C . ILE A 1 177 ? 1.313 -33.656 -11 1 98.88 177 ILE A C 1
ATOM 1420 O O . ILE A 1 177 ? 2.246 -34.438 -10.805 1 98.88 177 ILE A O 1
ATOM 1424 N N . VAL A 1 178 ? 1.455 -32.375 -10.961 1 98.94 178 VAL A N 1
ATOM 1425 C CA . VAL A 1 178 ? 2.754 -31.812 -10.633 1 98.94 178 VAL A CA 1
ATOM 1426 C C . VAL A 1 178 ? 2.682 -31.109 -9.281 1 98.94 178 VAL A C 1
ATOM 1428 O O . VAL A 1 178 ? 2.154 -29.984 -9.18 1 98.94 178 VAL A O 1
ATOM 1431 N N . PRO A 1 179 ? 3.209 -31.719 -8.25 1 98.88 179 PRO A N 1
ATOM 1432 C CA . PRO A 1 179 ? 3.322 -30.984 -6.992 1 98.88 179 PRO A CA 1
ATOM 1433 C C . PRO A 1 179 ? 4.266 -29.797 -7.086 1 98.88 179 PRO A C 1
ATOM 1435 O O . PRO A 1 179 ? 5.297 -29.859 -7.762 1 98.88 179 PRO A O 1
ATOM 1438 N N . VAL A 1 180 ? 3.846 -28.688 -6.469 1 98.88 180 VAL A N 1
ATOM 1439 C CA . VAL A 1 180 ? 4.668 -27.484 -6.453 1 98.88 180 VAL A CA 1
ATOM 1440 C C . VAL A 1 180 ? 4.871 -27 -5.016 1 98.88 180 VAL A C 1
ATOM 1442 O O . VAL A 1 180 ? 3.904 -26.859 -4.262 1 98.88 180 VAL A O 1
ATOM 1445 N N . ALA A 1 181 ? 6.09 -26.828 -4.652 1 98.75 181 ALA A N 1
ATOM 1446 C CA . ALA A 1 181 ? 6.395 -26.297 -3.33 1 98.75 181 ALA A CA 1
ATOM 1447 C C . ALA A 1 181 ? 6.766 -24.812 -3.416 1 98.75 181 ALA A C 1
ATOM 1449 O O . ALA A 1 181 ? 7.711 -24.438 -4.113 1 98.75 181 ALA A O 1
ATOM 1450 N N . LEU A 1 182 ? 6.012 -24 -2.801 1 98.44 182 LEU A N 1
ATOM 1451 C CA . LEU A 1 182 ? 6.312 -22.594 -2.645 1 98.44 182 LEU A CA 1
ATOM 1452 C C . LEU A 1 182 ? 6.957 -22.312 -1.291 1 98.44 182 LEU A C 1
ATOM 1454 O O . LEU A 1 182 ? 6.395 -22.656 -0.249 1 98.44 182 LEU A O 1
ATOM 1458 N N . VAL A 1 183 ? 8.102 -21.719 -1.33 1 98.06 183 VAL A N 1
ATOM 1459 C CA . VAL A 1 183 ? 8.828 -21.391 -0.108 1 98.06 183 VAL A CA 1
ATOM 1460 C C . VAL A 1 183 ? 8.93 -19.875 0.035 1 98.06 183 VAL A C 1
ATOM 1462 O O . VAL A 1 183 ? 9.406 -19.188 -0.874 1 98.06 183 VAL A O 1
ATOM 1465 N N . ASP A 1 184 ? 8.406 -19.375 1.13 1 97.12 184 ASP A N 1
ATOM 1466 C CA . ASP A 1 184 ? 8.484 -17.969 1.508 1 97.12 184 ASP A CA 1
ATOM 1467 C C . ASP A 1 184 ? 7.648 -17.094 0.576 1 97.12 184 ASP A C 1
ATOM 1469 O O . ASP A 1 184 ? 7.941 -15.914 0.39 1 97.12 184 ASP A O 1
ATOM 1473 N N . ALA A 1 185 ? 6.637 -17.734 0.001 1 97 185 ALA A N 1
ATOM 1474 C CA . ALA A 1 185 ? 5.785 -16.984 -0.927 1 97 185 ALA A CA 1
ATOM 1475 C C . ALA A 1 185 ? 4.852 -16.047 -0.18 1 97 185 ALA A C 1
ATOM 1477 O O . ALA A 1 185 ? 4.25 -15.148 -0.781 1 97 185 ALA A O 1
ATOM 1478 N N . PHE A 1 186 ? 4.738 -16.172 1.161 1 95.44 186 PHE A N 1
ATOM 1479 C CA . PHE A 1 186 ? 3.904 -15.281 1.965 1 95.44 186 PHE A CA 1
ATOM 1480 C C . PHE A 1 186 ? 4.621 -13.961 2.236 1 95.44 186 PHE A C 1
ATOM 1482 O O . PHE A 1 186 ? 3.984 -12.969 2.594 1 95.44 186 PHE A O 1
ATOM 1489 N N . LEU A 1 187 ? 5.867 -13.906 2.045 1 95.44 187 LEU A N 1
ATOM 1490 C CA . LEU A 1 187 ? 6.676 -12.781 2.514 1 95.44 187 LEU A CA 1
ATOM 1491 C C . LEU A 1 187 ? 6.414 -11.531 1.675 1 95.44 187 LEU A C 1
ATOM 1493 O O . LEU A 1 187 ? 6.305 -10.43 2.213 1 95.44 187 LEU A O 1
ATOM 1497 N N . PRO A 1 188 ? 6.297 -11.672 0.346 1 95.69 188 PRO A N 1
ATOM 1498 C CA . PRO A 1 188 ? 6.172 -10.461 -0.474 1 95.69 188 PRO A CA 1
ATOM 1499 C C . PRO A 1 188 ? 4.977 -9.602 -0.079 1 95.69 188 PRO A C 1
ATOM 1501 O O . PRO A 1 188 ? 5.09 -8.375 -0.009 1 95.69 188 PRO A O 1
ATOM 1504 N N . PHE A 1 189 ? 3.852 -10.234 0.228 1 91.88 189 PHE A N 1
ATOM 1505 C CA . PHE A 1 189 ? 2.664 -9.414 0.447 1 91.88 189 PHE A CA 1
ATOM 1506 C C . PHE A 1 189 ? 2.264 -9.422 1.917 1 91.88 189 PHE A C 1
ATOM 1508 O O . PHE A 1 189 ? 1.483 -8.578 2.359 1 91.88 189 PHE A O 1
ATOM 1515 N N . ASP A 1 190 ? 2.781 -10.32 2.725 1 89.81 190 ASP A N 1
ATOM 1516 C CA . ASP A 1 190 ? 2.277 -10.445 4.09 1 89.81 190 ASP A CA 1
ATOM 1517 C C . ASP A 1 190 ? 3.309 -9.961 5.105 1 89.81 190 ASP A C 1
ATOM 1519 O O . ASP A 1 190 ? 3.035 -9.922 6.305 1 89.81 190 ASP A O 1
ATOM 1523 N N . SER A 1 191 ? 4.477 -9.562 4.543 1 87.69 191 SER A N 1
ATOM 1524 C CA . SER A 1 191 ? 5.48 -8.984 5.43 1 87.69 191 SER A CA 1
ATOM 1525 C C . SER A 1 191 ? 5.488 -7.457 5.332 1 87.69 191 SER A C 1
ATOM 1527 O O . SER A 1 191 ? 5.227 -6.898 4.266 1 87.69 191 SER A O 1
ATOM 1529 N N . ASN A 1 192 ? 5.527 -6.77 6.355 1 84 192 ASN A N 1
ATOM 1530 C CA . ASN A 1 192 ? 5.559 -5.309 6.383 1 84 192 ASN A CA 1
ATOM 1531 C C . ASN A 1 192 ? 6.98 -4.777 6.234 1 84 192 ASN A C 1
ATOM 1533 O O . ASN A 1 192 ? 7.445 -3.994 7.066 1 84 192 ASN A O 1
ATOM 1537 N N . THR A 1 193 ? 7.742 -5.297 5.227 1 88.81 193 THR A N 1
ATOM 1538 C CA . THR A 1 193 ? 9.102 -4.848 4.961 1 88.81 193 THR A CA 1
ATOM 1539 C C . THR A 1 193 ? 9.367 -4.77 3.459 1 88.81 193 THR A C 1
ATOM 1541 O O . THR A 1 193 ? 8.656 -5.387 2.666 1 88.81 193 THR A O 1
ATOM 1544 N N . ILE A 1 194 ? 10.305 -4 3.096 1 92.06 194 ILE A N 1
ATOM 1545 C CA . ILE A 1 194 ? 10.703 -3.871 1.698 1 92.06 194 ILE A CA 1
ATOM 1546 C C . ILE A 1 194 ? 12.07 -4.516 1.491 1 92.06 194 ILE A C 1
ATOM 1548 O O . ILE A 1 194 ? 12.672 -4.383 0.422 1 92.06 194 ILE A O 1
ATOM 1552 N N . LYS A 1 195 ? 12.633 -5.156 2.549 1 95.19 195 LYS A N 1
ATOM 1553 C CA . LYS A 1 195 ? 13.906 -5.859 2.418 1 95.19 195 LYS A CA 1
ATOM 1554 C C . LYS A 1 195 ? 13.844 -6.91 1.312 1 95.19 195 LYS A C 1
ATOM 1556 O O . LYS A 1 195 ? 12.789 -7.492 1.062 1 95.19 195 LYS A O 1
ATOM 1561 N N . PRO A 1 196 ? 14.945 -7.172 0.681 1 97.69 196 PRO A N 1
ATOM 1562 C CA . PRO A 1 196 ? 14.953 -8.188 -0.376 1 97.69 196 PRO A CA 1
ATOM 1563 C C . PRO A 1 196 ? 14.477 -9.555 0.115 1 97.69 196 PRO A C 1
ATOM 1565 O O . PRO A 1 196 ? 14.805 -9.961 1.234 1 97.69 196 PRO A O 1
ATOM 1568 N N . VAL A 1 197 ? 13.703 -10.18 -0.643 1 97.5 197 VAL A N 1
ATOM 1569 C CA . VAL A 1 197 ? 13.188 -11.5 -0.309 1 97.5 197 VAL A CA 1
ATOM 1570 C C . VAL A 1 197 ? 13.359 -12.438 -1.506 1 97.5 197 VAL A C 1
ATOM 1572 O O . VAL A 1 197 ? 13.297 -12 -2.656 1 97.5 197 VAL A O 1
ATOM 1575 N N . THR A 1 198 ? 13.633 -13.641 -1.234 1 97.94 198 THR A N 1
ATOM 1576 C CA . THR A 1 198 ? 13.68 -14.695 -2.246 1 97.94 198 THR A CA 1
ATOM 1577 C C . THR A 1 198 ? 12.516 -15.664 -2.068 1 97.94 198 THR A C 1
ATOM 1579 O O . THR A 1 198 ? 12.305 -16.203 -0.975 1 97.94 198 THR A O 1
ATOM 1582 N N . VAL A 1 199 ? 11.758 -15.82 -3.066 1 98.25 199 VAL A N 1
ATOM 1583 C CA . VAL A 1 199 ? 10.695 -16.812 -3.123 1 98.25 199 VAL A CA 1
ATOM 1584 C C . VAL A 1 199 ? 11.141 -18 -3.992 1 98.25 199 VAL A C 1
ATOM 1586 O O . VAL A 1 199 ? 11.609 -17.797 -5.113 1 98.25 199 VAL A O 1
ATOM 1589 N N . GLN A 1 200 ? 10.992 -19.156 -3.484 1 98.62 200 GLN A N 1
ATOM 1590 C CA . GLN A 1 200 ? 11.359 -20.344 -4.262 1 98.62 200 GLN A CA 1
ATOM 1591 C C . GLN A 1 200 ? 10.125 -21.047 -4.801 1 98.62 200 GLN A C 1
ATOM 1593 O O . GLN A 1 200 ? 9.141 -21.234 -4.078 1 98.62 200 GLN A O 1
ATOM 1598 N N . VAL A 1 201 ? 10.227 -21.375 -6 1 98.75 201 VAL A N 1
ATOM 1599 C CA . VAL A 1 201 ? 9.219 -22.203 -6.645 1 98.75 201 VAL A CA 1
ATOM 1600 C C . VAL A 1 201 ? 9.852 -23.531 -7.07 1 98.75 201 VAL A C 1
ATOM 1602 O O . VAL A 1 201 ? 10.75 -23.562 -7.91 1 98.75 201 VAL A O 1
ATOM 1605 N N . HIS A 1 202 ? 9.367 -24.625 -6.465 1 98.75 202 HIS A N 1
ATOM 1606 C CA . HIS A 1 202 ? 9.867 -25.953 -6.789 1 98.75 202 HIS A CA 1
ATOM 1607 C C . HIS A 1 202 ? 8.82 -26.781 -7.527 1 98.75 202 HIS A C 1
ATOM 1609 O O . HIS A 1 202 ? 7.816 -27.188 -6.934 1 98.75 202 HIS A O 1
ATOM 1615 N N . PHE A 1 203 ? 9.086 -26.969 -8.781 1 98.88 203 PHE A N 1
ATOM 1616 C CA . PHE A 1 203 ? 8.289 -27.953 -9.492 1 98.88 203 PHE A CA 1
ATOM 1617 C C . PHE A 1 203 ? 8.805 -29.359 -9.195 1 98.88 203 PHE A C 1
ATOM 1619 O O . PHE A 1 203 ? 9.914 -29.719 -9.594 1 98.88 203 PHE A O 1
ATOM 1626 N N . LEU A 1 204 ? 7.996 -30.188 -8.539 1 98.81 204 LEU A N 1
ATOM 1627 C CA . LEU A 1 204 ? 8.445 -31.5 -8.117 1 98.81 204 LEU A CA 1
ATOM 1628 C C . LEU A 1 204 ? 8.133 -32.562 -9.195 1 98.81 204 LEU A C 1
ATOM 1630 O O . LEU A 1 204 ? 7.43 -32.25 -10.164 1 98.81 204 LEU A O 1
ATOM 1634 N N . LYS A 1 205 ? 8.703 -33.75 -9 1 98.56 205 LYS A N 1
ATOM 1635 C CA . LYS A 1 205 ? 8.461 -34.844 -9.953 1 98.56 205 LYS A CA 1
ATOM 1636 C C . LYS A 1 205 ? 6.969 -35.125 -10.094 1 98.56 205 LYS A C 1
ATOM 1638 O O . LYS A 1 205 ? 6.27 -35.281 -9.094 1 98.56 205 LYS A O 1
ATOM 1643 N N . PRO A 1 206 ? 6.539 -35.156 -11.312 1 98.75 206 PRO A N 1
ATOM 1644 C CA . PRO A 1 206 ? 5.105 -35.375 -11.516 1 98.75 206 PRO A CA 1
ATOM 1645 C C . PRO A 1 206 ? 4.676 -36.812 -11.156 1 98.75 206 PRO A C 1
ATOM 1647 O O . PRO A 1 206 ? 5.5 -37.719 -11.148 1 98.75 206 PRO A O 1
ATOM 1650 N N . 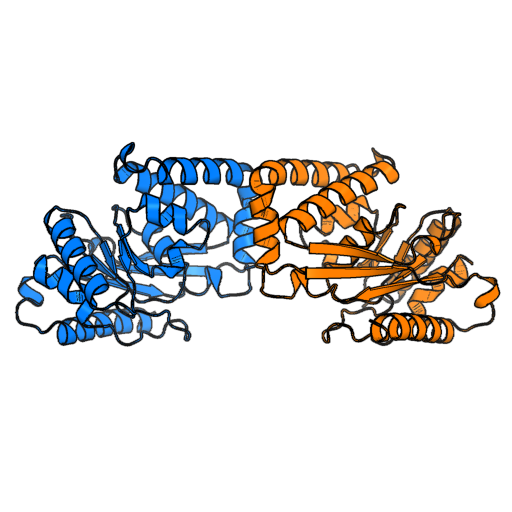LEU A 1 207 ? 3.438 -36.969 -10.742 1 98.69 207 LEU A N 1
ATOM 1651 C CA . LEU A 1 207 ? 2.74 -38.25 -10.75 1 98.69 207 LEU A CA 1
ATOM 1652 C C . LEU A 1 207 ? 1.961 -38.438 -12.047 1 98.69 207 LEU A C 1
ATOM 1654 O O . LEU A 1 207 ? 1.021 -37.688 -12.328 1 98.69 207 LEU A O 1
ATOM 1658 N N . TYR A 1 208 ? 2.387 -39.406 -12.789 1 98.56 208 TYR A N 1
ATOM 1659 C CA . TYR A 1 208 ? 1.629 -39.719 -14 1 98.56 208 TYR A CA 1
ATOM 1660 C C . TYR A 1 208 ? 0.459 -40.656 -13.688 1 98.56 208 TYR A C 1
ATOM 1662 O O . TYR A 1 208 ? 0.381 -41.219 -12.594 1 98.56 208 TYR A O 1
ATOM 1670 N N . TYR A 1 209 ? -0.416 -40.719 -14.664 1 98.25 209 TYR A N 1
ATOM 1671 C CA . TYR A 1 209 ? -1.663 -41.438 -14.414 1 98.25 209 TYR A CA 1
ATOM 1672 C C . TYR A 1 209 ? -1.393 -42.844 -13.898 1 98.25 209 TYR A C 1
ATOM 1674 O O . TYR A 1 209 ? -2.051 -43.312 -12.961 1 98.25 209 TYR A O 1
ATOM 1682 N N . ASP A 1 210 ? -0.483 -43.469 -14.438 1 97.88 210 ASP A N 1
ATOM 1683 C CA . ASP A 1 210 ? -0.15 -44.844 -14.039 1 97.88 210 ASP A CA 1
ATOM 1684 C C . ASP A 1 210 ? 0.322 -44.906 -12.586 1 97.88 210 ASP A C 1
ATOM 1686 O O . ASP A 1 210 ? 0.188 -45.906 -11.914 1 97.88 210 ASP A O 1
ATOM 1690 N N . ASP A 1 211 ? 0.857 -43.781 -12.031 1 97.81 211 ASP A N 1
ATOM 1691 C CA . ASP A 1 211 ? 1.356 -43.719 -10.664 1 97.81 211 ASP A CA 1
ATOM 1692 C C . ASP A 1 211 ? 0.205 -43.656 -9.664 1 97.81 211 ASP A C 1
ATOM 1694 O O . ASP A 1 211 ? 0.349 -44.062 -8.516 1 97.81 211 ASP A O 1
ATOM 1698 N N . TYR A 1 212 ? -0.98 -43.062 -10.172 1 98.44 212 TYR A N 1
ATOM 1699 C CA . TYR A 1 212 ? -1.977 -42.781 -9.141 1 98.44 212 TYR A CA 1
ATOM 1700 C C . TYR A 1 212 ? -3.342 -43.344 -9.539 1 98.44 212 TYR A C 1
ATOM 1702 O O . TYR A 1 212 ? -4.324 -43.156 -8.82 1 98.44 212 TYR A O 1
ATOM 1710 N N . LYS A 1 213 ? -3.51 -44.062 -10.641 1 97.5 213 LYS A N 1
ATOM 1711 C CA . LYS A 1 213 ? -4.789 -44.5 -11.188 1 97.5 213 LYS A CA 1
ATOM 1712 C C . LYS A 1 213 ? -5.5 -45.438 -10.219 1 97.5 213 LYS A C 1
ATOM 1714 O O . LYS A 1 213 ? -6.723 -45.594 -10.273 1 97.5 213 LYS A O 1
ATOM 1719 N N . HIS A 1 214 ? -4.809 -46.094 -9.328 1 98 214 HIS A N 1
ATOM 1720 C CA . HIS A 1 214 ? -5.441 -47 -8.398 1 98 214 HIS A CA 1
ATOM 1721 C C . HIS A 1 214 ? -5.582 -46.406 -7.016 1 98 214 HIS A C 1
ATOM 1723 O O . HIS A 1 214 ? -5.996 -47.062 -6.07 1 98 214 HIS A O 1
ATOM 1729 N N . MET A 1 215 ? -5.312 -45.156 -6.852 1 98.19 215 MET A N 1
ATOM 1730 C CA . MET A 1 215 ? -5.383 -44.469 -5.566 1 98.19 215 MET A CA 1
ATOM 1731 C C . MET A 1 215 ? -6.691 -43.719 -5.434 1 98.19 215 MET A C 1
ATOM 1733 O O . MET A 1 215 ? -7.246 -43.25 -6.43 1 98.19 215 MET A O 1
ATOM 1737 N N . LYS A 1 216 ? -7.078 -43.594 -4.156 1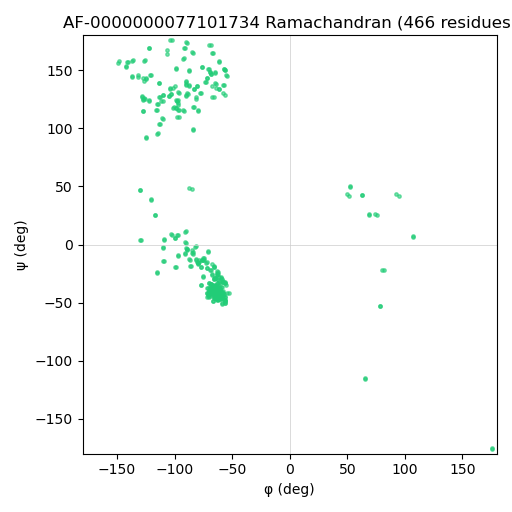 98.12 216 LYS A N 1
ATOM 1738 C CA . LYS A 1 216 ? -8.141 -42.656 -3.865 1 98.12 216 LYS A CA 1
ATOM 1739 C C . LYS A 1 216 ? -7.617 -41.219 -3.891 1 98.12 216 LYS A C 1
ATOM 1741 O O . LYS A 1 216 ? -6.43 -40.969 -3.65 1 98.12 216 LYS A O 1
ATOM 1746 N N . THR A 1 217 ? -8.484 -40.344 -4.195 1 98.25 217 THR A N 1
ATOM 1747 C CA . THR A 1 217 ? -8.07 -38.938 -4.277 1 98.25 217 THR A CA 1
ATOM 1748 C C . THR A 1 217 ? -7.473 -38.469 -2.953 1 98.25 217 THR A C 1
ATOM 1750 O O . THR A 1 217 ? -6.559 -37.656 -2.934 1 98.25 217 THR A O 1
ATOM 1753 N N . THR A 1 218 ? -7.945 -39 -1.811 1 98.19 218 THR A N 1
ATOM 1754 C CA . THR A 1 218 ? -7.41 -38.656 -0.505 1 98.19 218 THR A CA 1
ATOM 1755 C C . THR A 1 218 ? -5.977 -39.156 -0.35 1 98.19 218 THR A C 1
ATOM 1757 O O . THR A 1 218 ? -5.145 -38.5 0.28 1 98.19 218 THR A O 1
ATOM 1760 N N . GLU A 1 219 ? -5.762 -40.281 -0.943 1 98.56 219 GLU A N 1
ATOM 1761 C CA . GLU A 1 219 ? -4.406 -40.844 -0.921 1 98.56 219 GLU A CA 1
ATOM 1762 C C . GLU A 1 219 ? -3.469 -40.031 -1.803 1 98.56 219 GLU A C 1
ATOM 1764 O O . GLU A 1 219 ? -2.314 -39.781 -1.44 1 98.56 219 GLU A O 1
ATOM 1769 N N . ILE A 1 220 ? -3.955 -39.656 -2.963 1 98.75 220 ILE A N 1
ATOM 1770 C CA . ILE A 1 220 ? -3.189 -38.781 -3.855 1 98.75 220 ILE A CA 1
ATOM 1771 C C . ILE A 1 220 ? -2.84 -37.469 -3.139 1 98.75 220 ILE A C 1
ATOM 1773 O O . ILE A 1 220 ? -1.688 -37.062 -3.156 1 98.75 220 ILE A O 1
ATOM 1777 N N . ALA A 1 221 ? -3.83 -36.938 -2.461 1 98.69 221 ALA A N 1
ATOM 1778 C CA . ALA A 1 221 ? -3.654 -35.688 -1.724 1 98.69 221 ALA A CA 1
ATOM 1779 C C . ALA A 1 221 ? -2.551 -35.812 -0.678 1 98.69 221 ALA A C 1
ATOM 1781 O O . ALA A 1 221 ? -1.703 -34.938 -0.545 1 98.69 221 ALA A O 1
ATOM 1782 N N . GLU A 1 222 ? -2.604 -36.875 0.032 1 98.38 222 GLU A N 1
ATOM 1783 C CA . GLU A 1 222 ? -1.611 -37.125 1.077 1 98.38 222 GLU A CA 1
ATOM 1784 C C . GLU A 1 222 ? -0.212 -37.25 0.488 1 98.38 222 GLU A C 1
ATOM 1786 O O . GLU A 1 222 ? 0.757 -36.75 1.038 1 98.38 222 GLU A O 1
ATOM 1791 N N . GLN A 1 223 ? -0.133 -38 -0.585 1 98.38 223 GLN A N 1
ATOM 1792 C CA . GLN A 1 223 ? 1.16 -38.156 -1.237 1 98.38 223 GLN A CA 1
ATOM 1793 C C . GLN A 1 223 ? 1.719 -36.844 -1.728 1 98.38 223 GLN A C 1
ATOM 1795 O O . GLN A 1 223 ? 2.902 -36.562 -1.539 1 98.38 223 GLN A O 1
ATOM 1800 N N . VAL A 1 224 ? 0.918 -36.062 -2.375 1 98.75 224 VAL A N 1
ATOM 1801 C CA . VAL A 1 224 ? 1.327 -34.75 -2.881 1 98.75 224 VAL A CA 1
ATOM 1802 C C . VAL A 1 224 ? 1.753 -33.844 -1.72 1 98.75 224 VAL A C 1
ATOM 1804 O O . VAL A 1 224 ? 2.793 -33.188 -1.784 1 98.75 224 VAL A O 1
ATOM 1807 N N . LYS A 1 225 ? 0.956 -33.844 -0.648 1 98.5 225 LYS A N 1
ATOM 1808 C CA . LYS A 1 225 ? 1.294 -33.062 0.532 1 98.5 225 LYS A CA 1
ATOM 1809 C C . LYS A 1 225 ? 2.67 -33.438 1.073 1 98.5 225 LYS A C 1
ATOM 1811 O O . LYS A 1 225 ? 3.486 -32.562 1.376 1 98.5 225 LYS A O 1
ATOM 1816 N N . GLU A 1 226 ? 2.885 -34.719 1.213 1 97.88 226 GLU A N 1
ATOM 1817 C CA . GLU A 1 226 ? 4.148 -35.219 1.751 1 97.88 226 GLU A CA 1
ATOM 1818 C C . GLU A 1 226 ? 5.328 -34.781 0.89 1 97.88 226 GLU A C 1
ATOM 1820 O O . GLU A 1 226 ? 6.379 -34.406 1.413 1 97.88 226 GLU A O 1
ATOM 1825 N N . ARG A 1 227 ? 5.176 -34.812 -0.39 1 98.06 227 ARG A N 1
ATOM 1826 C CA . ARG A 1 227 ? 6.23 -34.406 -1.306 1 98.06 227 ARG A CA 1
ATOM 1827 C C . ARG A 1 227 ? 6.527 -32.906 -1.154 1 98.06 227 ARG A C 1
ATOM 1829 O O . ARG A 1 227 ? 7.691 -32.5 -1.132 1 98.06 227 ARG A O 1
ATOM 1836 N N . ILE A 1 228 ? 5.5 -32.125 -1.082 1 98.5 228 ILE A N 1
ATOM 1837 C CA . ILE A 1 228 ? 5.66 -30.672 -0.927 1 98.5 228 ILE A CA 1
ATOM 1838 C C . ILE A 1 228 ? 6.34 -30.375 0.406 1 98.5 228 ILE A C 1
ATOM 1840 O O . ILE A 1 228 ? 7.289 -29.594 0.461 1 98.5 228 ILE A O 1
ATOM 1844 N N . GLN A 1 229 ? 5.871 -31.047 1.48 1 97.19 229 GLN A N 1
ATOM 1845 C CA . GLN A 1 229 ? 6.434 -30.844 2.812 1 97.19 229 GLN A CA 1
ATOM 1846 C C . GLN A 1 229 ? 7.914 -31.188 2.842 1 97.19 229 GLN A C 1
ATOM 184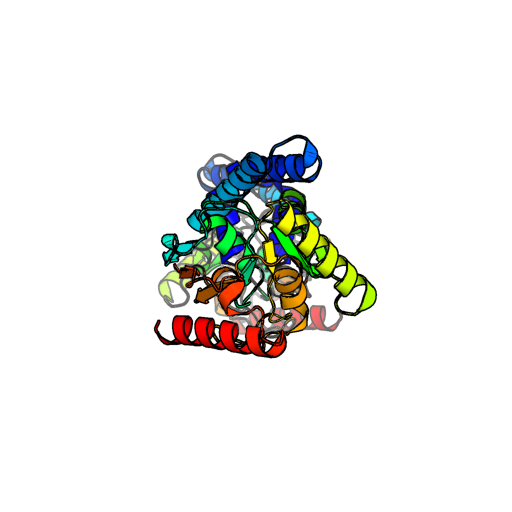8 O O . GLN A 1 229 ? 8.719 -30.484 3.445 1 97.19 229 GLN A O 1
ATOM 1853 N N . LYS A 1 230 ? 8.211 -32.312 2.258 1 97.19 230 LYS A N 1
ATOM 1854 C CA . LYS A 1 230 ? 9.609 -32.75 2.193 1 97.19 230 LYS A CA 1
ATOM 1855 C C . LYS A 1 230 ? 10.461 -31.719 1.461 1 97.19 230 LYS A C 1
ATOM 1857 O O . LYS A 1 230 ? 11.57 -31.406 1.893 1 97.19 230 LYS A O 1
ATOM 1862 N N . ALA A 1 231 ? 9.945 -31.203 0.359 1 97.06 231 ALA A N 1
ATOM 1863 C CA . ALA A 1 231 ? 10.664 -30.203 -0.423 1 97.06 231 ALA A CA 1
ATOM 1864 C C . ALA A 1 231 ? 10.883 -28.922 0.386 1 97.06 231 ALA A C 1
ATOM 1866 O O . ALA A 1 231 ? 11.961 -28.312 0.328 1 97.06 231 ALA A O 1
ATOM 1867 N N . ILE A 1 232 ? 9.883 -28.469 1.148 1 95.62 232 ILE A N 1
ATOM 1868 C CA . ILE A 1 232 ? 9.953 -27.266 1.956 1 95.62 232 ILE A CA 1
ATOM 1869 C C . ILE A 1 232 ? 10.914 -27.484 3.123 1 95.62 232 ILE A C 1
ATOM 1871 O O . ILE A 1 232 ? 11.703 -26.594 3.463 1 95.62 232 ILE A O 1
ATOM 1875 N N . GLY A 1 233 ? 10.82 -28.656 3.812 1 88.56 233 GLY A N 1
ATOM 1876 C CA . GLY A 1 233 ? 11.68 -28.984 4.941 1 88.56 233 GLY A CA 1
ATOM 1877 C C . GLY A 1 233 ? 13.148 -29.094 4.566 1 88.56 233 GLY A C 1
ATOM 1878 O O . GLY A 1 233 ? 14.023 -28.938 5.418 1 88.56 233 GLY A O 1
ATOM 1879 N N . LEU A 1 234 ? 13.367 -29.391 3.389 1 76.75 234 LEU A N 1
ATOM 1880 C CA . LEU A 1 234 ? 14.727 -29.547 2.896 1 76.75 234 LEU A CA 1
ATOM 1881 C C . LEU A 1 234 ? 15.352 -28.188 2.57 1 76.75 234 LEU A C 1
ATOM 1883 O O . LEU A 1 234 ? 16.516 -28.109 2.186 1 76.75 234 LEU A O 1
ATOM 1887 N N . GLN A 1 235 ? 14.57 -27.172 2.758 1 73.69 235 GLN A N 1
ATOM 1888 C CA . GLN A 1 235 ? 15.125 -25.844 2.502 1 73.69 235 GLN A CA 1
ATOM 1889 C C . GLN A 1 235 ? 15.766 -25.266 3.758 1 73.69 235 GLN A C 1
ATOM 1891 O O . GLN A 1 235 ? 15.391 -25.625 4.875 1 73.69 235 GLN A O 1
ATOM 1896 N N . MET B 1 1 ? -2.428 0.838 4.883 1 78.44 1 MET B N 1
ATOM 1897 C CA . MET B 1 1 ? -1.713 0.69 3.617 1 78.44 1 MET B CA 1
ATOM 1898 C C . MET B 1 1 ? -2.68 0.395 2.475 1 78.44 1 MET B C 1
ATOM 1900 O O . MET B 1 1 ? -2.5 0.89 1.361 1 78.44 1 MET B O 1
ATOM 1904 N N . LYS B 1 2 ? -3.836 -0.218 2.787 1 86.25 2 LYS B N 1
ATOM 1905 C CA . LYS B 1 2 ? -4.84 -0.476 1.758 1 86.25 2 LYS B CA 1
ATOM 1906 C C . LYS B 1 2 ? -5.375 0.829 1.173 1 86.25 2 LYS B C 1
ATOM 1908 O O . LYS B 1 2 ? -5.578 0.934 -0.038 1 86.25 2 LYS B O 1
ATOM 1913 N N . ARG B 1 3 ? -5.48 1.775 2.037 1 92.81 3 ARG B N 1
ATOM 1914 C CA . ARG B 1 3 ? -6.016 3.059 1.596 1 92.81 3 ARG B CA 1
ATOM 1915 C C . ARG B 1 3 ? -5.031 3.777 0.678 1 92.81 3 ARG B C 1
ATOM 1917 O O . ARG B 1 3 ? -5.438 4.422 -0.291 1 92.81 3 ARG B O 1
ATOM 1924 N N . ILE B 1 4 ? -3.752 3.707 0.989 1 91.88 4 ILE B N 1
ATOM 1925 C CA . ILE B 1 4 ? -2.736 4.336 0.152 1 91.88 4 ILE B CA 1
ATOM 1926 C C . ILE B 1 4 ? -2.762 3.717 -1.243 1 91.88 4 ILE B C 1
ATOM 1928 O O . ILE B 1 4 ? -2.701 4.43 -2.248 1 91.88 4 ILE B O 1
ATOM 1932 N N . LEU B 1 5 ? -2.869 2.404 -1.269 1 90.81 5 LEU B N 1
ATOM 1933 C CA . LEU B 1 5 ? -2.973 1.722 -2.555 1 90.81 5 LEU B CA 1
ATOM 1934 C C . LEU B 1 5 ? -4.211 2.18 -3.314 1 90.81 5 LEU B C 1
ATOM 1936 O O . LEU B 1 5 ? -4.172 2.344 -4.535 1 90.81 5 LEU B O 1
ATOM 1940 N N . LEU B 1 6 ? -5.32 2.398 -2.611 1 93.5 6 LEU B N 1
ATOM 1941 C CA . LEU B 1 6 ? -6.551 2.906 -3.213 1 93.5 6 LEU B CA 1
ATOM 1942 C C . LEU B 1 6 ? -6.344 4.312 -3.768 1 93.5 6 LEU B C 1
ATOM 1944 O O . LEU B 1 6 ? -6.82 4.629 -4.859 1 93.5 6 LEU B O 1
ATOM 1948 N N . MET B 1 7 ? -5.641 5.137 -2.977 1 95 7 MET B N 1
ATOM 1949 C CA . MET B 1 7 ? -5.309 6.492 -3.418 1 95 7 MET B CA 1
ATOM 1950 C C . MET B 1 7 ? -4.555 6.461 -4.742 1 95 7 MET B C 1
ATOM 1952 O O . MET B 1 7 ? -4.863 7.23 -5.652 1 95 7 MET B O 1
ATOM 1956 N N . VAL B 1 8 ? -3.602 5.594 -4.84 1 93.25 8 VAL B N 1
ATOM 1957 C CA . VAL B 1 8 ? -2.777 5.477 -6.039 1 93.25 8 VAL B CA 1
ATOM 1958 C C . VAL B 1 8 ? -3.613 4.918 -7.188 1 93.25 8 VAL B C 1
ATOM 1960 O O . VAL B 1 8 ? -3.602 5.461 -8.297 1 93.25 8 VAL B O 1
ATOM 1963 N N . PHE B 1 9 ? -4.426 3.939 -6.949 1 92.19 9 PHE B N 1
ATOM 1964 C CA . PHE B 1 9 ? -5.207 3.258 -7.973 1 92.19 9 PHE B CA 1
ATOM 1965 C C . PHE B 1 9 ? -6.234 4.199 -8.586 1 92.19 9 PHE B C 1
ATOM 1967 O O . PHE B 1 9 ? -6.375 4.262 -9.812 1 92.19 9 PHE B O 1
ATOM 1974 N N . ARG B 1 10 ? -6.926 4.93 -7.797 1 94.81 10 ARG B N 1
ATOM 1975 C CA . ARG B 1 10 ? -8 5.785 -8.281 1 94.81 10 ARG B CA 1
ATOM 1976 C C . ARG B 1 10 ? -7.445 7.027 -8.977 1 94.81 10 ARG B C 1
ATOM 1978 O O . ARG B 1 10 ? -8.172 7.738 -9.672 1 94.81 10 ARG B O 1
ATOM 1985 N N . ASN B 1 11 ? -6.121 7.246 -8.758 1 95.94 11 ASN B N 1
ATOM 1986 C CA . ASN B 1 11 ? -5.441 8.336 -9.453 1 95.94 11 ASN B CA 1
ATOM 1987 C C . ASN B 1 11 ? -4.348 7.812 -10.375 1 95.94 11 ASN B C 1
ATOM 1989 O O . ASN B 1 11 ? -3.365 8.508 -10.641 1 95.94 11 ASN B O 1
ATOM 1993 N N . ILE B 1 12 ? -4.438 6.652 -10.812 1 93.69 12 ILE B N 1
ATOM 1994 C CA . ILE B 1 12 ? -3.373 5.891 -11.461 1 93.69 12 ILE B CA 1
ATOM 1995 C C . ILE B 1 12 ? -2.824 6.672 -12.648 1 93.69 12 ILE B C 1
ATOM 1997 O O . ILE B 1 12 ? -1.618 6.648 -12.914 1 93.69 12 ILE B O 1
ATOM 2001 N N . PHE B 1 13 ? -3.582 7.445 -13.406 1 93.06 13 PHE B N 1
ATOM 2002 C CA . PHE B 1 13 ? -3.16 8.148 -14.609 1 93.06 13 PHE B CA 1
ATOM 2003 C C . PHE B 1 13 ? -2.547 9.5 -14.266 1 93.06 13 PHE B C 1
ATOM 2005 O O . PHE B 1 13 ? -1.774 10.055 -15.047 1 93.06 13 PHE B O 1
ATOM 2012 N N . LEU B 1 14 ? -2.854 9.922 -13.094 1 94.94 14 LEU B N 1
ATOM 2013 C CA . LEU B 1 14 ? -2.352 11.227 -12.688 1 94.94 14 LEU B CA 1
ATOM 2014 C C . LEU B 1 14 ? -1.103 11.094 -11.828 1 94.94 14 LEU B C 1
ATOM 2016 O O . LEU B 1 14 ? -0.346 12.047 -11.664 1 94.94 14 LEU B O 1
ATOM 2020 N N . VAL B 1 15 ? -0.917 9.883 -11.258 1 95.25 15 VAL B N 1
ATOM 2021 C CA . VAL B 1 15 ? 0.119 9.672 -10.258 1 95.25 15 VAL B CA 1
ATOM 2022 C C . VAL B 1 15 ? 1.487 10.008 -10.844 1 95.25 15 VAL B C 1
ATOM 2024 O O . VAL B 1 15 ? 2.256 10.766 -10.25 1 95.25 15 VAL B O 1
ATOM 2027 N N . PRO B 1 16 ? 1.804 9.555 -12.109 1 94.31 16 PRO B N 1
ATOM 2028 C CA . PRO B 1 16 ? 3.115 9.914 -12.648 1 94.31 16 PRO B CA 1
ATOM 2029 C C . PRO B 1 16 ? 3.285 11.422 -12.828 1 94.31 16 PRO B C 1
ATOM 2031 O O . PRO B 1 16 ? 4.336 11.969 -12.5 1 94.31 16 PRO B O 1
ATOM 2034 N N . PHE B 1 17 ? 2.27 12.031 -13.266 1 95.38 17 PHE B N 1
ATOM 2035 C CA . PHE B 1 17 ? 2.316 13.477 -13.477 1 95.38 17 PHE B CA 1
ATOM 2036 C C . PHE B 1 17 ? 2.455 14.211 -12.148 1 95.38 17 PHE B C 1
ATOM 2038 O O . PHE B 1 17 ? 3.285 15.117 -12.016 1 95.38 17 PHE B O 1
ATOM 2045 N N . MET B 1 18 ? 1.648 13.852 -11.211 1 96.06 18 MET B N 1
ATOM 2046 C CA . MET B 1 18 ? 1.692 14.484 -9.891 1 96.06 18 MET B CA 1
ATOM 2047 C C . MET B 1 18 ? 3.045 14.258 -9.227 1 96.06 18 MET B C 1
ATOM 2049 O O . MET B 1 18 ? 3.574 15.148 -8.562 1 96.06 18 MET B O 1
ATOM 2053 N N . TRP B 1 19 ? 3.602 13.062 -9.43 1 95.38 19 TRP B N 1
ATOM 2054 C CA . TRP B 1 19 ? 4.906 12.734 -8.867 1 95.38 19 TRP B CA 1
ATOM 2055 C C . TRP B 1 19 ? 6 13.594 -9.492 1 95.38 19 TRP B C 1
ATOM 2057 O O . TRP B 1 19 ? 6.852 14.141 -8.789 1 95.38 19 TRP B O 1
ATOM 2067 N N . ILE B 1 20 ? 5.973 13.766 -10.789 1 96.12 20 ILE B N 1
ATOM 2068 C CA . ILE B 1 20 ? 6.953 14.578 -11.5 1 96.12 20 ILE B CA 1
ATOM 2069 C C . ILE B 1 20 ? 6.859 16.031 -11.039 1 96.12 20 ILE B C 1
ATOM 2071 O O . ILE B 1 20 ? 7.875 16.672 -10.758 1 96.12 20 ILE B O 1
ATOM 2075 N N . LYS B 1 21 ? 5.645 16.469 -10.953 1 96.88 21 LYS B N 1
ATOM 2076 C CA . LYS B 1 21 ? 5.426 17.859 -10.531 1 96.88 21 LYS B CA 1
ATOM 2077 C C . LYS B 1 21 ? 5.93 18.078 -9.109 1 96.88 21 LYS B C 1
ATOM 2079 O O . LYS B 1 21 ? 6.617 19.062 -8.836 1 96.88 21 LYS B O 1
ATOM 2084 N N . LEU B 1 22 ? 5.613 17.188 -8.227 1 97.5 22 LEU B N 1
ATOM 2085 C CA . LEU B 1 22 ? 6.051 17.281 -6.844 1 97.5 22 LEU B CA 1
ATOM 2086 C C . LEU B 1 22 ? 7.574 17.281 -6.754 1 97.5 22 LEU B C 1
ATOM 2088 O O . LEU B 1 22 ? 8.156 18.109 -6.051 1 97.5 22 LEU B O 1
ATOM 2092 N N . CYS B 1 23 ? 8.219 16.406 -7.477 1 96.88 23 CYS B N 1
ATOM 2093 C CA . CYS B 1 23 ? 9.672 16.297 -7.469 1 96.88 23 CYS B CA 1
ATOM 2094 C C . CYS B 1 23 ? 10.312 17.547 -8.062 1 96.88 23 CYS B C 1
ATOM 2096 O O . CYS B 1 23 ? 11.328 18.031 -7.555 1 96.88 23 CYS B O 1
ATOM 2098 N N . TYR B 1 24 ? 9.711 18.016 -9.086 1 97.5 24 TYR B N 1
ATOM 2099 C CA . TYR B 1 24 ? 10.234 19.219 -9.719 1 97.5 24 TYR B CA 1
ATOM 2100 C C . TYR B 1 24 ? 10.172 20.406 -8.758 1 97.5 24 TYR B C 1
ATOM 2102 O O . TYR B 1 24 ? 11.164 21.125 -8.578 1 97.5 24 TYR B O 1
ATOM 2110 N N . TYR B 1 25 ? 9.016 20.594 -8.109 1 97.75 25 TYR B N 1
ATOM 2111 C CA . TYR B 1 25 ? 8.859 21.688 -7.148 1 97.75 25 TYR B CA 1
ATOM 2112 C C . TYR B 1 25 ? 9.82 21.5 -5.973 1 97.75 25 TYR B C 1
ATOM 2114 O O . TYR B 1 25 ? 10.391 22.484 -5.488 1 97.75 25 TYR B O 1
ATOM 2122 N N . ALA B 1 26 ? 9.977 20.281 -5.562 1 97.31 26 ALA B N 1
ATOM 2123 C CA . ALA B 1 26 ? 10.844 19.969 -4.43 1 97.31 26 ALA B CA 1
ATOM 2124 C C . ALA B 1 26 ? 12.305 20.281 -4.758 1 97.31 26 ALA B C 1
ATOM 2126 O O . ALA B 1 26 ? 13.055 20.734 -3.891 1 97.31 26 ALA B O 1
ATOM 2127 N N . SER B 1 27 ? 12.688 20.062 -6.004 1 96.88 27 SER B N 1
ATOM 2128 C CA . SER B 1 27 ? 14.078 20.281 -6.41 1 96.88 27 SER B CA 1
ATOM 2129 C C . SER B 1 27 ? 14.312 21.719 -6.84 1 96.88 27 SER B C 1
ATOM 2131 O O . SER B 1 27 ? 15.461 22.156 -6.961 1 96.88 27 SER B O 1
ATOM 2133 N N . HIS B 1 28 ? 13.273 22.5 -7.047 1 97.56 28 HIS B N 1
ATOM 2134 C CA . HIS B 1 28 ? 13.359 23.891 -7.461 1 97.56 28 HIS B CA 1
ATOM 2135 C C . HIS B 1 28 ? 12.492 24.781 -6.574 1 97.56 28 HIS B C 1
ATOM 2137 O O . HIS B 1 28 ? 11.719 25.594 -7.078 1 97.56 28 HIS B O 1
ATOM 2143 N N . VAL B 1 29 ? 12.625 24.578 -5.336 1 96.12 29 VAL B N 1
ATOM 2144 C CA . VAL B 1 29 ? 11.734 25.188 -4.344 1 96.12 29 VAL B CA 1
ATOM 2145 C C . VAL B 1 29 ? 11.789 26.703 -4.453 1 96.12 29 VAL B C 1
ATOM 2147 O O . VAL B 1 29 ? 10.797 27.391 -4.199 1 96.12 29 VAL B O 1
ATOM 2150 N N . ASP B 1 30 ? 12.883 27.281 -4.816 1 96.25 30 ASP B N 1
ATOM 2151 C CA . ASP B 1 30 ? 13.055 28.734 -4.824 1 96.25 30 ASP B CA 1
ATOM 2152 C C . ASP B 1 30 ? 12.539 29.344 -6.121 1 96.25 30 ASP B C 1
ATOM 2154 O O . ASP B 1 30 ? 12.43 30.578 -6.238 1 96.25 30 ASP B O 1
ATOM 2158 N N . LYS B 1 31 ? 12.188 28.469 -7.051 1 96.69 31 LYS B N 1
ATOM 2159 C CA . LYS B 1 31 ? 11.695 28.953 -8.336 1 96.69 31 LYS B CA 1
ATOM 2160 C C . LYS B 1 31 ? 10.242 29.422 -8.234 1 96.69 31 LYS B C 1
ATOM 2162 O O . LYS B 1 31 ? 9.766 30.172 -9.086 1 96.69 31 LYS B O 1
ATOM 2167 N N . TYR B 1 32 ? 9.508 29 -7.223 1 96 32 TYR B N 1
ATOM 2168 C CA . TYR B 1 32 ? 8.086 29.312 -7.094 1 96 32 TYR B CA 1
ATOM 2169 C C . TYR B 1 32 ? 7.781 29.922 -5.73 1 96 32 TYR B C 1
ATOM 2171 O O . TYR B 1 32 ? 8.383 29.547 -4.723 1 96 32 TYR B O 1
ATOM 2179 N N . PRO B 1 33 ? 6.871 30.859 -5.809 1 96.25 33 PRO B N 1
ATOM 2180 C CA . PRO B 1 33 ? 6.434 31.391 -4.516 1 96.25 33 PRO B CA 1
ATOM 2181 C C . PRO B 1 33 ? 5.785 30.344 -3.629 1 96.25 33 PRO B C 1
ATOM 2183 O O . PRO B 1 33 ? 5.309 29.312 -4.129 1 96.25 33 PRO B O 1
ATOM 2186 N N . GLU B 1 34 ? 5.801 30.594 -2.354 1 96.62 34 GLU B N 1
ATOM 2187 C CA . GLU B 1 34 ? 5.285 29.641 -1.373 1 96.62 34 GLU B CA 1
ATOM 2188 C C . GLU B 1 34 ? 3.814 29.328 -1.63 1 96.62 34 GLU B C 1
ATOM 2190 O O . GLU B 1 34 ? 3.379 28.188 -1.452 1 96.62 34 GLU B O 1
ATOM 2195 N N . GLU B 1 35 ? 3.115 30.312 -2.039 1 97 35 GLU B N 1
ATOM 2196 C CA . GLU B 1 35 ? 1.689 30.125 -2.295 1 97 35 GLU B CA 1
ATOM 2197 C C . GLU B 1 35 ? 1.453 29.109 -3.412 1 97 35 GLU B C 1
ATOM 2199 O O . GLU B 1 35 ? 0.537 28.297 -3.332 1 97 35 GLU B O 1
ATOM 2204 N N . LYS B 1 36 ? 2.297 29.172 -4.379 1 97.44 36 LYS B N 1
ATOM 2205 C CA . LYS B 1 36 ? 2.168 28.266 -5.516 1 97.44 36 LYS B CA 1
ATOM 2206 C C . LYS B 1 36 ? 2.541 26.844 -5.125 1 97.44 36 LYS B C 1
ATOM 2208 O O . LYS B 1 36 ? 1.867 25.891 -5.52 1 97.44 36 LYS B O 1
ATOM 2213 N N . ARG B 1 37 ? 3.633 26.734 -4.406 1 98.19 37 ARG B N 1
ATOM 2214 C CA . ARG B 1 37 ? 4.031 25.406 -3.934 1 98.19 37 ARG B CA 1
ATOM 2215 C C . ARG B 1 37 ? 2.947 24.797 -3.055 1 98.19 37 ARG B C 1
ATOM 2217 O O . ARG B 1 37 ? 2.623 23.609 -3.197 1 98.19 37 ARG B O 1
ATOM 2224 N N . PHE B 1 38 ? 2.375 25.594 -2.203 1 98.06 38 PHE B N 1
ATOM 2225 C CA . PHE B 1 38 ? 1.345 25.141 -1.281 1 98.06 38 PHE B CA 1
ATOM 2226 C C . PHE B 1 38 ? 0.086 24.734 -2.037 1 98.06 38 PHE B C 1
ATOM 2228 O O . PHE B 1 38 ? -0.553 23.734 -1.698 1 98.06 38 PHE B O 1
ATOM 2235 N N . ALA B 1 39 ? -0.26 25.469 -3.006 1 97.75 39 ALA B N 1
ATOM 2236 C CA . ALA B 1 39 ? -1.418 25.141 -3.832 1 97.75 39 ALA B CA 1
ATOM 2237 C C . ALA B 1 39 ? -1.232 23.797 -4.523 1 97.75 39 ALA B C 1
ATOM 2239 O O . ALA B 1 39 ? -2.176 23 -4.625 1 97.75 39 ALA B O 1
ATOM 2240 N N . MET B 1 40 ? -0.042 23.594 -5.031 1 97.94 40 MET B N 1
ATOM 2241 C CA . MET B 1 40 ? 0.284 22.312 -5.664 1 97.94 40 MET B CA 1
ATOM 2242 C C . MET B 1 40 ? 0.155 21.172 -4.668 1 97.94 40 MET B C 1
ATOM 2244 O O . MET B 1 40 ? -0.434 20.141 -4.984 1 97.94 40 MET B O 1
ATOM 2248 N N . LEU B 1 41 ? 0.638 21.359 -3.465 1 98.19 41 LEU B N 1
ATOM 2249 C CA . LEU B 1 41 ? 0.529 20.344 -2.424 1 98.19 41 LEU B CA 1
ATOM 2250 C C . LEU B 1 41 ? -0.932 20.078 -2.078 1 98.19 41 LEU B C 1
ATOM 2252 O O . LEU B 1 41 ? -1.332 18.922 -1.919 1 98.19 41 LEU B O 1
ATOM 2256 N N . LYS B 1 42 ? -1.674 21.109 -2.014 1 97.81 42 LYS B N 1
ATOM 2257 C CA . LYS B 1 42 ? -3.094 20.969 -1.705 1 97.81 42 LYS B CA 1
ATOM 2258 C C . LYS B 1 42 ? -3.82 20.188 -2.793 1 97.81 42 LYS B C 1
ATOM 2260 O O . LYS B 1 42 ? -4.688 19.359 -2.496 1 97.81 42 LYS B O 1
ATOM 2265 N N . PHE B 1 43 ? -3.486 20.484 -3.975 1 97.5 43 PHE B N 1
ATOM 2266 C CA . PHE B 1 43 ? -4.078 19.75 -5.09 1 97.5 43 PHE B CA 1
ATOM 2267 C C . PHE B 1 43 ? -3.787 18.25 -4.977 1 97.5 43 PHE B C 1
ATOM 2269 O O . PHE B 1 43 ? -4.699 17.438 -5.059 1 97.5 43 PHE B O 1
ATOM 2276 N N . ILE B 1 44 ? -2.531 17.938 -4.785 1 97.56 44 ILE B N 1
ATOM 2277 C CA . ILE B 1 44 ? -2.109 16.547 -4.715 1 97.56 44 ILE B CA 1
ATOM 2278 C C . ILE B 1 44 ? -2.783 15.867 -3.525 1 97.56 44 ILE B C 1
ATOM 2280 O O . ILE B 1 44 ? -3.314 14.758 -3.656 1 97.56 44 ILE B O 1
ATOM 2284 N N . THR B 1 45 ? -2.797 16.531 -2.373 1 97.5 45 THR B N 1
ATOM 2285 C CA . THR B 1 45 ? -3.377 15.961 -1.164 1 97.5 45 THR B CA 1
ATOM 2286 C C . THR B 1 45 ? -4.883 15.773 -1.323 1 97.5 45 THR B C 1
ATOM 2288 O O . THR B 1 45 ? -5.434 14.75 -0.911 1 97.5 45 THR B O 1
ATOM 2291 N N . SER B 1 46 ? -5.5 16.75 -1.905 1 97.75 46 SER B N 1
ATOM 2292 C CA . SER B 1 46 ? -6.945 16.656 -2.102 1 97.75 46 SER B CA 1
ATOM 2293 C C . SER B 1 46 ? -7.309 15.516 -3.039 1 97.75 46 SER B C 1
ATOM 2295 O O . SER B 1 46 ? -8.281 14.789 -2.799 1 97.75 46 SER B O 1
ATOM 2297 N N . ARG B 1 47 ? -6.547 15.352 -4.102 1 97.44 47 ARG B N 1
ATOM 2298 C CA . ARG B 1 47 ? -6.758 14.25 -5.031 1 97.44 47 ARG B CA 1
ATOM 2299 C C . ARG B 1 47 ? -6.555 12.906 -4.344 1 97.44 47 ARG B C 1
ATOM 2301 O O . ARG B 1 47 ? -7.344 11.977 -4.531 1 97.44 47 ARG B O 1
ATOM 2308 N N . ALA B 1 48 ? -5.496 12.82 -3.607 1 97.19 48 ALA B N 1
ATOM 2309 C CA . ALA B 1 48 ? -5.207 11.594 -2.869 1 97.19 48 ALA B CA 1
ATOM 2310 C C . ALA B 1 48 ? -6.328 11.266 -1.885 1 97.19 48 ALA B C 1
ATOM 2312 O O . ALA B 1 48 ? -6.773 10.125 -1.801 1 97.19 48 ALA B O 1
ATOM 2313 N N . ASN B 1 49 ? -6.812 12.297 -1.177 1 98.12 49 ASN B N 1
ATOM 2314 C CA . ASN B 1 49 ? -7.863 12.102 -0.186 1 98.12 49 ASN B CA 1
ATOM 2315 C C . ASN B 1 49 ? -9.164 11.641 -0.835 1 98.12 49 ASN B C 1
ATOM 2317 O O . ASN B 1 49 ? -9.82 10.719 -0.347 1 98.12 49 ASN B O 1
ATOM 2321 N N . LYS B 1 50 ? -9.523 12.281 -1.888 1 97.62 50 LYS B N 1
ATOM 2322 C CA . LYS B 1 50 ? -10.719 11.867 -2.611 1 97.62 50 LYS B CA 1
ATOM 2323 C C . LYS B 1 50 ? -10.609 10.422 -3.074 1 97.62 50 LYS B C 1
ATOM 2325 O O . LYS B 1 50 ? -11.539 9.633 -2.891 1 97.62 50 LYS B O 1
ATOM 2330 N N . GLY B 1 51 ? -9.508 10.07 -3.613 1 97.19 51 GLY B N 1
ATOM 2331 C CA . GLY B 1 51 ? -9.281 8.711 -4.078 1 97.19 51 GLY B CA 1
ATOM 2332 C C . GLY B 1 51 ? -9.266 7.691 -2.955 1 97.19 51 GLY B C 1
ATOM 2333 O O . GLY B 1 51 ? -9.586 6.52 -3.17 1 97.19 51 GLY B O 1
ATOM 2334 N N . GLY B 1 52 ? -8.883 8.078 -1.757 1 97.19 52 GLY B N 1
ATOM 2335 C CA . GLY B 1 52 ? -8.727 7.184 -0.621 1 97.19 52 GLY B CA 1
ATOM 2336 C C . GLY B 1 52 ? -9.93 7.168 0.298 1 97.19 52 GLY B C 1
ATOM 2337 O O . GLY B 1 52 ? -9.859 6.656 1.416 1 97.19 52 GLY B O 1
ATOM 2338 N N . ASN B 1 53 ? -11.008 7.797 -0.084 1 97.88 53 ASN B N 1
ATOM 2339 C CA . ASN B 1 53 ? -12.227 7.875 0.708 1 97.88 53 ASN B CA 1
ATOM 2340 C C . ASN B 1 53 ? -12 8.609 2.027 1 97.88 53 ASN B C 1
ATOM 2342 O O . ASN B 1 53 ? -12.438 8.148 3.082 1 97.88 53 ASN B O 1
ATOM 2346 N N . VAL B 1 54 ? -11.281 9.68 1.956 1 98.38 54 VAL B N 1
ATOM 2347 C CA . VAL B 1 54 ? -11.023 10.5 3.133 1 98.38 54 VAL B CA 1
ATOM 2348 C C . VAL B 1 54 ? -11.703 11.859 2.973 1 98.38 54 VAL B C 1
ATOM 2350 O O . VAL B 1 54 ? -11.531 12.531 1.956 1 98.38 54 VAL B O 1
ATOM 2353 N N . THR B 1 55 ? -12.461 12.227 3.891 1 98.5 55 THR B N 1
ATOM 2354 C CA . THR B 1 55 ? -13.078 13.547 3.947 1 98.5 55 THR B CA 1
ATOM 2355 C C . THR B 1 55 ? -12.469 14.383 5.066 1 98.5 55 THR B C 1
ATOM 2357 O O . THR B 1 55 ? -12.352 13.922 6.203 1 98.5 55 THR B O 1
ATOM 2360 N N . ILE B 1 56 ? -12.07 15.539 4.723 1 98.5 56 ILE B N 1
ATOM 2361 C CA . ILE B 1 56 ? -11.539 16.469 5.715 1 98.5 56 ILE B CA 1
ATOM 2362 C C . ILE B 1 56 ? -12.617 17.469 6.121 1 98.5 56 ILE B C 1
ATOM 2364 O O . ILE B 1 56 ? -13.148 18.188 5.277 1 98.5 56 ILE B O 1
ATOM 2368 N N . GLU B 1 57 ? -12.961 17.438 7.363 1 98.44 57 GLU B N 1
ATOM 2369 C CA . GLU B 1 57 ? -13.852 18.453 7.93 1 98.44 57 GLU B CA 1
ATOM 2370 C C . GLU B 1 57 ? -13.062 19.531 8.664 1 98.44 57 GLU B C 1
ATOM 2372 O O . GLU B 1 57 ? -12.312 19.234 9.602 1 98.44 57 GLU B O 1
ATOM 2377 N N . VAL B 1 58 ? -13.281 20.734 8.25 1 98.5 58 VAL B N 1
ATOM 2378 C CA . VAL B 1 58 ? -12.531 21.844 8.812 1 98.5 58 VAL B CA 1
ATOM 2379 C C . VAL B 1 58 ? -13.414 22.641 9.773 1 98.5 58 VAL B C 1
ATOM 2381 O O . VAL B 1 58 ? -14.555 22.984 9.438 1 98.5 58 VAL B O 1
ATOM 2384 N N . HIS B 1 59 ? -12.906 22.844 10.969 1 98.19 59 HIS B N 1
ATOM 2385 C CA . HIS B 1 59 ? -13.586 23.656 11.969 1 98.19 59 HIS B CA 1
ATOM 2386 C C . HIS B 1 59 ? -12.68 24.781 12.477 1 98.19 59 HIS B C 1
ATOM 2388 O O . HIS B 1 59 ? -11.469 24.594 12.609 1 98.19 59 HIS B O 1
ATOM 2394 N N . GLY B 1 60 ? -13.273 25.906 12.727 1 98.38 60 GLY B N 1
ATOM 2395 C CA . GLY B 1 60 ? -12.555 27.016 13.359 1 98.38 60 GLY B CA 1
ATOM 2396 C C . GLY B 1 60 ? -11.594 27.703 12.422 1 98.38 60 GLY B C 1
ATOM 2397 O O . GLY B 1 60 ? -10.578 28.25 12.859 1 98.38 60 GLY B O 1
ATOM 2398 N N . GLU B 1 61 ? -11.844 27.656 11.172 1 97.88 61 GLU B N 1
ATOM 2399 C CA . GLU B 1 61 ? -11.008 28.328 10.195 1 97.88 61 GLU B CA 1
ATOM 2400 C C . GLU B 1 61 ? -10.898 29.828 10.5 1 97.88 61 GLU B C 1
ATOM 2402 O O . GLU B 1 61 ? -9.852 30.438 10.266 1 97.88 61 GLU B O 1
ATOM 2407 N N . GLU B 1 62 ? -11.93 30.391 11.039 1 97.56 62 GLU B N 1
ATOM 2408 C CA . GLU B 1 62 ? -11.984 31.812 11.383 1 97.56 62 GLU B CA 1
ATOM 2409 C C . GLU B 1 62 ? -11.016 32.125 12.516 1 97.56 62 GLU B C 1
ATOM 2411 O O . GLU B 1 62 ? -10.703 33.312 12.758 1 97.56 62 GLU B O 1
ATOM 2416 N N . ASN B 1 63 ? -10.578 31.078 13.211 1 98.5 63 ASN B N 1
ATOM 2417 C CA . ASN B 1 63 ? -9.656 31.281 14.32 1 98.5 63 ASN B CA 1
ATOM 2418 C C . ASN B 1 63 ? -8.227 31.5 13.836 1 98.5 63 ASN B C 1
ATOM 2420 O O . ASN B 1 63 ? -7.363 31.922 14.594 1 98.5 63 ASN B O 1
ATOM 2424 N N . ILE B 1 64 ? -7.926 31.203 12.617 1 98.5 64 ILE B N 1
ATOM 2425 C CA . ILE B 1 64 ? -6.594 31.453 12.078 1 98.5 64 ILE B CA 1
ATOM 2426 C C . ILE B 1 64 ? -6.328 32.938 12.008 1 98.5 64 ILE B C 1
ATOM 2428 O O . ILE B 1 64 ? -7.129 33.719 11.445 1 98.5 64 ILE B O 1
ATOM 2432 N N . PRO B 1 65 ? -5.266 33.375 12.562 1 98.44 65 PRO B N 1
ATOM 2433 C CA . PRO B 1 65 ? -4.984 34.812 12.586 1 98.44 65 PRO B CA 1
ATOM 2434 C C . PRO B 1 65 ? -4.992 35.438 11.195 1 98.44 65 PRO B C 1
ATOM 2436 O O . PRO B 1 65 ? -4.566 34.812 10.227 1 98.44 65 PRO B O 1
ATOM 2439 N N . GLU B 1 66 ? -5.441 36.688 11.07 1 96.69 66 GLU B N 1
ATOM 2440 C CA . GLU B 1 66 ? -5.5 37.406 9.797 1 96.69 66 GLU B CA 1
ATOM 2441 C C . GLU B 1 66 ? -4.102 37.656 9.242 1 96.69 66 GLU B C 1
ATOM 2443 O O . GLU B 1 66 ? -3.873 37.531 8.039 1 96.69 66 GLU B O 1
ATOM 2448 N N . LYS B 1 67 ? -3.25 38.031 10.172 1 97.25 67 LYS B N 1
ATOM 2449 C CA . LYS B 1 67 ? -1.872 38.281 9.766 1 97.25 67 LYS B CA 1
ATOM 2450 C C . LYS B 1 67 ? -1.025 37.031 9.875 1 97.25 67 LYS B C 1
ATOM 2452 O O . LYS B 1 67 ? -1.15 36.25 10.836 1 97.25 67 LYS B O 1
ATOM 2457 N N . ASP B 1 68 ? -0.173 36.844 8.922 1 98.06 68 ASP B N 1
ATOM 2458 C CA . ASP B 1 68 ? 0.755 35.719 8.945 1 98.06 68 ASP B CA 1
ATOM 2459 C C . ASP B 1 68 ? 1.792 35.875 10.055 1 98.06 68 ASP B C 1
ATOM 2461 O O . ASP B 1 68 ? 1.891 36.938 10.664 1 98.06 68 ASP B O 1
ATOM 2465 N N . GLY B 1 69 ? 2.566 34.875 10.281 1 98.62 69 GLY B N 1
ATOM 2466 C CA . GLY B 1 69 ? 3.525 34.844 11.375 1 98.62 69 GLY B CA 1
ATOM 2467 C C . GLY B 1 69 ? 2.982 34.219 12.641 1 98.62 69 GLY B C 1
ATOM 2468 O O . GLY B 1 69 ? 3.078 34.781 13.719 1 98.62 69 GLY B O 1
ATOM 2469 N N . PHE B 1 70 ? 2.316 33.156 12.477 1 98.88 70 PHE B N 1
ATOM 2470 C CA . PHE B 1 70 ? 1.793 32.375 13.594 1 98.88 70 PHE B CA 1
ATOM 2471 C C . PHE B 1 70 ? 2.307 30.938 13.547 1 98.88 70 PHE B C 1
ATOM 2473 O O . PHE B 1 70 ? 2.9 30.516 12.547 1 98.88 70 PHE B O 1
ATOM 2480 N N . ILE B 1 71 ? 2.078 30.188 14.648 1 98.94 71 ILE B N 1
ATOM 2481 C CA . ILE B 1 71 ? 2.5 28.781 14.711 1 98.94 71 ILE B CA 1
ATOM 2482 C C . ILE B 1 71 ? 1.319 27.906 15.125 1 98.94 71 ILE B C 1
ATOM 2484 O O . ILE B 1 71 ? 0.644 28.203 16.125 1 98.94 71 ILE B O 1
ATOM 2488 N N . PHE B 1 72 ? 1.065 26.859 14.297 1 98.94 72 PHE B N 1
ATOM 2489 C CA . PHE B 1 72 ? 0.127 25.812 14.664 1 98.94 72 PHE B CA 1
ATOM 2490 C C . PHE B 1 72 ? 0.781 24.797 15.609 1 98.94 72 PHE B C 1
ATOM 2492 O O . PHE B 1 72 ? 1.933 24.406 15.406 1 98.94 72 PHE B O 1
ATOM 2499 N N . TYR B 1 73 ? 0.038 24.422 16.625 1 98.88 73 TYR B N 1
ATOM 2500 C CA . TYR B 1 73 ? 0.452 23.344 17.516 1 98.88 73 TYR B CA 1
ATOM 2501 C C . TYR B 1 73 ? -0.616 22.266 17.594 1 98.88 73 TYR B C 1
ATOM 2503 O O . TYR B 1 73 ? -1.493 22.297 18.453 1 98.88 73 TYR B O 1
ATOM 2511 N N . PRO B 1 74 ? -0.517 21.266 16.75 1 98.69 74 PRO B N 1
ATOM 2512 C CA . PRO B 1 74 ? -1.48 20.156 16.766 1 98.69 74 PRO B CA 1
ATOM 2513 C C . PRO B 1 74 ? -1.04 19 17.656 1 98.69 74 PRO B C 1
ATOM 2515 O O . PRO B 1 74 ? 0.134 18.906 18.031 1 98.69 74 PRO B O 1
ATOM 2518 N N . ASN B 1 75 ? -2.07 18.172 18.031 1 98 75 ASN B N 1
ATOM 2519 C CA . ASN B 1 75 ? -1.718 16.828 18.469 1 98 75 ASN B CA 1
ATOM 2520 C C . ASN B 1 75 ? -1.157 16 17.328 1 98 75 ASN B C 1
ATOM 2522 O O . ASN B 1 75 ? -1.292 16.375 16.156 1 98 75 ASN B O 1
ATOM 2526 N N . HIS B 1 76 ? -0.542 14.906 17.656 1 97.19 76 HIS B N 1
ATOM 2527 C CA . HIS B 1 76 ? 0.186 14.141 16.641 1 97.19 76 HIS B CA 1
ATOM 2528 C C . HIS B 1 76 ? -0.258 12.68 16.641 1 97.19 76 HIS B C 1
ATOM 2530 O O . HIS B 1 76 ? 0.004 11.938 17.594 1 97.19 76 HIS B O 1
ATOM 2536 N N . GLN B 1 77 ? -0.856 12.289 15.547 1 96 77 GLN B N 1
ATOM 2537 C CA . GLN B 1 77 ? -1.441 10.953 15.5 1 96 77 GLN B CA 1
ATOM 2538 C C . GLN B 1 77 ? -0.74 10.078 14.469 1 96 77 GLN B C 1
ATOM 2540 O O . GLN B 1 77 ? -0.821 8.852 14.531 1 96 77 GLN B O 1
ATOM 2545 N N . GLY B 1 78 ? -0.112 10.734 13.461 1 93.38 78 GLY B N 1
ATOM 2546 C CA . GLY B 1 78 ? 0.524 9.922 12.43 1 93.38 78 GLY B CA 1
ATOM 2547 C C . GLY B 1 78 ? 1.105 10.75 11.297 1 93.38 78 GLY B C 1
ATOM 2548 O O . GLY B 1 78 ? 1.1 11.977 11.352 1 93.38 78 GLY B O 1
ATOM 2549 N N . LEU B 1 79 ? 1.635 10.016 10.266 1 91.44 79 LEU B N 1
ATOM 2550 C CA . LEU B 1 79 ? 2.27 10.641 9.109 1 91.44 79 LEU B CA 1
ATOM 2551 C C . LEU B 1 79 ? 1.257 11.438 8.297 1 91.44 79 LEU B C 1
ATOM 2553 O O . LEU B 1 79 ? 1.623 12.383 7.594 1 91.44 79 LEU B O 1
ATOM 2557 N N . TYR B 1 80 ? 0.026 11.164 8.469 1 95.81 80 TYR B N 1
ATOM 2558 C CA . TYR B 1 80 ? -1.039 11.781 7.688 1 95.81 80 TYR B CA 1
ATOM 2559 C C . TYR B 1 80 ? -1.37 13.172 8.211 1 95.81 80 TYR B C 1
ATOM 2561 O O . TYR B 1 80 ? -1.983 13.977 7.508 1 95.81 80 TYR B O 1
ATOM 2569 N N . ASP B 1 81 ? -0.937 13.477 9.383 1 97.5 81 ASP B N 1
ATOM 2570 C CA . ASP B 1 81 ? -1.341 14.688 10.094 1 97.5 81 ASP B CA 1
ATOM 2571 C C . ASP B 1 81 ? -1.054 15.938 9.266 1 97.5 81 ASP B C 1
ATOM 2573 O O . ASP B 1 81 ? -1.935 16.781 9.07 1 97.5 81 ASP B O 1
ATOM 2577 N N . VAL B 1 82 ? 0.14 16.031 8.789 1 97.06 82 VAL B N 1
ATOM 2578 C CA . VAL B 1 82 ? 0.555 17.234 8.078 1 97.06 82 VAL B CA 1
ATOM 2579 C C . VAL B 1 82 ? -0.264 17.391 6.797 1 97.06 82 VAL B C 1
ATOM 2581 O O . VAL B 1 82 ? -0.622 18.5 6.41 1 97.06 82 VAL B O 1
ATOM 2584 N N . LEU B 1 83 ? -0.598 16.312 6.168 1 96.94 83 LEU B N 1
ATOM 2585 C CA . LEU B 1 83 ? -1.386 16.344 4.941 1 96.94 83 LEU B CA 1
ATOM 2586 C C . LEU B 1 83 ? -2.807 16.812 5.219 1 96.94 83 LEU B C 1
ATOM 2588 O O . LEU B 1 83 ? -3.385 17.562 4.426 1 96.94 83 LEU B O 1
ATOM 2592 N N . ALA B 1 84 ? -3.344 16.406 6.355 1 98.25 84 ALA B N 1
ATOM 2593 C CA . ALA B 1 84 ? -4.676 16.859 6.754 1 98.25 84 ALA B CA 1
ATOM 2594 C C . ALA B 1 84 ? -4.707 18.359 6.973 1 98.25 84 ALA B C 1
ATOM 2596 O O . ALA B 1 84 ? -5.609 19.047 6.48 1 98.25 84 ALA B O 1
ATOM 2597 N N . VAL B 1 85 ? -3.721 18.828 7.672 1 98.56 85 VAL B N 1
ATOM 2598 C CA . VAL B 1 85 ? -3.68 20.25 7.965 1 98.56 85 VAL B CA 1
ATOM 2599 C C . VAL B 1 85 ? -3.422 21.047 6.68 1 98.56 85 VAL B C 1
ATOM 2601 O O . VAL B 1 85 ? -3.99 22.109 6.48 1 98.56 85 VAL B O 1
ATOM 2604 N N . ALA B 1 86 ? -2.564 20.531 5.816 1 97.88 86 ALA B N 1
ATOM 2605 C CA . ALA B 1 86 ? -2.271 21.188 4.547 1 97.88 86 ALA B CA 1
ATOM 2606 C C . ALA B 1 86 ? -3.537 21.359 3.713 1 97.88 86 ALA B C 1
ATOM 2608 O O . ALA B 1 86 ? -3.752 22.422 3.111 1 97.88 86 ALA B O 1
ATOM 2609 N N . GLU B 1 87 ? -4.301 20.375 3.711 1 97.62 87 GLU B N 1
ATOM 2610 C CA . GLU B 1 87 ? -5.543 20.469 2.949 1 97.62 87 GLU B CA 1
ATOM 2611 C C . GLU B 1 87 ? -6.527 21.422 3.625 1 97.62 87 GLU B C 1
ATOM 2613 O O . GLU B 1 87 ? -7.238 22.172 2.949 1 97.62 87 GLU B O 1
ATOM 2618 N N . ALA B 1 88 ? -6.582 21.422 4.875 1 98.25 88 ALA B N 1
ATOM 2619 C CA . ALA B 1 88 ? -7.578 22.156 5.648 1 98.25 88 ALA B CA 1
ATOM 2620 C C . ALA B 1 88 ? -7.238 23.641 5.695 1 98.25 88 ALA B C 1
ATOM 2622 O O . ALA B 1 88 ? -8.133 24.5 5.746 1 98.25 88 ALA B O 1
ATOM 2623 N N . CYS B 1 89 ? -5.984 23.969 5.742 1 98.06 89 CYS B N 1
ATOM 2624 C CA . CYS B 1 89 ? -5.539 25.344 5.984 1 98.06 89 CYS B CA 1
ATOM 2625 C C . CYS B 1 89 ? -5.539 26.156 4.695 1 98.06 89 CYS B C 1
ATOM 2627 O O . CYS B 1 89 ? -4.969 25.719 3.688 1 98.06 89 CYS B O 1
ATOM 2629 N N . PRO B 1 90 ? -6.059 27.359 4.672 1 96.56 90 PRO B N 1
ATOM 2630 C CA . PRO B 1 90 ? -6.109 28.172 3.459 1 96.56 90 PRO B CA 1
ATOM 2631 C C . PRO B 1 90 ? -4.812 28.953 3.215 1 96.56 90 PRO B C 1
ATOM 2633 O O . PRO B 1 90 ? -4.66 29.594 2.172 1 96.56 90 PRO B O 1
ATOM 2636 N N . ARG B 1 91 ? -3.84 28.875 4.199 1 95.88 91 ARG B N 1
ATOM 2637 C CA . ARG B 1 91 ? -2.596 29.641 4.117 1 95.88 91 ARG B CA 1
ATOM 2638 C C . ARG B 1 91 ? -1.387 28.703 4.129 1 95.88 91 ARG B C 1
ATOM 2640 O O . ARG B 1 91 ? -1.398 27.672 4.801 1 95.88 91 ARG B O 1
ATOM 2647 N N . PRO B 1 92 ? -0.37 29.156 3.377 1 97.94 92 PRO B N 1
ATOM 2648 C CA . PRO B 1 92 ? 0.836 28.328 3.426 1 97.94 92 PRO B CA 1
ATOM 2649 C C . PRO B 1 92 ? 1.48 28.312 4.809 1 97.94 92 PRO B C 1
ATOM 2651 O O . PRO B 1 92 ? 1.394 29.297 5.551 1 97.94 92 PRO B O 1
ATOM 2654 N N . PHE B 1 93 ? 2.053 27.281 5.129 1 98.69 93 PHE B N 1
ATOM 2655 C CA . PHE B 1 93 ? 2.848 27.141 6.344 1 98.69 93 PHE B CA 1
ATOM 2656 C C . PHE B 1 93 ? 3.986 26.141 6.129 1 98.69 93 PHE B C 1
ATOM 2658 O O . PHE B 1 93 ? 3.934 25.328 5.215 1 98.69 93 PHE B O 1
ATOM 2665 N N . SER B 1 94 ? 5.004 26.281 6.926 1 98.5 94 SER B N 1
ATOM 2666 C CA . SER B 1 94 ? 6.086 25.312 6.988 1 98.5 94 SER B CA 1
ATOM 2667 C C . SER B 1 94 ? 5.957 24.422 8.211 1 98.5 94 SER B C 1
ATOM 2669 O O . SER B 1 94 ? 4.992 24.531 8.969 1 98.5 94 SER B O 1
ATOM 2671 N N . VAL B 1 95 ? 6.891 23.438 8.297 1 98.19 95 VAL B N 1
ATOM 2672 C CA . VAL B 1 95 ? 6.77 22.438 9.352 1 98.19 95 VAL B CA 1
ATOM 2673 C C . VAL B 1 95 ? 8.141 22.172 9.969 1 98.19 95 VAL B C 1
ATOM 2675 O O . VAL B 1 95 ? 9.164 22.344 9.305 1 98.19 95 VAL B O 1
ATOM 2678 N N . VAL B 1 96 ? 8.125 21.938 11.273 1 97.25 96 VAL B N 1
ATOM 2679 C CA . VAL B 1 96 ? 9.273 21.312 11.922 1 97.25 96 VAL B CA 1
ATOM 2680 C C . VAL B 1 96 ? 9.055 19.812 12.047 1 97.25 96 VAL B C 1
ATOM 2682 O O . VAL B 1 96 ? 8.094 19.375 12.68 1 97.25 96 VAL B O 1
ATOM 2685 N N . ALA B 1 97 ? 9.898 19.078 11.375 1 94.31 97 ALA B N 1
ATOM 2686 C CA . ALA B 1 97 ? 9.719 17.625 11.344 1 94.31 97 ALA B CA 1
ATOM 2687 C C . ALA B 1 97 ? 10.992 16.906 11.781 1 94.31 97 ALA B C 1
ATOM 2689 O O . ALA B 1 97 ? 12.078 17.484 11.758 1 94.31 97 ALA B O 1
ATOM 2690 N N . LYS B 1 98 ? 10.758 15.703 12.195 1 92.5 98 LYS B N 1
ATOM 2691 C CA . LYS B 1 98 ? 11.898 14.875 12.57 1 92.5 98 LYS B CA 1
ATOM 2692 C C . LYS B 1 98 ? 12.742 14.516 11.344 1 92.5 98 LYS B C 1
ATOM 2694 O O . LYS B 1 98 ? 12.195 14.219 10.281 1 92.5 98 LYS B O 1
ATOM 2699 N N . LYS B 1 99 ? 14 14.414 11.578 1 91.62 99 LYS B N 1
ATOM 2700 C CA . LYS B 1 99 ? 14.953 14.18 10.5 1 91.62 99 LYS B CA 1
ATOM 2701 C C . LYS B 1 99 ? 14.68 12.844 9.805 1 91.62 99 LYS B C 1
ATOM 2703 O O . LYS B 1 99 ? 14.852 12.727 8.594 1 91.62 99 LYS B O 1
ATOM 2708 N N . GLU B 1 100 ? 14.242 11.859 10.523 1 89.25 100 GLU B N 1
ATOM 2709 C CA . GLU B 1 100 ? 14.031 10.516 9.984 1 89.25 100 GLU B CA 1
ATOM 2710 C C . GLU B 1 100 ? 12.875 10.5 8.977 1 89.25 100 GLU B C 1
ATOM 2712 O O . GLU B 1 100 ? 12.812 9.633 8.109 1 89.25 100 GLU B O 1
ATOM 2717 N N . VAL B 1 101 ? 11.938 11.406 9.078 1 87.62 101 VAL B N 1
ATOM 2718 C CA . VAL B 1 101 ? 10.781 11.453 8.188 1 87.62 101 VAL B CA 1
ATOM 2719 C C . VAL B 1 101 ? 11.219 11.914 6.797 1 87.62 101 VAL B C 1
ATOM 2721 O O . VAL B 1 101 ? 10.531 11.656 5.805 1 87.62 101 VAL B O 1
ATOM 2724 N N . ALA B 1 102 ? 12.383 12.562 6.766 1 85.81 102 ALA B N 1
ATOM 2725 C CA . ALA B 1 102 ? 12.906 13.094 5.508 1 85.81 102 ALA B CA 1
ATOM 2726 C C . ALA B 1 102 ? 13.375 11.961 4.594 1 85.81 102 ALA B C 1
ATOM 2728 O O . ALA B 1 102 ? 13.641 12.188 3.41 1 85.81 102 ALA B O 1
ATOM 2729 N N . ASP B 1 103 ? 13.359 10.766 5.098 1 85.12 103 ASP B N 1
ATOM 2730 C CA . ASP B 1 103 ? 13.812 9.633 4.297 1 85.12 103 ASP B CA 1
ATOM 2731 C C . ASP B 1 103 ? 12.633 8.914 3.643 1 85.12 103 ASP B C 1
ATOM 2733 O O . ASP B 1 103 ? 12.828 8.031 2.809 1 85.12 103 ASP B O 1
ATOM 2737 N N . ILE B 1 104 ? 11.531 9.297 4.035 1 86.12 104 ILE B N 1
ATOM 2738 C CA . ILE B 1 104 ? 10.336 8.68 3.469 1 86.12 104 ILE B CA 1
ATOM 2739 C C . ILE B 1 104 ? 9.977 9.359 2.15 1 86.12 104 ILE B C 1
ATOM 2741 O O . ILE B 1 104 ? 9.68 10.562 2.123 1 86.12 104 ILE B O 1
ATOM 2745 N N . GLN B 1 105 ? 10.008 8.523 1.08 1 85.62 105 GLN B N 1
ATOM 2746 C CA . GLN B 1 105 ? 9.688 9.07 -0.233 1 85.62 105 GLN B CA 1
ATOM 2747 C C . GLN B 1 105 ? 8.297 9.703 -0.238 1 85.62 105 GLN B C 1
ATOM 2749 O O . GLN B 1 105 ? 7.371 9.188 0.391 1 85.62 105 GLN B O 1
ATOM 2754 N N . PHE B 1 106 ? 8 10.625 -0.973 1 89.44 106 PHE B N 1
ATOM 2755 C CA . PHE B 1 106 ? 6.797 11.445 -1.07 1 89.44 106 PHE B CA 1
ATOM 2756 C C . PHE B 1 106 ? 6.777 12.508 0.021 1 89.44 106 PHE B C 1
ATOM 2758 O O . PHE B 1 106 ? 6.645 13.703 -0.269 1 89.44 106 PHE B O 1
ATOM 2765 N N . LEU B 1 107 ? 6.949 12.062 1.315 1 92.56 107 LEU B N 1
ATOM 2766 C CA . LEU B 1 107 ? 6.957 13.039 2.4 1 92.56 107 LEU B CA 1
ATOM 2767 C C . LEU B 1 107 ? 8.195 13.922 2.324 1 92.56 107 LEU B C 1
ATOM 2769 O O . LEU B 1 107 ? 8.133 15.109 2.648 1 92.56 107 LEU B O 1
ATOM 2773 N N . LYS B 1 108 ? 9.273 13.289 1.873 1 94.38 108 LYS B N 1
ATOM 2774 C CA . LYS B 1 108 ? 10.508 14.047 1.664 1 94.38 108 LYS B CA 1
ATOM 2775 C C . LYS B 1 108 ? 10.266 15.227 0.722 1 94.38 108 LYS B C 1
ATOM 2777 O O . LYS B 1 108 ? 10.695 16.344 1.004 1 94.38 108 LYS B O 1
ATOM 2782 N N . GLN B 1 109 ? 9.641 14.992 -0.35 1 96.38 109 GLN B N 1
ATOM 2783 C CA . GLN B 1 109 ? 9.367 16.016 -1.351 1 96.38 109 GLN B CA 1
ATOM 2784 C C . GLN B 1 109 ? 8.359 17.047 -0.83 1 96.38 109 GLN B C 1
ATOM 2786 O O . GLN B 1 109 ? 8.484 18.234 -1.107 1 96.38 109 GLN B O 1
ATOM 2791 N N . VAL B 1 110 ? 7.375 16.562 -0.057 1 97.06 110 VAL B N 1
ATOM 2792 C CA . VAL B 1 110 ? 6.387 17.453 0.541 1 97.06 110 VAL B CA 1
ATOM 2793 C C . VAL B 1 110 ? 7.086 18.438 1.477 1 97.06 110 VAL B C 1
ATOM 2795 O O . VAL B 1 110 ? 6.895 19.656 1.365 1 97.06 110 VAL B O 1
ATOM 2798 N N . PHE B 1 111 ? 7.945 17.906 2.281 1 97.12 111 PHE B N 1
ATOM 2799 C CA . PHE B 1 111 ? 8.625 18.734 3.266 1 97.12 111 PHE B CA 1
ATOM 2800 C C . PHE B 1 111 ? 9.609 19.672 2.586 1 97.12 111 PHE B C 1
ATOM 2802 O O . PHE B 1 111 ? 9.812 20.797 3.047 1 97.12 111 PHE B O 1
ATOM 2809 N N . ALA B 1 112 ? 10.195 19.234 1.505 1 96.69 112 ALA B N 1
ATOM 2810 C CA . ALA B 1 112 ? 11.047 20.125 0.721 1 96.69 112 ALA B CA 1
ATOM 2811 C C . ALA B 1 112 ? 10.25 21.297 0.168 1 96.69 112 ALA B C 1
ATOM 2813 O O . ALA B 1 112 ? 10.68 22.453 0.271 1 96.69 112 ALA B O 1
ATOM 2814 N N . CYS B 1 113 ? 9.094 21.016 -0.347 1 97.75 113 CYS B N 1
ATOM 2815 C CA . CYS B 1 113 ? 8.234 22.047 -0.917 1 97.75 113 CYS B CA 1
ATOM 2816 C C . CYS B 1 113 ? 7.789 23.031 0.154 1 97.75 113 CYS B C 1
ATOM 2818 O O . CYS B 1 113 ? 7.609 24.219 -0.127 1 97.75 113 CYS B O 1
ATOM 2820 N N . MET B 1 114 ? 7.715 22.484 1.37 1 97.88 114 MET B N 1
ATOM 2821 C CA . MET B 1 114 ? 7.273 23.328 2.488 1 97.88 114 MET B CA 1
ATOM 2822 C C . MET B 1 114 ? 8.461 24.031 3.141 1 97.88 114 MET B C 1
ATOM 2824 O O . MET B 1 114 ? 8.289 24.797 4.082 1 97.88 114 MET B O 1
ATOM 2828 N N . LYS B 1 115 ? 9.641 23.75 2.713 1 97.38 115 LYS B N 1
ATOM 2829 C CA . LYS B 1 115 ? 10.867 24.25 3.316 1 97.38 115 LYS B CA 1
ATOM 2830 C C . LYS B 1 115 ? 10.898 23.984 4.82 1 97.38 115 LYS B C 1
ATOM 2832 O O . LYS B 1 115 ? 11.164 24.875 5.613 1 97.38 115 LYS B O 1
ATOM 2837 N N . ALA B 1 116 ? 10.617 22.734 5.059 1 97.56 116 ALA B N 1
ATOM 2838 C CA . ALA B 1 116 ? 10.523 22.297 6.449 1 97.56 116 ALA B CA 1
ATOM 2839 C C . ALA B 1 116 ? 11.898 22.312 7.121 1 97.56 116 ALA B C 1
ATOM 2841 O O . ALA B 1 116 ? 12.922 22.109 6.461 1 97.56 116 ALA B O 1
ATOM 2842 N N . TYR B 1 117 ? 11.922 22.578 8.406 1 97 117 TYR B N 1
ATOM 2843 C CA . TYR B 1 117 ? 13.094 22.344 9.234 1 97 117 TYR B CA 1
ATOM 2844 C C . TYR B 1 117 ? 13.102 20.922 9.797 1 97 117 TYR B C 1
ATOM 2846 O O . TYR B 1 117 ? 12.094 20.469 10.352 1 97 117 TYR B O 1
ATOM 2854 N N . MET B 1 118 ? 14.195 20.297 9.617 1 94.88 118 MET B N 1
ATOM 2855 C CA . MET B 1 118 ? 14.352 18.953 10.172 1 94.88 118 MET B CA 1
ATOM 2856 C C . MET B 1 118 ? 15.078 19 11.516 1 94.88 118 MET B C 1
ATOM 2858 O O . MET B 1 118 ? 16.125 19.641 11.633 1 94.88 118 MET B O 1
ATOM 2862 N N . ILE B 1 119 ? 14.492 18.344 12.422 1 94.12 119 ILE B N 1
ATOM 2863 C CA . ILE B 1 119 ? 15.078 18.391 13.758 1 94.12 119 ILE B CA 1
ATOM 2864 C C . ILE B 1 119 ? 15.602 17 14.141 1 94.12 119 ILE B C 1
ATOM 2866 O O . ILE B 1 119 ? 14.992 15.984 13.789 1 94.12 119 ILE B O 1
ATOM 2870 N N . ASP B 1 120 ? 16.766 17.031 14.758 1 92 120 ASP B N 1
ATOM 2871 C CA . ASP B 1 120 ? 17.328 15.852 15.406 1 92 120 ASP B CA 1
ATOM 2872 C C . ASP B 1 120 ? 17.016 15.852 16.906 1 92 120 ASP B C 1
ATOM 2874 O O . ASP B 1 120 ? 17.672 16.562 17.672 1 92 120 ASP B O 1
ATOM 2878 N N . ARG B 1 121 ? 16.141 14.938 17.297 1 84.69 121 ARG B N 1
ATOM 2879 C CA . ARG B 1 121 ? 15.656 14.977 18.672 1 84.69 121 ARG B CA 1
ATOM 2880 C C . ARG B 1 121 ? 16.75 14.523 19.641 1 84.69 121 ARG B C 1
ATOM 2882 O O . ARG B 1 121 ? 16.656 14.789 20.844 1 84.69 121 ARG B O 1
ATOM 2889 N N . ASP B 1 122 ? 17.766 13.898 19.156 1 89.69 122 ASP B N 1
ATOM 2890 C CA . ASP B 1 122 ? 18.859 13.422 20 1 89.69 122 ASP B CA 1
ATOM 2891 C C . ASP B 1 122 ? 19.953 14.477 20.125 1 89.69 122 ASP B C 1
ATOM 2893 O O . ASP B 1 122 ? 20.875 14.32 20.922 1 89.69 122 ASP B O 1
ATOM 2897 N N . ASP B 1 123 ? 19.812 15.555 19.359 1 92.94 123 ASP B N 1
ATOM 2898 C CA . ASP B 1 123 ? 20.766 16.656 19.375 1 92.94 123 ASP B CA 1
ATOM 2899 C C . ASP B 1 123 ? 20.125 17.938 19.891 1 92.94 123 ASP B C 1
ATOM 2901 O O . ASP B 1 123 ? 19.594 18.734 19.109 1 92.94 123 ASP B O 1
ATOM 2905 N N . ILE B 1 124 ? 20.281 18.203 21.188 1 90.38 124 ILE B N 1
ATOM 2906 C CA . ILE B 1 124 ? 19.625 19.312 21.859 1 90.38 124 ILE B CA 1
ATOM 2907 C C . ILE B 1 124 ? 20.078 20.625 21.25 1 90.38 124 ILE B C 1
ATOM 2909 O O . ILE B 1 124 ? 19.266 21.531 21.047 1 90.38 124 ILE B O 1
ATOM 2913 N N . ARG B 1 125 ? 21.328 20.719 20.953 1 93.88 125 ARG B N 1
ATOM 2914 C CA . ARG B 1 125 ? 21.875 21.938 20.375 1 93.88 125 ARG B CA 1
ATOM 2915 C C . ARG B 1 125 ? 21.25 22.219 19 1 93.88 125 ARG B C 1
ATOM 2917 O O . ARG B 1 125 ? 20.844 23.344 18.719 1 93.88 125 ARG B O 1
ATOM 2924 N N . GLN B 1 126 ? 21.203 21.188 18.188 1 95.69 126 GLN B N 1
ATOM 2925 C CA . GLN B 1 126 ? 20.625 21.344 16.859 1 95.69 126 GLN B CA 1
ATOM 2926 C C . GLN B 1 126 ? 19.125 21.672 16.938 1 95.69 126 GLN B C 1
ATOM 2928 O O . GLN B 1 126 ? 18.625 22.5 16.188 1 95.69 126 GLN B O 1
ATOM 2933 N N . SER B 1 127 ? 18.484 21.062 17.906 1 94.69 127 SER B N 1
ATOM 2934 C CA . SER B 1 127 ? 17.062 21.312 18.094 1 94.69 127 SER B CA 1
ATOM 2935 C C . SER B 1 127 ? 16.797 22.766 18.484 1 94.69 127 SER B C 1
ATOM 2937 O O . SER B 1 127 ? 15.875 23.406 17.984 1 94.69 127 SER B O 1
ATOM 2939 N N . MET B 1 128 ? 17.625 23.25 19.359 1 94.69 128 MET B N 1
ATOM 2940 C CA . MET B 1 128 ? 17.484 24.625 19.797 1 94.69 128 MET B CA 1
ATOM 2941 C C . MET B 1 128 ? 17.75 25.594 18.641 1 94.69 128 MET B C 1
ATOM 2943 O O . MET B 1 128 ? 17.078 26.625 18.516 1 94.69 128 MET B O 1
ATOM 2947 N N . GLN B 1 129 ? 18.672 25.266 17.828 1 97.06 129 GLN B N 1
ATOM 2948 C CA . GLN B 1 129 ? 18.984 26.109 16.672 1 97.06 129 GLN B CA 1
ATOM 2949 C C . GLN B 1 129 ? 17.797 26.172 15.719 1 97.06 129 GLN B C 1
ATOM 2951 O O . GLN B 1 129 ? 17.484 27.219 15.164 1 97.06 129 GLN B O 1
ATOM 2956 N N . VAL B 1 130 ? 17.188 25.047 15.523 1 97.5 130 VAL B N 1
ATOM 2957 C CA . VAL B 1 130 ? 16.016 24.984 14.656 1 97.5 130 VAL B CA 1
ATOM 2958 C C . VAL B 1 130 ? 14.906 25.859 15.234 1 97.5 130 VAL B C 1
ATOM 2960 O O . VAL B 1 130 ? 14.297 26.656 14.516 1 97.5 130 VAL B O 1
ATOM 2963 N N . ILE B 1 131 ? 14.703 25.75 16.531 1 97 131 ILE B N 1
ATOM 2964 C CA . ILE B 1 131 ? 13.656 26.5 17.219 1 97 131 ILE B CA 1
ATOM 2965 C C . ILE B 1 131 ? 13.906 28 17.047 1 97 131 ILE B C 1
ATOM 2967 O O . ILE B 1 131 ? 12.977 28.75 16.75 1 97 131 ILE B O 1
ATOM 2971 N N . LEU B 1 132 ? 15.102 28.406 17.125 1 97.62 132 LEU B N 1
ATOM 2972 C CA . LEU B 1 132 ? 15.461 29.812 16.984 1 97.62 132 LEU B CA 1
ATOM 2973 C C . LEU B 1 132 ? 15.281 30.281 15.539 1 97.62 132 LEU B C 1
ATOM 2975 O O . LEU B 1 132 ? 14.812 31.391 15.289 1 97.62 132 LEU B O 1
ATOM 2979 N N . SER B 1 133 ? 15.68 29.406 14.633 1 98.38 133 SER B N 1
ATOM 2980 C CA . SER B 1 133 ? 15.5 29.719 13.227 1 98.38 133 SER B CA 1
ATOM 2981 C C . SER B 1 133 ? 14.023 29.875 12.883 1 98.38 133 SER B C 1
ATOM 2983 O O . SER B 1 133 ? 13.641 30.781 12.133 1 98.38 133 SER B O 1
ATOM 2985 N N . VAL B 1 134 ? 13.219 29.031 13.43 1 98.62 134 VAL B N 1
ATOM 2986 C CA . VAL B 1 134 ? 11.773 29.109 13.227 1 98.62 134 VAL B CA 1
ATOM 2987 C C . VAL B 1 134 ? 11.242 30.422 13.773 1 98.62 134 VAL B C 1
ATOM 2989 O O . VAL B 1 134 ? 10.461 31.109 13.102 1 98.62 134 VAL B O 1
ATOM 2992 N N . ALA B 1 135 ? 11.711 30.812 14.961 1 98.75 135 ALA B N 1
ATOM 2993 C CA . ALA B 1 135 ? 11.281 32.062 15.562 1 98.75 135 ALA B CA 1
ATOM 2994 C C . ALA B 1 135 ? 11.586 33.25 14.648 1 98.75 135 ALA B C 1
ATOM 2996 O O . ALA B 1 135 ? 10.734 34.125 14.453 1 98.75 135 ALA B O 1
ATOM 2997 N N . GLU B 1 136 ? 12.727 33.219 14.062 1 98.56 136 GLU B N 1
ATOM 2998 C CA . GLU B 1 136 ? 13.133 34.281 13.188 1 98.56 136 GLU B CA 1
ATOM 2999 C C . GLU B 1 136 ? 12.273 34.344 11.922 1 98.56 136 GLU B C 1
ATOM 3001 O O . GLU B 1 136 ? 11.891 35.438 11.469 1 98.56 136 GLU B O 1
ATOM 3006 N N . GLU B 1 137 ? 11.992 33.188 11.359 1 98.56 137 GLU B N 1
ATOM 3007 C CA . GLU B 1 137 ? 11.164 33.125 10.156 1 98.56 137 GLU B CA 1
ATOM 3008 C C . GLU B 1 137 ? 9.734 33.562 10.453 1 98.56 137 GLU B C 1
ATOM 3010 O O . GLU B 1 137 ? 9.102 34.25 9.641 1 98.56 137 GLU B O 1
ATOM 3015 N N . VAL B 1 138 ? 9.273 33.188 11.586 1 98.75 138 VAL B N 1
ATOM 3016 C CA . VAL B 1 138 ? 7.914 33.562 11.977 1 98.75 138 VAL B CA 1
ATOM 3017 C C . VAL B 1 138 ? 7.816 35.062 12.164 1 98.75 138 VAL B C 1
ATOM 3019 O O . VAL B 1 138 ? 6.836 35.688 11.742 1 98.75 138 VAL B O 1
ATOM 3022 N N . LYS B 1 139 ? 8.844 35.656 12.719 1 98.12 139 LYS B N 1
ATOM 3023 C CA . LYS B 1 139 ? 8.898 37.125 12.867 1 98.12 139 LYS B CA 1
ATOM 3024 C C . LYS B 1 139 ? 8.82 37.812 11.516 1 98.12 139 LYS B C 1
ATOM 3026 O O . LYS B 1 139 ? 8.305 38.938 11.422 1 98.12 139 LYS B O 1
ATOM 3031 N N . ARG B 1 140 ? 9.305 37.094 10.547 1 97.69 140 ARG B N 1
ATOM 3032 C CA . ARG B 1 140 ? 9.336 37.656 9.203 1 97.69 140 ARG B CA 1
ATOM 3033 C C . ARG B 1 140 ? 8.055 37.344 8.438 1 97.69 140 ARG B C 1
ATOM 3035 O O . ARG B 1 140 ? 7.938 37.656 7.25 1 97.69 140 ARG B O 1
ATOM 3042 N N . GLY B 1 141 ? 7.137 36.656 9.102 1 97.81 141 GLY B N 1
ATOM 3043 C CA . GLY B 1 141 ? 5.812 36.5 8.523 1 97.81 141 GLY B CA 1
ATOM 3044 C C . GLY B 1 141 ? 5.543 35.094 8.008 1 97.81 141 GLY B C 1
ATOM 3045 O O . GLY B 1 141 ? 4.535 34.875 7.34 1 97.81 141 GLY B O 1
ATOM 3046 N N . ARG B 1 142 ? 6.41 34.125 8.219 1 97.94 142 ARG B N 1
ATOM 3047 C CA . ARG B 1 142 ? 6.141 32.75 7.785 1 97.94 142 ARG B CA 1
ATOM 3048 C C . ARG B 1 142 ? 5.371 31.984 8.852 1 97.94 142 ARG B C 1
ATOM 3050 O O . ARG B 1 142 ? 5.645 32.125 10.039 1 97.94 142 ARG B O 1
ATOM 3057 N N . ASN B 1 143 ? 4.406 31.25 8.438 1 98.81 143 ASN B N 1
ATOM 3058 C CA . ASN B 1 143 ? 3.652 30.406 9.352 1 98.81 143 ASN B CA 1
ATOM 3059 C C . ASN B 1 143 ? 4.309 29.031 9.508 1 98.81 143 ASN B C 1
ATOM 3061 O O . ASN B 1 143 ? 4.945 28.531 8.578 1 98.81 143 ASN B O 1
ATOM 3065 N N . TYR B 1 144 ? 4.125 28.438 10.695 1 98.88 144 TYR B N 1
ATOM 3066 C CA . TYR B 1 144 ? 4.738 27.141 10.945 1 98.88 144 TYR B CA 1
ATOM 3067 C C . TYR B 1 144 ? 3.76 26.203 11.648 1 98.88 144 TYR B C 1
ATOM 3069 O O . TYR B 1 144 ? 2.779 26.656 12.242 1 98.88 144 TYR B O 1
ATOM 3077 N N . LEU B 1 145 ? 4 24.969 11.539 1 98.81 145 LEU B N 1
ATOM 3078 C CA . LEU B 1 145 ? 3.352 23.875 12.258 1 98.81 145 LEU B CA 1
ATOM 3079 C C . LEU B 1 145 ? 4.375 23.047 13.031 1 98.81 145 LEU B C 1
ATOM 3081 O O . LEU B 1 145 ? 5.379 22.609 12.469 1 98.81 145 LEU B O 1
ATOM 3085 N N . ILE B 1 146 ? 4.172 22.906 14.383 1 98.44 146 ILE B N 1
ATOM 3086 C CA . ILE B 1 146 ? 5.059 22.125 15.25 1 98.44 146 ILE B CA 1
ATOM 3087 C C . ILE B 1 146 ? 4.246 21.109 16.047 1 98.44 146 ILE B C 1
ATOM 3089 O O . ILE B 1 146 ? 3.275 21.469 16.719 1 98.44 146 ILE B O 1
ATOM 3093 N N . PHE B 1 147 ? 4.613 19.875 15.938 1 97.62 147 PHE B N 1
ATOM 3094 C CA . PHE B 1 147 ? 4.031 18.844 16.797 1 97.62 147 PHE B CA 1
ATOM 3095 C C . PHE B 1 147 ? 4.754 18.781 18.125 1 97.62 147 PHE B C 1
ATOM 3097 O O . PHE B 1 147 ? 5.746 18.062 18.281 1 97.62 147 PHE B O 1
ATOM 3104 N N . ALA B 1 148 ? 4.188 19.391 19.078 1 97.38 148 ALA B N 1
ATOM 3105 C CA . ALA B 1 148 ? 4.871 19.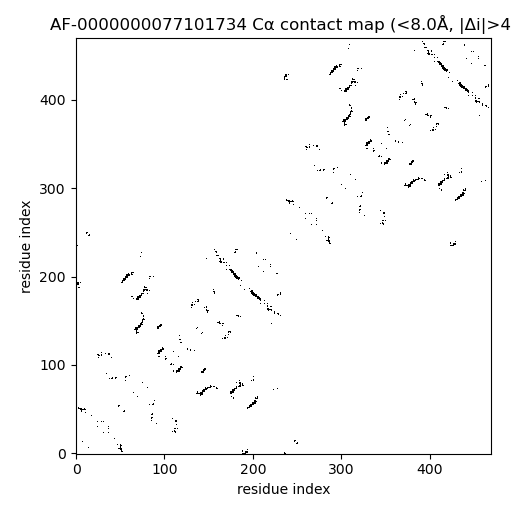609 20.359 1 97.38 148 ALA B CA 1
ATOM 3106 C C . ALA B 1 148 ? 4.887 18.328 21.188 1 97.38 148 ALA B C 1
ATOM 3108 O O . ALA B 1 148 ? 5.625 18.219 22.172 1 97.38 148 ALA B O 1
ATOM 3109 N N . GLU B 1 149 ? 4.059 17.328 20.75 1 96 149 GLU B N 1
ATOM 3110 C CA . GLU B 1 149 ? 4.121 16.031 21.438 1 96 149 GLU B CA 1
ATOM 3111 C C . GLU B 1 149 ? 5.469 15.352 21.219 1 96 149 GLU B C 1
ATOM 3113 O O . GLU B 1 149 ? 5.918 14.57 22.062 1 96 149 GLU B O 1
ATOM 3118 N N . GLY B 1 150 ? 6.07 15.609 20.125 1 90.5 150 GLY B N 1
ATOM 3119 C CA . GLY B 1 150 ? 7.383 15.07 19.797 1 90.5 150 GLY B CA 1
ATOM 3120 C C . GLY B 1 150 ? 7.332 13.641 19.281 1 90.5 150 GLY B C 1
ATOM 3121 O O . GLY B 1 150 ? 8.32 13.141 18.734 1 90.5 150 GLY B O 1
ATOM 3122 N N . THR B 1 151 ? 6.289 12.969 19.594 1 88.75 151 THR B N 1
ATOM 3123 C CA . THR B 1 151 ? 6.07 11.609 19.109 1 88.75 151 THR B CA 1
ATOM 3124 C C . THR B 1 151 ? 4.598 11.383 18.781 1 88.75 151 THR B C 1
ATOM 3126 O O . THR B 1 151 ? 3.723 12.07 19.312 1 88.75 151 THR B O 1
ATOM 3129 N N . ARG B 1 152 ? 4.402 10.469 17.875 1 91.31 152 ARG B N 1
ATOM 3130 C CA . ARG B 1 152 ? 3.023 10.141 17.531 1 91.31 152 ARG B CA 1
ATOM 3131 C C . ARG B 1 152 ? 2.344 9.367 18.656 1 91.31 152 ARG B C 1
ATOM 3133 O O . ARG B 1 152 ? 2.967 8.516 19.297 1 91.31 152 ARG B O 1
ATOM 3140 N N . SER B 1 153 ? 1.12 9.703 18.781 1 88.56 153 SER B N 1
ATOM 3141 C CA . SER B 1 153 ? 0.329 8.922 19.719 1 88.56 153 SER B CA 1
ATOM 3142 C C . SER B 1 153 ? 0.011 7.539 19.172 1 88.56 153 SER B C 1
ATOM 3144 O O . SER B 1 153 ? -0.303 7.391 18 1 88.56 153 SER B O 1
ATOM 3146 N N . LYS B 1 154 ? 0.057 6.504 19.953 1 86.38 154 LYS B N 1
ATOM 3147 C CA . LYS B 1 154 ? -0.31 5.145 19.562 1 86.38 154 LYS B CA 1
ATOM 3148 C C . LYS B 1 154 ? -1.718 4.801 20.047 1 86.38 154 LYS B C 1
ATOM 3150 O O . LYS B 1 154 ? -2.172 3.666 19.891 1 86.38 154 LYS B O 1
ATOM 3155 N N . ASN B 1 155 ? -2.387 5.785 20.609 1 90.94 155 ASN B N 1
ATOM 3156 C CA . ASN B 1 155 ? -3.691 5.559 21.219 1 90.94 155 ASN B CA 1
ATOM 3157 C C . ASN B 1 155 ? -4.773 6.41 20.562 1 90.94 155 ASN B C 1
ATOM 3159 O O . ASN B 1 155 ? -5.621 6.984 21.25 1 90.94 155 ASN B O 1
ATOM 3163 N N . GLY B 1 156 ? -4.668 6.523 19.359 1 91.81 156 GLY B N 1
ATOM 3164 C CA . GLY B 1 156 ? -5.711 7.199 18.609 1 91.81 156 GLY B CA 1
ATOM 3165 C C . GLY B 1 156 ? -5.836 8.672 18.938 1 91.81 156 GLY B C 1
ATOM 3166 O O . GLY B 1 156 ? -4.871 9.43 18.797 1 91.81 156 GLY B O 1
ATOM 3167 N N . ASN B 1 157 ? -6.969 9.047 19.5 1 94.88 157 ASN B N 1
ATOM 3168 C CA . ASN B 1 157 ? -7.289 10.453 19.734 1 94.88 157 ASN B CA 1
ATOM 3169 C C . ASN B 1 157 ? -6.801 10.93 21.094 1 94.88 157 ASN B C 1
ATOM 3171 O O . ASN B 1 157 ? -7.082 12.055 21.5 1 94.88 157 ASN B O 1
ATOM 3175 N N . GLU B 1 158 ? -5.992 10.172 21.781 1 94.44 158 GLU B N 1
ATOM 3176 C CA . GLU B 1 158 ? -5.426 10.609 23.062 1 94.44 158 GLU B CA 1
ATOM 3177 C C . GLU B 1 158 ? -4.273 11.586 22.844 1 94.44 158 GLU B C 1
ATOM 3179 O O . GLU B 1 158 ? -3.367 11.312 22.062 1 94.44 158 GLU B O 1
ATOM 3184 N N . VAL B 1 159 ? -4.348 12.68 23.547 1 96.44 159 VAL B N 1
ATOM 3185 C CA . VAL B 1 159 ? -3.303 13.695 23.453 1 96.44 159 VAL B CA 1
ATOM 3186 C C . VAL B 1 159 ? -2.213 13.422 24.484 1 96.44 159 VAL B C 1
ATOM 3188 O O . VAL B 1 159 ? -2.504 13.219 25.672 1 96.44 159 VAL B O 1
ATOM 3191 N N . GLN B 1 160 ? -1.015 13.391 24.062 1 96.12 160 GLN B N 1
ATOM 3192 C CA . GLN B 1 160 ? 0.12 13.195 24.969 1 96.12 160 GLN B CA 1
ATOM 3193 C C . GLN B 1 160 ? 0.646 14.531 25.484 1 96.12 160 GLN B C 1
ATOM 3195 O O . GLN B 1 160 ? 0.146 15.594 25.094 1 96.12 160 GLN B O 1
ATOM 3200 N N . THR B 1 161 ? 1.589 14.391 26.406 1 96.38 161 THR B N 1
ATOM 3201 C CA . THR B 1 161 ? 2.197 15.602 26.953 1 96.38 161 THR B CA 1
ATOM 3202 C C . THR B 1 161 ? 2.904 16.391 25.859 1 96.38 161 THR B C 1
ATOM 3204 O O . THR B 1 161 ? 3.605 15.82 25.031 1 96.38 161 THR B O 1
ATOM 3207 N N . LEU B 1 162 ? 2.639 17.688 25.875 1 97.88 162 LEU B N 1
ATOM 3208 C CA . LEU B 1 162 ? 3.338 18.562 24.938 1 97.88 162 LEU B CA 1
ATOM 3209 C C . LEU B 1 162 ? 4.641 19.078 25.562 1 97.88 162 LEU B C 1
ATOM 3211 O O . LEU B 1 162 ? 4.668 19.469 26.734 1 97.88 162 LEU B O 1
ATOM 3215 N N . LYS B 1 163 ? 5.648 19.094 24.781 1 95.81 163 LYS B N 1
ATOM 3216 C CA . LYS B 1 163 ? 6.957 19.531 25.25 1 95.81 163 LYS B CA 1
ATOM 3217 C C . LYS B 1 163 ? 7.059 21.062 25.25 1 95.81 163 LYS B C 1
ATOM 3219 O O . LYS B 1 163 ? 6.938 21.703 24.203 1 95.81 163 LYS B O 1
ATOM 3224 N N . GLY B 1 164 ? 7.406 21.578 26.391 1 96.81 164 GLY B N 1
ATOM 3225 C CA . GLY B 1 164 ? 7.492 23.016 26.547 1 96.81 164 GLY B CA 1
ATOM 3226 C C . GLY B 1 164 ? 8.523 23.656 25.641 1 96.81 164 GLY B C 1
ATOM 3227 O O . GLY B 1 164 ? 8.359 24.812 25.219 1 96.81 164 GLY B O 1
ATOM 3228 N N . GLY B 1 165 ? 9.586 22.922 25.344 1 95.31 165 GLY B N 1
ATOM 3229 C CA . GLY B 1 165 ? 10.664 23.438 24.516 1 95.31 165 GLY B CA 1
ATOM 3230 C C . GLY B 1 165 ? 10.195 23.875 23.141 1 95.31 165 GLY B C 1
ATOM 3231 O O . GLY B 1 165 ? 10.766 24.797 22.547 1 95.31 165 GLY B O 1
ATOM 3232 N N . SER B 1 166 ? 9.195 23.266 22.641 1 96.06 166 SER B N 1
ATOM 3233 C CA . SER B 1 166 ? 8.672 23.547 21.297 1 96.06 166 SER B CA 1
ATOM 3234 C C . SER B 1 166 ? 8.031 24.938 21.25 1 96.06 166 SER B C 1
ATOM 3236 O O . SER B 1 166 ? 7.949 25.547 20.188 1 96.06 166 SER B O 1
ATOM 3238 N N . PHE B 1 167 ? 7.629 25.453 22.422 1 98.44 167 PHE B N 1
ATOM 3239 C CA . PHE B 1 167 ? 6.898 26.703 22.469 1 98.44 167 PHE B CA 1
ATOM 3240 C C . PHE B 1 167 ? 7.863 27.891 22.578 1 98.44 167 PHE B C 1
ATOM 3242 O O . PHE B 1 167 ? 7.445 29.047 22.5 1 98.44 167 PHE B O 1
ATOM 3249 N N . LYS B 1 168 ? 9.133 27.609 22.703 1 98.19 168 LYS B N 1
ATOM 3250 C CA . LYS B 1 168 ? 10.133 28.672 22.75 1 98.19 168 LYS B CA 1
ATOM 3251 C C . LYS B 1 168 ? 10.141 29.469 21.453 1 98.19 168 LYS B C 1
ATOM 3253 O O . LYS B 1 168 ? 10.383 30.688 21.469 1 98.19 168 LYS B O 1
ATOM 3258 N N . ALA B 1 169 ? 9.867 28.797 20.375 1 98.62 169 ALA B N 1
ATOM 3259 C CA . ALA B 1 169 ? 9.797 29.484 19.094 1 98.62 169 ALA B CA 1
ATOM 3260 C C . ALA B 1 169 ? 8.719 30.562 19.109 1 98.62 169 ALA B C 1
ATOM 3262 O O . ALA B 1 169 ? 8.953 31.688 18.672 1 98.62 169 ALA B O 1
ATOM 3263 N N . ALA B 1 170 ? 7.578 30.219 19.625 1 98.75 170 ALA B N 1
ATOM 3264 C CA . ALA B 1 170 ? 6.465 31.172 19.672 1 98.75 170 ALA B CA 1
ATOM 3265 C C . ALA B 1 170 ? 6.762 32.312 20.625 1 98.75 170 ALA B C 1
ATOM 3267 O O . ALA B 1 170 ? 6.473 33.469 20.312 1 98.75 170 ALA B O 1
ATOM 3268 N N . VAL B 1 171 ? 7.344 32.031 21.797 1 98.69 171 VAL B N 1
ATOM 3269 C CA . VAL B 1 171 ? 7.664 33.031 22.797 1 98.69 171 VAL B CA 1
ATOM 3270 C C . VAL B 1 171 ? 8.695 34 22.25 1 98.69 171 VAL B C 1
ATOM 3272 O O . VAL B 1 171 ? 8.531 35.219 22.359 1 98.69 171 VAL B O 1
ATOM 3275 N N . LYS B 1 172 ? 9.672 33.469 21.578 1 98.44 172 LYS B N 1
ATOM 3276 C CA . LYS B 1 172 ? 10.719 34.312 21.016 1 98.44 172 LYS B CA 1
ATOM 3277 C C . LYS B 1 172 ? 10.18 35.156 19.875 1 98.44 172 LYS B C 1
ATOM 3279 O O . LYS B 1 172 ? 10.562 36.344 19.734 1 98.44 172 LYS B O 1
ATOM 3284 N N . ALA B 1 173 ? 9.297 34.656 19.094 1 98.75 173 ALA B N 1
ATOM 3285 C CA . ALA B 1 173 ? 8.719 35.344 17.953 1 98.75 173 ALA B CA 1
ATOM 3286 C C . ALA B 1 173 ? 7.602 36.281 18.406 1 98.75 173 ALA B C 1
ATOM 3288 O O . ALA B 1 173 ? 7.16 37.156 17.641 1 98.75 173 ALA B O 1
ATOM 3289 N N . LYS B 1 174 ? 7.172 36.125 19.625 1 98.69 174 LYS B N 1
ATOM 3290 C CA . LYS B 1 174 ? 6.023 36.875 20.156 1 98.69 174 LYS B CA 1
ATOM 3291 C C . LYS B 1 174 ? 4.828 36.75 19.203 1 98.69 174 LYS B C 1
ATOM 3293 O O . LYS B 1 174 ? 4.16 37.75 18.922 1 98.69 174 LYS B O 1
ATOM 3298 N N . CYS B 1 175 ? 4.574 35.594 18.672 1 98.75 175 CYS B N 1
ATOM 3299 C CA . CYS B 1 175 ? 3.574 35.375 17.625 1 98.75 175 CYS B CA 1
ATOM 3300 C C . CYS B 1 175 ? 2.346 34.656 18.188 1 98.75 175 CYS B C 1
ATOM 3302 O O . CYS B 1 175 ? 2.389 34.125 19.297 1 98.75 175 CYS B O 1
ATOM 3304 N N . PRO B 1 176 ? 1.22 34.656 17.469 1 98.88 176 PRO B N 1
ATOM 3305 C CA . PRO B 1 176 ? 0.052 33.875 17.875 1 98.88 176 PRO B CA 1
ATOM 3306 C C . PRO B 1 176 ? 0.314 32.344 17.859 1 98.88 176 PRO B C 1
ATOM 3308 O O . PRO B 1 176 ? 0.976 31.859 16.953 1 98.88 176 PRO B O 1
ATOM 3311 N N . ILE B 1 177 ? -0.141 31.734 18.938 1 98.88 177 ILE B N 1
ATOM 3312 C CA . ILE B 1 177 ? -0.164 30.281 19.062 1 98.88 177 ILE B CA 1
ATOM 3313 C C . ILE B 1 177 ? -1.554 29.766 18.703 1 98.88 177 ILE B C 1
ATOM 3315 O O . ILE B 1 177 ? -2.549 30.156 19.328 1 98.88 177 ILE B O 1
ATOM 3319 N N . VAL B 1 178 ? -1.62 28.922 17.734 1 98.94 178 VAL B N 1
ATOM 3320 C CA . VAL B 1 178 ? -2.91 28.375 17.344 1 98.94 178 VAL B CA 1
ATOM 3321 C C . VAL B 1 178 ? -2.953 26.875 17.656 1 98.94 178 VAL B C 1
ATOM 3323 O O . VAL B 1 178 ? -2.381 26.062 16.922 1 98.94 178 VAL B O 1
ATOM 3326 N N . PRO B 1 179 ? -3.633 26.516 18.719 1 98.88 179 PRO B N 1
ATOM 3327 C CA . PRO B 1 179 ? -3.85 25.078 18.938 1 98.88 179 PRO B CA 1
ATOM 3328 C C . PRO B 1 179 ? -4.703 24.438 17.844 1 98.88 179 PRO B C 1
ATOM 3330 O O . PRO B 1 179 ? -5.648 25.062 17.344 1 98.88 179 PRO B O 1
ATOM 3333 N N . VAL B 1 180 ? -4.297 23.234 17.422 1 98.88 180 VAL B N 1
ATOM 3334 C CA . VAL B 1 180 ? -5.043 22.5 16.406 1 98.88 180 VAL B CA 1
ATOM 3335 C C . VAL B 1 180 ? -5.387 21.094 16.922 1 98.88 180 VAL B C 1
ATOM 3337 O O . VAL B 1 180 ? -4.508 20.375 17.391 1 98.88 180 VAL B O 1
ATOM 3340 N N . ALA B 1 181 ? -6.629 20.781 16.891 1 98.75 181 ALA B N 1
ATOM 3341 C CA . ALA B 1 181 ? -7.051 19.438 17.266 1 98.75 181 ALA B CA 1
ATOM 3342 C C . ALA B 1 181 ? -7.324 18.578 16.031 1 98.75 181 ALA B C 1
ATOM 3344 O O . ALA B 1 181 ? -8.164 18.922 15.195 1 98.75 181 ALA B O 1
ATOM 3345 N N . LEU B 1 182 ? -6.609 17.547 15.891 1 98.44 182 LEU B N 1
ATOM 3346 C CA . LEU B 1 182 ? -6.84 16.531 14.859 1 98.44 182 LEU B CA 1
ATOM 3347 C C . LEU B 1 182 ? -7.621 15.352 15.422 1 98.44 182 LEU B C 1
ATOM 3349 O O . LEU B 1 182 ? -7.211 14.742 16.406 1 98.44 182 LEU B O 1
ATOM 3353 N N . VAL B 1 183 ? -8.711 15.07 14.812 1 98.06 183 VAL B N 1
ATOM 3354 C CA . VAL B 1 183 ? -9.555 13.953 15.234 1 98.06 183 VAL B CA 1
ATOM 3355 C C . VAL B 1 183 ? -9.586 12.883 14.148 1 98.06 183 VAL B C 1
ATOM 3357 O O . VAL B 1 183 ? -9.906 13.172 12.992 1 98.06 183 VAL B O 1
ATOM 3360 N N . ASP B 1 184 ? -9.164 11.695 14.523 1 97.12 184 ASP B N 1
ATOM 3361 C CA . ASP B 1 184 ? -9.211 10.508 13.672 1 97.12 184 ASP B CA 1
ATOM 3362 C C . ASP B 1 184 ? -8.219 10.625 12.516 1 97.12 184 ASP B C 1
ATOM 3364 O O . ASP B 1 184 ? -8.414 10.023 11.453 1 97.12 184 ASP B O 1
ATOM 3368 N N . ALA B 1 185 ? -7.191 11.422 12.75 1 97 185 ALA B N 1
ATOM 3369 C CA . ALA B 1 185 ? -6.199 11.617 11.703 1 97 185 ALA B CA 1
ATOM 3370 C C . ALA B 1 185 ? -5.301 10.391 11.555 1 97 185 ALA B C 1
ATOM 3372 O O . ALA B 1 185 ? -4.59 10.25 10.562 1 97 185 ALA B O 1
ATOM 3373 N N . PHE B 1 186 ? -5.344 9.43 12.508 1 95.38 186 PHE B N 1
ATOM 3374 C CA . PHE B 1 186 ? -4.559 8.203 12.43 1 95.38 186 PHE B CA 1
ATOM 3375 C C . PHE B 1 186 ? -5.223 7.195 11.5 1 95.38 186 PHE B C 1
ATOM 3377 O O . PHE B 1 186 ? -4.574 6.258 11.031 1 95.38 186 PHE B O 1
ATOM 3384 N N . LEU B 1 187 ? -6.438 7.371 11.188 1 95.5 187 LEU B N 1
ATOM 3385 C CA . LEU B 1 187 ? -7.223 6.336 10.523 1 95.5 187 LEU B CA 1
ATOM 3386 C C . LEU B 1 187 ? -6.789 6.176 9.07 1 95.5 187 LEU B C 1
ATOM 3388 O O . LEU B 1 187 ? -6.676 5.051 8.57 1 95.5 187 LEU B O 1
ATOM 3392 N N . PRO B 1 188 ? -6.523 7.27 8.352 1 95.75 188 PRO B N 1
ATOM 3393 C CA . PRO B 1 188 ? -6.238 7.125 6.922 1 95.75 188 PRO B CA 1
ATOM 3394 C C . PRO B 1 188 ? -5.043 6.215 6.648 1 95.75 188 PRO B C 1
ATOM 3396 O O . PRO B 1 188 ? -5.086 5.387 5.738 1 95.75 188 PRO B O 1
ATOM 3399 N N . PHE B 1 189 ? -3.99 6.34 7.461 1 91.94 189 PHE B N 1
ATOM 3400 C CA . PHE B 1 189 ? -2.789 5.59 7.109 1 91.94 189 PHE B CA 1
ATOM 3401 C C . PHE B 1 189 ? -2.562 4.441 8.086 1 91.94 189 PHE B C 1
ATOM 3403 O O . PHE B 1 189 ? -1.787 3.525 7.809 1 91.94 189 PHE B O 1
ATOM 3410 N N . ASP B 1 190 ? -3.223 4.418 9.219 1 89.94 190 ASP B N 1
ATOM 3411 C CA . ASP B 1 190 ? -2.889 3.424 10.234 1 89.94 190 ASP B CA 1
ATOM 3412 C C . ASP B 1 190 ? -3.996 2.383 10.367 1 89.94 190 ASP B C 1
ATOM 3414 O O . ASP B 1 190 ? -3.857 1.413 11.117 1 89.94 190 ASP B O 1
ATOM 3418 N N . SER B 1 191 ? -5.074 2.613 9.594 1 87.75 191 SER B N 1
ATOM 3419 C CA . SER B 1 191 ? -6.137 1.61 9.578 1 87.75 191 SER B CA 1
ATOM 3420 C C . SER B 1 191 ? -6.039 0.722 8.344 1 87.75 191 SER B C 1
ATOM 3422 O O . SER B 1 191 ? -5.629 1.179 7.273 1 87.75 191 SER B O 1
ATOM 3424 N N . ASN B 1 192 ? -6.195 -0.519 8.453 1 84.31 192 ASN B N 1
ATOM 3425 C CA . ASN B 1 192 ? -6.141 -1.466 7.344 1 84.31 192 ASN B CA 1
ATOM 3426 C C . ASN B 1 192 ? -7.504 -1.619 6.672 1 84.31 192 ASN B C 1
ATOM 3428 O O . ASN B 1 192 ? -8.016 -2.732 6.539 1 84.31 192 ASN B O 1
ATOM 3432 N N . THR B 1 193 ? -8.172 -0.481 6.344 1 89 193 THR B N 1
ATOM 3433 C CA . THR B 1 193 ? -9.469 -0.493 5.672 1 89 193 THR B CA 1
ATOM 3434 C C . THR B 1 193 ? -9.547 0.625 4.637 1 89 193 THR B C 1
ATOM 3436 O O . THR B 1 193 ? -8.789 1.595 4.703 1 89 193 THR B O 1
ATOM 3439 N N . ILE B 1 194 ? -10.383 0.46 3.705 1 92.06 194 ILE B N 1
ATOM 3440 C CA . ILE B 1 194 ? -10.609 1.476 2.684 1 92.06 194 ILE B CA 1
ATOM 3441 C C . ILE B 1 194 ? -11.984 2.117 2.889 1 92.06 194 ILE B C 1
ATOM 3443 O O . ILE B 1 194 ? -12.445 2.887 2.045 1 92.06 194 ILE B O 1
ATOM 3447 N N . LYS B 1 195 ? -12.703 1.745 3.979 1 95.25 195 LYS B N 1
ATOM 3448 C CA . LYS B 1 195 ? -13.992 2.361 4.289 1 95.25 195 LYS B CA 1
ATOM 3449 C C . LYS B 1 195 ? -13.859 3.877 4.406 1 95.25 195 LYS B C 1
ATOM 3451 O O . LYS B 1 195 ? -12.812 4.387 4.816 1 95.25 195 LYS B O 1
ATOM 3456 N N . PRO B 1 196 ? -14.898 4.59 4.086 1 97.62 196 PRO B N 1
ATOM 3457 C CA . PRO B 1 196 ? -14.836 6.047 4.195 1 97.62 196 PRO B CA 1
ATOM 3458 C C . PRO B 1 196 ? -14.5 6.52 5.605 1 97.62 196 PRO B C 1
ATOM 3460 O O . PRO B 1 196 ? -14.977 5.938 6.586 1 97.62 196 PRO B O 1
ATOM 3463 N N . VAL B 1 197 ? -13.68 7.457 5.699 1 97.56 197 VAL B N 1
ATOM 3464 C CA . VAL B 1 197 ? -13.289 8.023 6.988 1 97.56 197 VAL B CA 1
ATOM 3465 C C . VAL B 1 197 ? -13.375 9.547 6.93 1 97.56 197 VAL B C 1
ATOM 3467 O O . VAL B 1 197 ? -13.164 10.148 5.871 1 97.56 197 VAL B O 1
ATOM 3470 N N . THR B 1 198 ? -13.727 10.125 7.996 1 98 198 THR B N 1
ATOM 3471 C CA . THR B 1 198 ? -13.719 11.578 8.156 1 98 198 THR B CA 1
ATOM 3472 C C . THR B 1 198 ? -12.641 12 9.156 1 98 198 THR B C 1
ATOM 3474 O O . THR B 1 198 ? -12.594 11.492 10.281 1 98 198 THR B O 1
ATOM 3477 N N . VAL B 1 199 ? -11.781 12.828 8.742 1 98.25 199 VAL B N 1
ATOM 3478 C CA . VAL B 1 199 ? -10.781 13.453 9.602 1 98.25 199 VAL B CA 1
ATOM 3479 C C . VAL B 1 199 ? -11.188 14.891 9.906 1 98.25 199 VAL B C 1
ATOM 3481 O O . VAL B 1 199 ? -11.516 15.656 8.992 1 98.25 199 VAL B O 1
ATOM 3484 N N . GLN B 1 200 ? -11.18 15.25 11.141 1 98.62 200 GLN B N 1
ATOM 3485 C CA . GLN B 1 200 ? -11.516 16.609 11.508 1 98.62 200 GLN B CA 1
ATOM 3486 C C . GLN B 1 200 ? -10.266 17.422 11.867 1 98.62 200 GLN B C 1
ATOM 3488 O O . GLN B 1 200 ? -9.391 16.922 12.57 1 98.62 200 GLN B O 1
ATOM 3493 N N . VAL B 1 201 ? -10.242 18.547 11.344 1 98.75 201 VAL B N 1
ATOM 3494 C CA . VAL B 1 201 ? -9.219 19.531 11.703 1 98.75 201 VAL B CA 1
ATOM 3495 C C . VAL B 1 201 ? -9.875 20.734 12.375 1 98.75 201 VAL B C 1
ATOM 3497 O O . VAL B 1 201 ? -10.672 21.438 11.758 1 98.75 201 VAL B O 1
ATOM 3500 N N . HIS B 1 202 ? -9.539 20.938 13.656 1 98.75 202 HIS B N 1
ATOM 3501 C CA . HIS B 1 202 ? -10.07 22.062 14.422 1 98.75 202 HIS B CA 1
ATOM 3502 C C . HIS B 1 202 ? -8.992 23.094 14.711 1 98.75 202 HIS B C 1
ATOM 3504 O O . HIS B 1 202 ? -8.094 22.859 15.516 1 98.75 202 HIS B O 1
ATOM 3510 N N . PHE B 1 203 ? -9.125 24.188 14.023 1 98.88 203 PHE B N 1
ATOM 3511 C CA . PHE B 1 203 ? -8.312 25.328 14.438 1 98.88 203 PHE B CA 1
ATOM 3512 C C . PHE B 1 203 ? -8.938 26.016 15.641 1 98.88 203 PHE B C 1
ATOM 3514 O O . PHE B 1 203 ? -10.023 26.609 15.539 1 98.88 203 PHE B O 1
ATOM 3521 N N . LEU B 1 204 ? -8.258 26 16.781 1 98.81 204 LEU B N 1
ATOM 3522 C CA . LEU B 1 204 ? -8.82 26.547 18.016 1 98.81 204 LEU B CA 1
ATOM 3523 C C . LEU B 1 204 ? -8.453 28.016 18.172 1 98.81 204 LEU B C 1
ATOM 3525 O O . LEU B 1 204 ? -7.625 28.531 17.422 1 98.81 204 LEU B O 1
ATOM 3529 N N . LYS B 1 205 ? -9.109 28.672 19.156 1 98.56 205 LYS B N 1
ATOM 3530 C CA . LYS B 1 205 ? -8.82 30.078 19.406 1 98.56 205 LYS B CA 1
ATOM 3531 C C . LYS B 1 205 ? -7.34 30.297 19.719 1 98.56 205 LYS B C 1
ATOM 3533 O O . LYS B 1 205 ? -6.766 29.578 20.547 1 98.56 205 LYS B O 1
ATOM 3538 N N . PRO B 1 206 ? -6.777 31.219 19.047 1 98.75 206 PRO B N 1
ATOM 3539 C CA . PRO B 1 206 ? -5.344 31.438 19.266 1 98.75 206 PRO B CA 1
ATOM 3540 C C . PRO B 1 206 ? -5.039 32.062 20.625 1 98.75 206 PRO B C 1
ATOM 3542 O O . PRO B 1 206 ? -5.91 32.688 21.234 1 98.75 206 PRO B O 1
ATOM 3545 N N . LEU B 1 207 ? -3.875 31.766 21.141 1 98.69 207 LEU B N 1
ATOM 3546 C CA . LEU B 1 207 ? -3.258 32.562 22.219 1 98.69 207 LEU B CA 1
ATOM 3547 C C . LEU B 1 207 ? -2.344 33.625 21.641 1 98.69 207 LEU B C 1
ATOM 3549 O O . LEU B 1 207 ? -1.334 33.312 21 1 98.69 207 LEU B O 1
ATOM 3553 N N . TYR B 1 208 ? -2.738 34.844 21.875 1 98.56 208 TYR B N 1
ATOM 3554 C CA . TYR B 1 208 ? -1.865 35.938 21.453 1 98.56 208 TYR B CA 1
ATOM 3555 C C . TYR B 1 208 ? -0.798 36.219 22.5 1 98.56 208 TYR B C 1
ATOM 3557 O O . TYR B 1 208 ? -0.884 35.75 23.625 1 98.56 208 TYR B O 1
ATOM 3565 N N . TYR B 1 209 ? 0.184 36.969 22.031 1 98.25 209 TYR B N 1
ATOM 3566 C CA . TYR B 1 209 ? 1.348 37.156 22.891 1 98.25 209 TYR B CA 1
ATOM 3567 C C . TYR B 1 209 ? 0.934 37.688 24.266 1 98.25 209 TYR B C 1
ATOM 3569 O O . TYR B 1 209 ? 1.452 37.25 25.281 1 98.25 209 TYR B O 1
ATOM 3577 N N . ASP B 1 210 ? 0.067 38.562 24.312 1 97.88 210 ASP B N 1
ATOM 3578 C CA . ASP B 1 210 ? -0.393 39.156 25.562 1 97.88 210 ASP B CA 1
ATOM 3579 C C . ASP B 1 210 ? -1.031 38.094 26.453 1 97.88 210 ASP B C 1
ATOM 3581 O O . ASP B 1 210 ? -1.035 38.219 27.688 1 97.88 210 ASP B O 1
ATOM 3585 N N . ASP B 1 211 ? -1.57 36.969 25.875 1 97.81 211 ASP B N 1
ATOM 3586 C CA . ASP B 1 211 ? -2.219 35.906 26.625 1 97.81 211 ASP B CA 1
ATOM 3587 C C . ASP B 1 211 ? -1.188 35.031 27.344 1 97.81 211 ASP B C 1
ATOM 3589 O O . ASP B 1 211 ? -1.487 34.438 28.375 1 97.81 211 ASP B O 1
ATOM 3593 N N . TYR B 1 212 ? 0.084 35 26.719 1 98.38 212 TYR B N 1
ATOM 3594 C CA . TYR B 1 212 ? 0.966 33.969 27.266 1 98.38 212 TYR B CA 1
ATOM 3595 C C . TYR B 1 212 ? 2.336 34.562 27.609 1 98.38 212 TYR B C 1
ATOM 3597 O O . TYR B 1 212 ? 3.236 33.844 28.031 1 98.38 212 TYR B O 1
ATOM 3605 N N . LYS B 1 213 ? 2.586 35.844 27.484 1 97.44 213 LYS B N 1
ATOM 3606 C CA . LYS B 1 213 ? 3.893 36.469 27.641 1 97.44 213 LYS B CA 1
ATOM 3607 C C . LYS B 1 213 ? 4.434 36.281 29.062 1 97.44 213 LYS B C 1
ATOM 3609 O O . LYS B 1 213 ? 5.645 36.375 29.281 1 97.44 213 LYS B O 1
ATOM 3614 N N . HIS B 1 214 ? 3.607 36.062 30.047 1 97.94 214 HIS B N 1
ATOM 3615 C CA . HIS B 1 214 ? 4.07 35.906 31.422 1 97.94 214 HIS B CA 1
ATOM 3616 C C . HIS B 1 214 ? 4.09 34.438 31.828 1 97.94 214 HIS B C 1
ATOM 3618 O O . HIS B 1 214 ? 4.355 34.125 33 1 97.94 214 HIS B O 1
ATOM 3624 N N . MET B 1 215 ? 3.877 33.562 30.938 1 98.25 215 MET B N 1
ATOM 3625 C CA . MET B 1 215 ? 3.836 32.125 31.219 1 98.25 215 MET B CA 1
ATOM 3626 C C . MET B 1 215 ? 5.164 31.453 30.875 1 98.25 215 MET B C 1
ATOM 3628 O O . MET B 1 215 ? 5.855 31.891 29.953 1 98.25 215 MET B O 1
ATOM 3632 N N . LYS B 1 216 ? 5.406 30.375 31.641 1 98.12 216 LYS B N 1
ATOM 3633 C CA . LYS B 1 216 ? 6.48 29.484 31.219 1 98.12 216 LYS B CA 1
ATOM 3634 C C . LYS B 1 216 ? 6.043 28.625 30.047 1 98.12 216 LYS B C 1
ATOM 3636 O O . LYS B 1 216 ? 4.852 28.359 29.859 1 98.12 216 LYS B O 1
ATOM 3641 N N . THR B 1 217 ? 6.984 28.25 29.281 1 98.25 217 THR B N 1
ATOM 3642 C CA . THR B 1 217 ? 6.664 27.453 28.109 1 98.25 217 THR B CA 1
ATOM 3643 C C . THR B 1 217 ? 5.941 26.156 28.516 1 98.25 217 THR B C 1
ATOM 3645 O O . THR B 1 217 ? 5.082 25.672 27.781 1 98.25 217 THR B O 1
ATOM 3648 N N . THR B 1 218 ? 6.25 25.609 29.703 1 98.19 218 THR B N 1
ATOM 3649 C CA . THR B 1 218 ? 5.582 24.391 30.172 1 98.19 218 THR B CA 1
ATOM 3650 C C . THR B 1 218 ? 4.117 24.672 30.484 1 98.19 218 THR B C 1
ATOM 3652 O O . THR B 1 218 ? 3.256 23.812 30.281 1 98.19 218 THR B O 1
ATOM 3655 N N . GLU B 1 219 ? 3.904 25.875 30.969 1 98.56 219 GLU B N 1
ATOM 3656 C CA . GLU B 1 219 ? 2.527 26.281 31.234 1 98.56 219 GLU B CA 1
ATOM 3657 C C . GLU B 1 219 ? 1.749 26.484 29.953 1 98.56 219 GLU B C 1
ATOM 3659 O O . GLU B 1 219 ? 0.574 26.125 29.859 1 98.56 219 GLU B O 1
ATOM 3664 N N . ILE B 1 220 ? 2.387 27.109 28.984 1 98.75 220 ILE B N 1
ATOM 3665 C CA . ILE B 1 220 ? 1.785 27.297 27.672 1 98.75 220 ILE B CA 1
ATOM 3666 C C . ILE B 1 220 ? 1.43 25.922 27.078 1 98.75 220 ILE B C 1
ATOM 3668 O O . ILE B 1 220 ? 0.314 25.734 26.594 1 98.75 220 ILE B O 1
ATOM 3672 N N . ALA B 1 221 ? 2.365 25 27.203 1 98.75 221 ALA B N 1
ATOM 3673 C CA . ALA B 1 221 ? 2.178 23.656 26.688 1 98.75 221 ALA B CA 1
ATOM 3674 C C . ALA B 1 221 ? 0.954 22.984 27.312 1 98.75 221 ALA B C 1
ATOM 3676 O O . ALA B 1 221 ? 0.148 22.375 26.609 1 98.75 221 ALA B O 1
ATOM 3677 N N . GLU B 1 222 ? 0.866 23.125 28.594 1 98.44 222 GLU B N 1
ATOM 3678 C CA . GLU B 1 222 ? -0.253 22.516 29.312 1 98.44 222 GLU B CA 1
ATOM 3679 C C . GLU B 1 222 ? -1.58 23.141 28.891 1 98.44 222 GLU B C 1
ATOM 3681 O O . GLU B 1 222 ? -2.574 22.438 28.719 1 98.44 222 GLU B O 1
ATOM 3686 N N . GLN B 1 223 ? -1.585 24.438 28.75 1 98.38 223 GLN B N 1
ATOM 3687 C CA . GLN B 1 223 ? -2.801 25.125 28.328 1 98.38 223 GLN B CA 1
ATOM 3688 C C . GLN B 1 223 ? -3.221 24.672 26.922 1 98.38 223 GLN B C 1
ATOM 3690 O O . GLN B 1 223 ? -4.398 24.406 26.672 1 98.38 223 GLN B O 1
ATOM 3695 N N . VAL B 1 224 ? -2.309 24.625 26.016 1 98.75 224 VAL B N 1
ATOM 3696 C CA . VAL B 1 224 ? -2.578 24.203 24.641 1 98.75 224 VAL B CA 1
ATOM 3697 C C . VAL B 1 224 ? -3.084 22.766 24.641 1 98.75 224 VAL B C 1
ATOM 3699 O O . VAL B 1 224 ? -4.07 22.453 23.969 1 98.75 224 VAL B O 1
ATOM 3702 N N . LYS B 1 225 ? -2.408 21.906 25.406 1 98.5 225 LYS B N 1
ATOM 3703 C CA . LYS B 1 225 ? -2.836 20.516 25.5 1 98.5 225 LYS B CA 1
ATOM 3704 C C . LYS B 1 225 ? -4.285 20.406 25.969 1 98.5 225 LYS B C 1
ATOM 3706 O O . LYS B 1 225 ? -5.078 19.672 25.406 1 98.5 225 LYS B O 1
ATOM 3711 N N . GLU B 1 226 ? -4.586 21.141 27.016 1 97.94 226 GLU B N 1
ATOM 3712 C CA . GLU B 1 226 ? -5.93 21.109 27.594 1 97.94 226 GLU B CA 1
ATOM 3713 C C . GLU B 1 226 ? -6.973 21.547 26.562 1 97.94 226 GLU B C 1
ATOM 3715 O O . GLU B 1 226 ? -8.055 20.953 26.484 1 97.94 226 GLU B O 1
ATOM 3720 N N . ARG B 1 227 ? -6.68 22.547 25.812 1 98.06 227 ARG B N 1
ATOM 3721 C CA . ARG B 1 227 ? -7.594 23.047 24.781 1 98.06 227 ARG B CA 1
ATOM 3722 C C . ARG B 1 227 ? -7.82 21.984 23.703 1 98.06 227 ARG B C 1
ATOM 3724 O O . ARG B 1 227 ? -8.953 21.781 23.266 1 98.06 227 ARG B O 1
ATOM 3731 N N . ILE B 1 228 ? -6.766 21.375 23.266 1 98.5 228 ILE B N 1
ATOM 3732 C CA . ILE B 1 228 ? -6.859 20.344 22.234 1 98.5 228 ILE B CA 1
ATOM 3733 C C . ILE B 1 228 ? -7.672 19.156 22.766 1 98.5 228 ILE B C 1
ATOM 3735 O O . ILE B 1 228 ? -8.57 18.656 22.078 1 98.5 228 ILE B O 1
ATOM 3739 N N . GLN B 1 229 ? -7.359 18.734 24 1 97.19 229 GLN B N 1
ATOM 3740 C CA . GLN B 1 229 ? -8.062 17.609 24.625 1 97.19 229 GLN B CA 1
ATOM 3741 C C . GLN B 1 229 ? -9.555 17.891 24.734 1 97.19 229 GLN B C 1
ATOM 3743 O O . GLN B 1 229 ? -10.383 17.016 24.469 1 97.19 229 GLN B O 1
ATOM 3748 N N . LYS B 1 230 ? -9.844 19.078 25.203 1 97.12 230 LYS B N 1
ATOM 3749 C CA . LYS B 1 230 ? -11.242 19.484 25.328 1 97.12 230 LYS B CA 1
ATOM 3750 C C . LYS B 1 230 ? -11.945 19.438 23.969 1 97.12 230 LYS B C 1
ATOM 3752 O O . LYS B 1 230 ? -13.086 18.969 23.875 1 97.12 230 LYS B O 1
ATOM 3757 N N . ALA B 1 231 ? -11.281 19.922 22.938 1 97.06 231 ALA B N 1
ATOM 3758 C CA . ALA B 1 231 ? -11.844 19.922 21.594 1 97.06 231 ALA B CA 1
ATOM 3759 C C . ALA B 1 231 ? -12.086 18.5 21.094 1 97.06 231 ALA B C 1
ATOM 3761 O O . ALA B 1 231 ? -13.109 18.219 20.453 1 97.06 231 ALA B O 1
ATOM 3762 N N . ILE B 1 232 ? -11.156 17.562 21.344 1 95.62 232 ILE B N 1
ATOM 3763 C CA . ILE B 1 232 ? -11.25 16.172 20.906 1 95.62 232 ILE B CA 1
ATOM 3764 C C . ILE B 1 232 ? -12.352 15.469 21.688 1 95.62 232 ILE B C 1
ATOM 3766 O O . ILE B 1 232 ? -13.117 14.68 21.125 1 95.62 232 ILE B O 1
ATOM 3770 N N . GLY B 1 233 ? -12.414 15.672 23.047 1 88.69 233 GLY B N 1
ATOM 3771 C CA . GLY B 1 233 ? -13.414 15.062 23.906 1 88.69 233 GLY B CA 1
ATOM 3772 C C . GLY B 1 233 ? -14.828 15.492 23.578 1 88.69 233 GLY B C 1
ATOM 3773 O O . GLY B 1 233 ? -15.789 14.781 23.891 1 88.69 233 GLY B O 1
ATOM 3774 N N . LEU B 1 234 ? -14.93 16.594 23.016 1 76.94 234 LEU B N 1
ATOM 3775 C CA . LEU B 1 234 ? -16.234 17.141 22.672 1 76.94 234 LEU B CA 1
ATOM 3776 C C . LEU B 1 234 ? -16.734 16.547 21.359 1 76.94 234 LEU B C 1
ATOM 3778 O O . LEU B 1 234 ? -17.828 16.875 20.906 1 76.94 234 LEU B O 1
ATOM 3782 N N . GLN B 1 235 ? -15.93 15.727 20.781 1 73.75 235 GLN B N 1
ATOM 3783 C CA . GLN B 1 235 ? -16.359 15.109 19.531 1 73.75 235 GLN B CA 1
ATOM 3784 C C . GLN B 1 235 ? -17.109 13.805 19.797 1 73.75 235 GLN B C 1
ATOM 3786 O O . GLN B 1 235 ? -16.891 13.148 20.812 1 73.75 235 GLN B O 1
#